Protein AF-A0A1H1YNC2-F1 (afdb_monomer)

Sequence (737 aa):
MSRLSIAVTLLCSLATHSAWAEDTRHVEEPRLPGQVCATLEPLSASAWQSETARLQDALNRCPQGQAVRLAAGAKGAVFPSGPLQIPSGVTLWLDKTVVLTATTDARAYDNGAGTCGRIDNKGTGCRPFIHIVQARGSAIVGQGEIDGQGDKAIQGTDQSWWQLARQAQRENGKQNNPRLIEIDRSRDITLYGLRLHNAANFHVVAYQVDGFTAWGLIIDTAADARNTDGIDPMGSSNVTLAHNFIRTGDDNVAIKAGSQGPSRHLSILDNHFYSGHGMSIGSETNSGVSDVLVRGLTLDGTTSGIRIKSDASRGGIVQDVRYQDICLRNNRQPIDIDTAYAKDVTGNAIPVYRDIVLQHVHGADGILRIQATGASPAIGLTLDDVHFAPTAQWQVSRADLKAGPGGVSPPVPGLNAPAGSPAPSACDQRWTSFPQPADSPGVLKVGATQRYRQVQEAVDAARPGDTIRIDPGVYHEVVHITVPRLRLTGAGSQPDDVVIEADHSAGDSGGTAKSATVFAQADDLQIDHLTIANRFHEHHPEVSDGAQAIALSATGDRQRFIGLHLLGSQDTLYAGGNGHRQYYQDDLITGTVDFIFGDALAYFEHVELRGIQRNSITLTAQSRVSAGQHSGFVFHDCTVSADSSVQTISLGRPWRDLATVSYLGCELDGRVLPQGFTEWNQEHRLPTARYAEVGSRGAGRNPQAREAFMVKLDAATLAQQSDPARFLAGADGWSPR

Structure (mmCIF, N/CA/C/O backbone):
data_AF-A0A1H1YNC2-F1
#
_entry.id   AF-A0A1H1YNC2-F1
#
loop_
_atom_site.group_PDB
_atom_site.id
_atom_site.type_symbol
_atom_site.label_atom_id
_atom_site.label_alt_id
_atom_site.label_comp_id
_atom_site.label_asym_id
_atom_site.label_entity_id
_atom_site.label_seq_id
_atom_site.pdbx_PDB_ins_code
_atom_site.Cartn_x
_atom_site.Cartn_y
_atom_site.Cartn_z
_atom_site.occupancy
_atom_site.B_iso_or_equiv
_atom_site.auth_seq_id
_atom_site.auth_comp_id
_atom_site.auth_asym_id
_atom_site.auth_atom_id
_atom_site.pdbx_PDB_model_num
ATOM 1 N N . MET A 1 1 ? 24.922 -57.595 -66.565 1.00 40.78 1 MET A N 1
ATOM 2 C CA . MET A 1 1 ? 23.868 -56.557 -66.619 1.00 40.78 1 MET A CA 1
ATOM 3 C C . MET A 1 1 ? 23.588 -56.098 -65.195 1.00 40.78 1 MET A C 1
ATOM 5 O O . MET A 1 1 ? 23.606 -56.922 -64.291 1.00 40.78 1 MET A O 1
ATOM 9 N N . SER A 1 2 ? 23.509 -54.782 -65.022 1.00 34.94 2 SER A N 1
ATOM 10 C CA . SER A 1 2 ? 23.733 -54.011 -63.791 1.00 34.94 2 SER A CA 1
ATOM 11 C C . SER A 1 2 ? 22.748 -54.298 -62.645 1.00 34.94 2 SER A C 1
ATOM 13 O O . SER A 1 2 ? 21.547 -54.402 -62.882 1.00 34.94 2 SER A O 1
ATOM 15 N N . ARG A 1 3 ? 23.254 -54.369 -61.403 1.00 36.94 3 ARG A N 1
ATOM 16 C CA . ARG A 1 3 ? 22.465 -54.257 -60.164 1.00 36.94 3 ARG A CA 1
ATOM 17 C C . ARG A 1 3 ? 22.471 -52.786 -59.743 1.00 36.94 3 ARG A C 1
ATOM 19 O O . ARG A 1 3 ? 23.531 -52.250 -59.435 1.00 36.94 3 ARG A O 1
ATOM 26 N N . LEU A 1 4 ? 21.305 -52.145 -59.761 1.00 37.00 4 LEU A N 1
ATOM 27 C CA . LEU A 1 4 ? 21.130 -50.752 -59.359 1.00 37.00 4 LEU A CA 1
ATOM 28 C C . LEU A 1 4 ? 20.787 -50.701 -57.861 1.00 37.00 4 LEU A C 1
ATOM 30 O O . LEU A 1 4 ? 19.696 -51.100 -57.458 1.00 37.00 4 LEU A O 1
ATOM 34 N N . SER A 1 5 ? 21.732 -50.242 -57.043 1.00 33.78 5 SER A N 1
ATOM 35 C CA . SER A 1 5 ? 21.503 -49.893 -55.638 1.00 33.78 5 SER A CA 1
ATOM 36 C C . SER A 1 5 ? 20.913 -48.484 -55.567 1.00 33.78 5 SER A C 1
ATOM 38 O O . SER A 1 5 ? 21.547 -47.529 -56.009 1.00 33.78 5 SER A O 1
ATOM 40 N N . ILE A 1 6 ? 19.708 -48.350 -55.013 1.00 37.91 6 ILE A N 1
ATOM 41 C CA . ILE A 1 6 ? 19.096 -47.056 -54.693 1.00 37.91 6 ILE A CA 1
ATOM 42 C C . ILE A 1 6 ? 19.637 -46.624 -53.328 1.00 37.91 6 ILE A C 1
ATOM 44 O O . ILE A 1 6 ? 19.339 -47.245 -52.309 1.00 37.91 6 ILE A O 1
ATOM 48 N N . ALA A 1 7 ? 20.464 -45.580 -53.318 1.00 33.66 7 ALA A N 1
ATOM 49 C CA . ALA A 1 7 ? 20.890 -44.903 -52.102 1.00 33.66 7 ALA A CA 1
ATOM 50 C C . ALA A 1 7 ? 19.773 -43.953 -51.644 1.00 33.66 7 ALA A C 1
ATOM 52 O O . ALA A 1 7 ? 19.410 -43.022 -52.360 1.00 33.66 7 ALA A O 1
ATOM 53 N N . VAL A 1 8 ? 19.220 -44.202 -50.457 1.00 37.34 8 VAL A N 1
ATOM 54 C CA . VAL A 1 8 ? 18.332 -43.267 -49.760 1.00 37.34 8 VAL A CA 1
ATOM 55 C C . VAL A 1 8 ? 19.217 -42.276 -49.011 1.00 37.34 8 VAL A C 1
ATOM 57 O O . VAL A 1 8 ? 19.848 -42.622 -48.014 1.00 37.34 8 VAL A O 1
ATOM 60 N N . THR A 1 9 ? 19.296 -41.047 -49.513 1.00 37.94 9 THR A N 1
ATOM 61 C CA . THR A 1 9 ? 19.981 -39.941 -48.841 1.00 37.94 9 THR A CA 1
ATOM 62 C C . THR A 1 9 ? 19.089 -39.432 -47.710 1.00 37.94 9 THR A C 1
ATOM 64 O O . THR A 1 9 ? 18.088 -38.761 -47.954 1.00 37.94 9 THR A O 1
ATOM 67 N N . LEU A 1 10 ? 19.431 -39.771 -46.467 1.00 37.16 10 LEU A N 1
ATOM 68 C CA . LEU A 1 10 ? 18.812 -39.196 -45.275 1.00 37.16 10 LEU A CA 1
ATOM 69 C C . LEU A 1 10 ? 19.265 -37.726 -45.167 1.00 37.16 10 LEU A C 1
ATOM 71 O O . LEU A 1 10 ? 20.410 -37.452 -44.807 1.00 37.16 10 LEU A O 1
ATOM 75 N N . LEU A 1 11 ? 18.397 -36.772 -45.517 1.00 38.97 11 LEU A N 1
ATOM 76 C CA . LEU A 1 11 ? 18.604 -35.365 -45.167 1.00 38.97 11 LEU A CA 1
ATOM 77 C C . LEU A 1 11 ? 18.413 -35.228 -43.649 1.00 38.97 11 LEU A C 1
ATOM 79 O O . LEU A 1 11 ? 17.287 -35.149 -43.164 1.00 38.97 11 LEU A O 1
ATOM 83 N N . CYS A 1 12 ? 19.509 -35.197 -42.889 1.00 34.50 12 CYS A N 1
ATOM 84 C CA . CYS A 1 12 ? 19.481 -34.661 -41.532 1.00 34.50 12 CYS A CA 1
ATOM 85 C C . CYS A 1 12 ? 19.218 -33.154 -41.622 1.00 34.50 12 CYS A C 1
ATOM 87 O O . CYS A 1 12 ? 20.129 -32.372 -41.894 1.00 34.50 12 CYS A O 1
ATOM 89 N N . SER A 1 13 ? 17.974 -32.739 -41.388 1.00 38.19 13 SER A N 1
ATOM 90 C CA . SER A 1 13 ? 17.661 -31.363 -41.019 1.00 38.19 13 SER A CA 1
ATOM 91 C C . SER A 1 13 ? 18.317 -31.082 -39.666 1.00 38.19 13 SER A C 1
ATOM 93 O O . SER A 1 13 ? 17.771 -31.414 -38.614 1.00 38.19 13 SER A O 1
ATOM 95 N N . LEU A 1 14 ? 19.519 -30.507 -39.692 1.00 38.22 14 LEU A N 1
ATOM 96 C CA . LEU A 1 14 ? 20.100 -29.827 -38.542 1.00 38.22 14 LEU A CA 1
ATOM 97 C C . LEU A 1 14 ? 19.177 -28.649 -38.216 1.00 38.22 14 LEU A C 1
ATOM 99 O O . LEU A 1 14 ? 19.321 -27.566 -38.776 1.00 38.22 14 LEU A O 1
ATOM 103 N N . ALA A 1 15 ? 18.193 -28.877 -37.347 1.00 38.78 15 ALA A N 1
ATOM 104 C CA . ALA A 1 15 ? 17.527 -27.803 -36.635 1.00 38.78 15 ALA A CA 1
ATOM 105 C C . ALA A 1 15 ? 18.608 -27.134 -35.785 1.00 38.78 15 ALA A C 1
ATOM 107 O O . ALA A 1 15 ? 18.965 -27.622 -34.710 1.00 38.78 15 ALA A O 1
ATOM 108 N N . THR A 1 16 ? 19.192 -26.062 -36.317 1.00 36.84 16 THR A N 1
ATOM 109 C CA . THR A 1 16 ? 20.006 -25.131 -35.551 1.00 36.84 16 THR A CA 1
ATOM 110 C C . THR A 1 16 ? 19.118 -24.641 -34.419 1.00 36.84 16 THR A C 1
ATOM 112 O O . THR A 1 16 ? 18.246 -23.802 -34.632 1.00 36.84 16 THR A O 1
ATOM 115 N N . HIS A 1 17 ? 19.276 -25.233 -33.237 1.00 37.41 17 HIS A N 1
ATOM 116 C CA . HIS A 1 17 ? 18.733 -24.674 -32.016 1.00 37.41 17 HIS A CA 1
ATOM 117 C C . HIS A 1 17 ? 19.461 -23.347 -31.854 1.00 37.41 17 HIS A C 1
ATOM 119 O O . HIS A 1 17 ? 20.619 -23.322 -31.440 1.00 37.41 17 HIS A O 1
ATOM 125 N N . SER A 1 18 ? 18.834 -22.256 -32.290 1.00 45.47 18 SER A N 1
ATOM 126 C CA . SER A 1 18 ? 19.224 -20.923 -31.858 1.00 45.47 18 SER A CA 1
ATOM 127 C C . SER A 1 18 ? 19.295 -21.001 -30.338 1.00 45.47 18 SER A C 1
ATOM 129 O O . SER A 1 18 ? 18.287 -21.319 -29.715 1.00 45.47 18 SER A O 1
ATOM 131 N N . ALA A 1 19 ? 20.488 -20.861 -29.757 1.00 53.94 19 ALA A N 1
ATOM 132 C CA . ALA A 1 19 ? 20.634 -20.814 -28.310 1.00 53.94 19 ALA A CA 1
ATOM 133 C C . ALA A 1 19 ? 19.727 -19.680 -27.817 1.00 53.94 19 ALA A C 1
ATOM 135 O O . ALA A 1 19 ? 19.860 -18.543 -28.271 1.00 53.94 19 ALA A O 1
ATOM 136 N N . TRP A 1 20 ? 18.720 -20.018 -27.018 1.00 65.62 20 TRP A N 1
ATOM 137 C CA . TRP A 1 20 ? 17.730 -19.053 -26.563 1.00 65.62 20 TRP A CA 1
ATOM 138 C C . TRP A 1 20 ? 18.393 -18.158 -25.512 1.00 65.62 20 TRP A C 1
ATOM 140 O O . TRP A 1 20 ? 19.140 -18.637 -24.659 1.00 65.62 20 TRP A O 1
ATOM 150 N N . ALA A 1 21 ? 18.159 -16.851 -25.614 1.00 78.94 21 ALA A N 1
ATOM 151 C CA . ALA A 1 21 ? 18.660 -15.850 -24.683 1.00 78.94 21 ALA A CA 1
ATOM 152 C C . ALA A 1 21 ? 17.885 -15.937 -23.359 1.00 78.94 21 ALA A C 1
ATOM 154 O O . ALA A 1 21 ? 17.038 -15.099 -23.113 1.00 78.94 21 ALA A O 1
ATOM 155 N N . GLU A 1 22 ? 18.089 -16.970 -22.547 1.00 93.25 22 GLU A N 1
ATOM 156 C CA . GLU A 1 22 ? 17.324 -17.205 -21.315 1.00 93.25 22 GLU A CA 1
ATOM 157 C C . GLU A 1 22 ? 18.175 -17.893 -20.233 1.00 93.25 22 GLU A C 1
ATOM 159 O O . GLU A 1 22 ? 19.314 -18.297 -20.484 1.00 93.25 22 GLU A O 1
ATOM 164 N N . ASP A 1 23 ? 17.640 -18.000 -19.014 1.00 97.56 23 ASP A N 1
ATOM 165 C CA . ASP A 1 23 ? 18.192 -18.855 -17.955 1.00 97.56 23 ASP A CA 1
ATOM 166 C C . ASP A 1 23 ? 18.387 -20.284 -18.483 1.00 97.56 23 ASP A C 1
ATOM 168 O O . ASP A 1 23 ? 17.456 -20.903 -18.991 1.00 97.56 23 ASP A O 1
ATOM 172 N N . THR A 1 24 ? 19.603 -20.824 -18.371 1.00 97.12 24 THR A N 1
ATOM 173 C CA . THR A 1 24 ? 19.917 -22.148 -18.939 1.00 97.12 24 THR A CA 1
ATOM 174 C C . THR A 1 24 ? 19.378 -23.308 -18.102 1.00 97.12 24 THR A C 1
ATOM 176 O O . THR A 1 24 ? 19.461 -24.470 -18.513 1.00 97.12 24 THR A O 1
ATOM 179 N N . ARG A 1 25 ? 18.849 -23.019 -16.910 1.00 97.06 25 ARG A N 1
ATOM 180 C CA . ARG A 1 25 ? 18.242 -24.008 -16.020 1.00 97.06 25 ARG A CA 1
ATOM 181 C C . ARG A 1 25 ? 16.796 -24.273 -16.431 1.00 97.06 25 ARG A C 1
ATOM 183 O O . ARG A 1 25 ? 16.062 -23.368 -16.807 1.00 97.06 25 ARG A O 1
ATOM 190 N N . HIS A 1 26 ? 16.344 -25.507 -16.229 1.00 95.19 26 HIS A N 1
ATOM 191 C CA . HIS A 1 26 ? 14.912 -25.808 -16.218 1.00 95.19 26 HIS A CA 1
ATOM 192 C C . HIS A 1 26 ? 14.327 -25.383 -14.866 1.00 95.19 26 HIS A C 1
ATOM 194 O O . HIS A 1 26 ? 14.526 -26.074 -13.864 1.00 95.19 26 HIS A O 1
ATOM 200 N N . VAL A 1 27 ? 13.680 -24.217 -14.821 1.00 97.12 27 VAL A N 1
ATOM 201 C CA . VAL A 1 27 ? 13.106 -23.646 -13.593 1.00 97.12 27 VAL A CA 1
ATOM 202 C C . VAL A 1 27 ? 11.591 -23.824 -13.595 1.00 97.12 27 VAL A C 1
ATOM 204 O O . VAL A 1 27 ? 10.900 -23.359 -14.495 1.00 97.12 27 VAL A O 1
ATOM 207 N N . GLU A 1 28 ? 11.079 -24.474 -12.554 1.00 96.12 28 GLU A N 1
ATOM 208 C CA . GLU A 1 28 ? 9.647 -24.616 -12.281 1.00 96.12 28 GLU A CA 1
ATOM 209 C C . GLU A 1 28 ? 9.261 -23.807 -11.040 1.00 96.12 28 GLU A C 1
ATOM 211 O O . GLU A 1 28 ? 10.129 -23.361 -10.282 1.00 96.12 28 GLU A O 1
ATOM 216 N N . GLU A 1 29 ? 7.954 -23.655 -10.816 1.00 97.75 29 GLU A N 1
ATOM 217 C CA . GLU A 1 29 ? 7.430 -23.018 -9.611 1.00 97.75 29 GLU A CA 1
ATOM 218 C C . GLU A 1 29 ? 8.014 -23.680 -8.347 1.00 97.75 29 GLU A C 1
ATOM 220 O O . GLU A 1 29 ? 7.868 -24.898 -8.160 1.00 97.75 29 GLU A O 1
ATOM 225 N N . PRO A 1 30 ? 8.689 -22.911 -7.468 1.00 97.50 30 PRO A N 1
ATOM 226 C CA . PRO A 1 30 ? 9.247 -23.455 -6.243 1.00 97.50 30 PRO A CA 1
ATOM 227 C C . PRO A 1 30 ? 8.177 -24.055 -5.327 1.00 97.50 30 PRO A C 1
ATOM 229 O O . PRO A 1 30 ? 7.013 -23.660 -5.317 1.00 97.50 30 PRO A O 1
ATOM 232 N N . ARG A 1 31 ? 8.586 -25.008 -4.489 1.00 94.25 31 ARG A N 1
ATOM 233 C CA . ARG A 1 31 ? 7.714 -25.627 -3.483 1.00 94.25 31 ARG A CA 1
ATOM 234 C C . ARG A 1 31 ? 8.181 -25.263 -2.087 1.00 94.25 31 ARG A C 1
ATOM 236 O O . ARG A 1 31 ? 9.377 -25.109 -1.845 1.00 94.25 31 ARG A O 1
ATOM 243 N N . LEU A 1 32 ? 7.232 -25.175 -1.157 1.00 94.50 32 LEU A N 1
ATOM 244 C CA . LEU A 1 32 ? 7.569 -25.017 0.253 1.00 94.50 32 LEU A CA 1
ATOM 245 C C . LEU A 1 32 ? 8.338 -26.259 0.760 1.00 94.50 32 LEU A C 1
ATOM 247 O O . LEU A 1 32 ? 8.028 -27.379 0.339 1.00 94.50 32 LEU A O 1
ATOM 251 N N . PRO A 1 33 ? 9.328 -26.088 1.655 1.00 93.12 33 PRO A N 1
ATOM 252 C CA . PRO A 1 33 ? 10.111 -27.186 2.211 1.00 93.12 33 PRO A CA 1
ATOM 253 C C . PRO A 1 33 ? 9.242 -28.227 2.921 1.00 93.12 33 PRO A C 1
ATOM 255 O O . PRO A 1 33 ? 8.377 -27.889 3.725 1.00 93.12 33 PRO A O 1
ATOM 258 N N . GLY A 1 34 ? 9.519 -29.510 2.676 1.00 90.62 34 GLY A N 1
ATOM 259 C CA . GLY A 1 34 ? 8.819 -30.615 3.342 1.00 90.62 34 GLY A CA 1
ATOM 260 C C . GLY A 1 34 ? 9.312 -30.917 4.762 1.00 90.62 34 GLY A C 1
ATOM 261 O O . GLY A 1 34 ? 8.635 -31.629 5.499 1.00 90.62 34 GLY A O 1
ATOM 262 N N . GLN A 1 35 ? 10.484 -30.406 5.156 1.00 97.12 35 GLN A N 1
ATOM 263 C CA . GLN A 1 35 ? 11.064 -30.615 6.484 1.00 97.12 35 GLN A CA 1
ATOM 264 C C . GLN A 1 35 ? 11.314 -29.287 7.196 1.00 97.12 35 GLN A C 1
ATOM 266 O O . GLN A 1 35 ? 11.951 -28.384 6.653 1.00 97.12 35 GLN A O 1
ATOM 271 N N . VAL A 1 36 ? 10.845 -29.201 8.441 1.00 98.38 36 VAL A N 1
ATOM 272 C CA . VAL A 1 36 ? 10.994 -28.036 9.318 1.00 98.38 36 VAL A CA 1
ATOM 273 C C . VAL A 1 36 ? 11.825 -28.451 10.529 1.00 98.38 36 VAL A C 1
ATOM 275 O O . VAL A 1 36 ? 11.426 -29.344 11.272 1.00 98.38 36 VAL A O 1
ATOM 278 N N . CYS A 1 37 ? 12.975 -27.809 10.723 1.00 98.50 37 CYS A N 1
ATOM 279 C CA . CYS A 1 37 ? 13.885 -28.069 11.841 1.00 98.50 37 CYS A CA 1
ATOM 280 C C . CYS A 1 37 ? 13.440 -27.350 13.126 1.00 98.50 37 CYS A C 1
ATOM 282 O O . CYS A 1 37 ? 13.705 -27.823 14.230 1.00 98.50 37 CYS A O 1
ATOM 284 N N . ALA A 1 38 ? 12.757 -26.209 12.988 1.00 98.44 38 ALA A N 1
ATOM 285 C CA . ALA A 1 38 ? 12.222 -25.419 14.090 1.00 98.44 38 ALA A CA 1
ATOM 286 C C . ALA A 1 38 ? 10.990 -24.627 13.634 1.00 98.44 38 ALA A C 1
ATOM 288 O O . ALA A 1 38 ? 10.994 -24.062 12.543 1.00 98.44 38 ALA A O 1
ATOM 289 N N . THR A 1 39 ? 9.954 -24.558 14.475 1.00 98.19 39 THR A N 1
ATOM 290 C CA . THR A 1 39 ? 8.840 -23.607 14.322 1.00 98.19 39 THR A CA 1
ATOM 291 C C . THR A 1 39 ? 8.890 -22.617 15.476 1.00 98.19 39 THR A C 1
ATOM 293 O O . THR A 1 39 ? 8.941 -23.031 16.634 1.00 98.19 39 THR A O 1
ATOM 296 N N . LEU A 1 40 ? 8.913 -21.324 15.168 1.00 97.25 40 LEU A N 1
ATOM 297 C CA . LEU A 1 40 ? 9.072 -20.253 16.143 1.00 97.25 40 LEU A CA 1
ATOM 298 C C . LEU A 1 40 ? 7.857 -19.324 16.107 1.00 97.25 40 LEU A C 1
ATOM 300 O O . LEU A 1 40 ? 7.471 -18.858 15.042 1.00 97.25 40 LEU A O 1
ATOM 304 N N . GLU A 1 41 ? 7.313 -19.024 17.285 1.00 94.81 41 GLU A N 1
ATOM 305 C CA . GLU A 1 41 ? 6.358 -17.933 17.535 1.00 94.81 41 GLU A CA 1
ATOM 306 C C . GLU A 1 41 ? 7.102 -16.704 18.084 1.00 94.81 41 GLU A C 1
ATOM 308 O O . GLU A 1 41 ? 8.169 -16.892 18.687 1.00 94.81 41 GLU A O 1
ATOM 313 N N . PRO A 1 42 ? 6.597 -15.467 17.914 1.00 90.62 42 PRO A N 1
ATOM 314 C CA . PRO A 1 42 ? 7.319 -14.272 18.346 1.00 90.62 42 PRO A CA 1
ATOM 315 C C . PRO A 1 42 ? 7.373 -14.152 19.874 1.00 90.62 42 PRO A C 1
ATOM 317 O O . PRO A 1 42 ? 6.461 -14.574 20.597 1.00 90.62 42 PRO A O 1
ATOM 320 N N . LEU A 1 43 ? 8.442 -13.550 20.396 1.00 88.88 43 LEU A N 1
ATOM 321 C CA . LEU A 1 43 ? 8.532 -13.222 21.816 1.00 88.88 43 LEU A CA 1
ATOM 322 C C . LEU A 1 43 ? 7.591 -12.046 22.156 1.00 88.88 43 LEU A C 1
ATOM 324 O O . LEU A 1 43 ? 7.574 -11.016 21.490 1.00 88.88 43 LEU A O 1
ATOM 328 N N . SER A 1 44 ? 6.815 -12.163 23.240 1.00 63.75 44 SER A N 1
ATOM 329 C CA . SER A 1 44 ? 5.947 -11.077 23.720 1.00 63.75 44 SER A CA 1
ATOM 330 C C . SER A 1 44 ? 6.809 -9.986 24.347 1.00 63.75 44 SER A C 1
ATOM 332 O O . SER A 1 44 ? 7.393 -10.222 25.406 1.00 63.75 44 SER A O 1
ATOM 334 N N . ALA A 1 45 ? 6.847 -8.806 23.729 1.00 60.00 45 ALA A N 1
ATOM 335 C CA . ALA A 1 45 ? 7.474 -7.600 24.275 1.00 60.00 45 ALA A CA 1
ATOM 336 C C . ALA A 1 45 ? 9.006 -7.661 24.484 1.00 60.00 45 ALA A C 1
ATOM 338 O O . ALA A 1 45 ? 9.533 -6.984 25.367 1.00 60.00 45 ALA A O 1
ATOM 339 N N . SER A 1 46 ? 9.749 -8.436 23.685 1.00 59.56 46 SER A N 1
ATOM 340 C CA . SER A 1 46 ? 11.219 -8.421 23.748 1.00 59.56 46 SER A CA 1
ATOM 341 C C . SER A 1 46 ? 11.837 -7.384 22.813 1.00 59.56 46 SER A C 1
ATOM 343 O O . SER A 1 46 ? 11.379 -7.201 21.686 1.00 59.56 46 SER A O 1
ATOM 345 N N . ALA A 1 47 ? 12.940 -6.774 23.245 1.00 82.44 47 ALA A N 1
ATOM 346 C CA . ALA A 1 47 ? 13.767 -5.946 22.378 1.00 82.44 47 ALA A CA 1
ATOM 347 C C . ALA A 1 47 ? 14.309 -6.776 21.197 1.00 82.44 47 ALA A C 1
ATOM 349 O O . ALA A 1 47 ? 14.669 -7.947 21.370 1.00 82.44 47 ALA A O 1
ATOM 350 N N . TRP A 1 48 ? 14.381 -6.163 20.011 1.00 92.69 48 TRP A N 1
ATOM 351 C CA . TRP A 1 48 ? 14.761 -6.817 18.753 1.00 92.69 48 TRP A CA 1
ATOM 352 C C . TRP A 1 48 ? 16.061 -7.628 18.858 1.00 92.69 48 TRP A C 1
ATOM 354 O O . TRP A 1 48 ? 16.203 -8.639 18.182 1.00 92.69 48 TRP A O 1
ATOM 364 N N . GLN A 1 49 ? 16.996 -7.258 19.741 1.00 95.81 49 GLN A N 1
ATOM 365 C CA . GLN A 1 49 ? 18.260 -7.968 19.961 1.00 95.81 49 GLN A CA 1
ATOM 366 C C . GLN A 1 49 ? 18.053 -9.428 20.393 1.00 95.81 49 GLN A C 1
ATOM 368 O O . GLN A 1 49 ? 18.745 -10.320 19.904 1.00 95.81 49 GLN A O 1
ATOM 373 N N . SER A 1 50 ? 17.113 -9.676 21.312 1.00 94.75 50 SER A N 1
ATOM 374 C CA . SER A 1 50 ? 16.866 -11.027 21.840 1.00 94.75 50 SER A CA 1
ATOM 375 C C . SER A 1 50 ? 16.188 -11.911 20.799 1.00 94.75 50 SER A C 1
ATOM 377 O O . SER A 1 50 ? 16.556 -13.073 20.638 1.00 94.75 50 SER A O 1
ATOM 379 N N . GLU A 1 51 ? 15.238 -11.339 20.059 1.00 95.88 51 GLU A N 1
ATOM 380 C CA . GLU A 1 51 ? 14.582 -12.011 18.940 1.00 95.88 51 GLU A CA 1
ATOM 381 C C . GLU A 1 51 ? 15.606 -12.341 17.842 1.00 95.88 51 GLU A C 1
ATOM 383 O O . GLU A 1 51 ? 15.708 -13.495 17.440 1.00 95.88 51 GLU A O 1
ATOM 388 N N . THR A 1 52 ? 16.468 -11.387 17.466 1.00 97.94 52 THR A N 1
ATOM 389 C CA . THR A 1 52 ? 17.559 -11.593 16.489 1.00 97.94 52 THR A CA 1
ATOM 390 C C . THR A 1 52 ? 18.448 -12.770 16.880 1.00 97.94 52 THR A C 1
ATOM 392 O O . THR A 1 52 ? 18.685 -13.668 16.075 1.00 97.94 52 THR A O 1
ATOM 395 N N . ALA A 1 53 ? 18.929 -12.795 18.129 1.00 97.81 53 ALA A N 1
ATOM 396 C CA . ALA A 1 53 ? 19.807 -13.857 18.612 1.00 97.81 53 ALA A CA 1
ATOM 397 C C . ALA A 1 53 ? 19.121 -15.231 18.559 1.00 97.81 53 ALA A C 1
ATOM 399 O O . ALA A 1 53 ? 19.742 -16.217 18.163 1.00 97.81 53 ALA A O 1
ATOM 400 N N . ARG A 1 54 ? 17.833 -15.291 18.911 1.00 97.06 54 ARG A N 1
ATOM 401 C CA . ARG A 1 54 ? 17.032 -16.519 18.881 1.00 97.06 54 ARG A CA 1
ATOM 402 C C . ARG A 1 54 ? 16.790 -17.018 17.456 1.00 97.06 54 ARG A C 1
ATOM 404 O O . ARG A 1 54 ? 16.968 -18.206 17.194 1.00 97.06 54 ARG A O 1
ATOM 411 N N . LEU A 1 55 ? 16.402 -16.123 16.548 1.00 98.50 55 LEU A N 1
ATOM 412 C CA . LEU A 1 55 ? 16.201 -16.438 15.133 1.00 98.50 55 LEU A CA 1
ATOM 413 C C . LEU A 1 55 ? 17.506 -16.936 14.499 1.00 98.50 55 LEU A C 1
ATOM 415 O O . LEU A 1 55 ? 17.515 -17.976 13.840 1.00 98.50 55 LEU A O 1
ATOM 419 N N . GLN A 1 56 ? 18.621 -16.247 14.756 1.00 98.81 56 GLN A N 1
ATOM 420 C CA . GLN A 1 56 ? 19.926 -16.632 14.224 1.00 98.81 56 GLN A CA 1
ATOM 421 C C . GLN A 1 56 ? 20.412 -17.977 14.781 1.00 98.81 56 GLN A C 1
ATOM 423 O O . GLN A 1 56 ? 20.965 -18.782 14.034 1.00 98.81 56 GLN A O 1
ATOM 428 N N . ASP A 1 57 ? 20.200 -18.252 16.071 1.00 98.75 57 ASP A N 1
ATOM 429 C CA . ASP A 1 57 ? 20.557 -19.540 16.676 1.00 98.75 57 ASP A CA 1
ATOM 430 C C . ASP A 1 57 ? 19.767 -20.702 16.053 1.00 98.75 57 ASP A C 1
ATOM 432 O O . ASP A 1 57 ? 20.351 -21.735 15.720 1.00 98.75 57 ASP A O 1
ATOM 436 N N . ALA A 1 58 ? 18.467 -20.513 15.808 1.00 98.81 58 ALA A N 1
ATOM 437 C CA . ALA A 1 58 ? 17.646 -21.504 15.118 1.00 98.81 58 ALA A CA 1
ATOM 438 C C . ALA A 1 58 ? 18.124 -21.750 13.678 1.00 98.81 58 ALA A C 1
ATOM 440 O O . ALA A 1 58 ? 18.249 -22.904 13.271 1.00 98.81 58 ALA A O 1
ATOM 441 N N . LEU A 1 59 ? 18.449 -20.687 12.931 1.00 98.88 59 LEU A N 1
ATOM 442 C CA . LEU A 1 59 ? 19.006 -20.794 11.577 1.00 98.88 59 LEU A CA 1
ATOM 443 C C . LEU A 1 59 ? 20.337 -21.555 11.575 1.00 98.88 59 LEU A C 1
ATOM 445 O O . LEU A 1 59 ? 20.512 -22.476 10.783 1.00 98.88 59 LEU A O 1
ATOM 449 N N . ASN A 1 60 ? 21.247 -21.225 12.494 1.00 98.75 60 ASN A N 1
ATOM 450 C CA . ASN A 1 60 ? 22.570 -21.848 12.588 1.00 98.75 60 ASN A CA 1
ATOM 451 C C . ASN A 1 60 ? 22.517 -23.340 12.945 1.00 98.75 60 ASN A C 1
ATOM 453 O O . ASN A 1 60 ? 23.393 -24.100 12.536 1.00 98.75 60 ASN A O 1
ATOM 457 N N . ARG A 1 61 ? 21.518 -23.760 13.731 1.00 98.38 61 ARG A N 1
ATOM 458 C CA . ARG A 1 61 ? 21.330 -25.164 14.136 1.00 98.38 61 ARG A CA 1
ATOM 459 C C . ARG A 1 61 ? 20.490 -25.970 13.149 1.00 98.38 61 ARG A C 1
ATOM 461 O O . ARG A 1 61 ? 20.418 -27.190 13.287 1.00 98.38 61 ARG A O 1
ATOM 468 N N . CYS A 1 62 ? 19.847 -25.312 12.188 1.00 98.62 62 CYS A N 1
ATOM 469 C CA . CYS A 1 62 ? 18.995 -25.975 11.218 1.00 98.62 62 CYS A CA 1
ATOM 470 C C . CYS A 1 62 ? 19.834 -26.833 10.254 1.00 98.62 62 CYS A C 1
ATOM 472 O O . CYS A 1 62 ? 20.764 -26.313 9.631 1.00 98.62 62 CYS A O 1
ATOM 474 N N . PRO A 1 63 ? 19.535 -28.135 10.098 1.00 98.44 63 PRO A N 1
ATOM 475 C CA . PRO A 1 63 ? 20.220 -28.972 9.121 1.00 98.44 63 PRO A CA 1
ATOM 476 C C . PRO A 1 63 ? 19.994 -28.490 7.682 1.00 98.44 63 PRO A C 1
ATOM 478 O O . PRO A 1 63 ? 18.934 -27.964 7.342 1.00 98.44 63 PRO A O 1
ATOM 481 N N . GLN A 1 64 ? 20.975 -28.741 6.812 1.00 98.12 64 GLN A N 1
ATOM 482 C CA . GLN A 1 64 ? 20.838 -28.485 5.377 1.00 98.12 64 GLN A CA 1
ATOM 483 C C . GLN A 1 64 ? 19.637 -29.249 4.796 1.00 98.12 64 GLN A C 1
ATOM 485 O O . GLN A 1 64 ? 19.407 -30.411 5.128 1.00 98.12 64 GLN A O 1
ATOM 490 N N . GLY A 1 65 ? 18.883 -28.595 3.915 1.00 97.06 65 GLY A N 1
ATOM 491 C CA . GLY A 1 65 ? 17.649 -29.100 3.316 1.00 97.06 65 GLY A CA 1
ATOM 492 C C . GLY A 1 65 ? 16.390 -28.888 4.165 1.00 97.06 65 GLY A C 1
ATOM 493 O O . GLY A 1 65 ? 15.313 -29.297 3.734 1.00 97.06 65 GLY A O 1
ATOM 494 N N . GLN A 1 66 ? 16.497 -28.270 5.348 1.00 98.56 66 GLN A N 1
ATOM 495 C CA . GLN A 1 66 ? 15.363 -28.017 6.244 1.00 98.56 66 GLN A CA 1
ATOM 496 C C . GLN A 1 66 ? 15.069 -26.519 6.415 1.00 98.56 66 GLN A C 1
ATOM 498 O O . GLN A 1 66 ? 15.868 -25.652 6.049 1.00 98.56 66 GLN A O 1
ATOM 503 N N . ALA A 1 67 ? 13.892 -26.225 6.973 1.00 98.75 67 ALA A N 1
ATOM 504 C CA . ALA A 1 67 ? 13.410 -24.870 7.208 1.00 98.75 67 ALA A CA 1
ATOM 505 C C . ALA A 1 67 ? 13.294 -24.500 8.690 1.00 98.75 67 ALA A C 1
ATOM 507 O O . ALA A 1 67 ? 12.771 -25.274 9.494 1.00 98.75 67 ALA A O 1
ATOM 508 N N . VAL A 1 68 ? 13.670 -23.266 9.020 1.00 98.88 68 VAL A N 1
ATOM 509 C CA . VAL A 1 68 ? 13.154 -22.563 10.200 1.00 98.88 68 VAL A CA 1
ATOM 510 C C . VAL A 1 68 ? 11.858 -21.873 9.785 1.00 98.88 68 VAL A C 1
ATOM 512 O O . VAL A 1 68 ? 11.879 -20.990 8.929 1.00 98.88 68 VAL A O 1
ATOM 515 N N . ARG A 1 69 ? 10.733 -22.281 10.371 1.00 98.69 69 ARG A N 1
ATOM 516 C CA . ARG A 1 69 ? 9.404 -21.721 10.104 1.00 98.69 69 ARG A CA 1
ATOM 517 C C . ARG A 1 69 ? 9.027 -20.701 11.174 1.00 98.69 69 ARG A C 1
ATOM 519 O O . ARG A 1 69 ? 9.054 -21.013 12.362 1.00 98.69 69 ARG A O 1
ATOM 526 N N . LEU A 1 70 ? 8.646 -19.502 10.762 1.00 98.38 70 LEU A N 1
ATOM 527 C CA . LEU A 1 70 ? 8.060 -18.476 11.613 1.00 98.38 70 LEU A CA 1
ATOM 528 C C . LEU A 1 70 ? 6.541 -18.554 11.480 1.00 98.38 70 LEU A C 1
ATOM 530 O O . LEU A 1 70 ? 6.015 -18.493 10.367 1.00 98.38 70 LEU A O 1
ATOM 534 N N . ALA A 1 71 ? 5.856 -18.695 12.611 1.00 94.88 71 ALA A N 1
ATOM 535 C CA . ALA A 1 71 ? 4.407 -18.818 12.695 1.00 94.88 71 ALA A CA 1
ATOM 536 C C . ALA A 1 71 ? 3.831 -17.773 13.659 1.00 94.88 71 ALA A C 1
ATOM 538 O O . ALA A 1 71 ? 4.504 -17.319 14.588 1.00 94.88 71 ALA A O 1
ATOM 539 N N . ALA A 1 72 ? 2.571 -17.395 13.444 1.00 87.56 72 ALA A N 1
ATOM 540 C CA . ALA A 1 72 ? 1.837 -16.612 14.429 1.00 87.56 72 ALA A CA 1
ATOM 541 C C .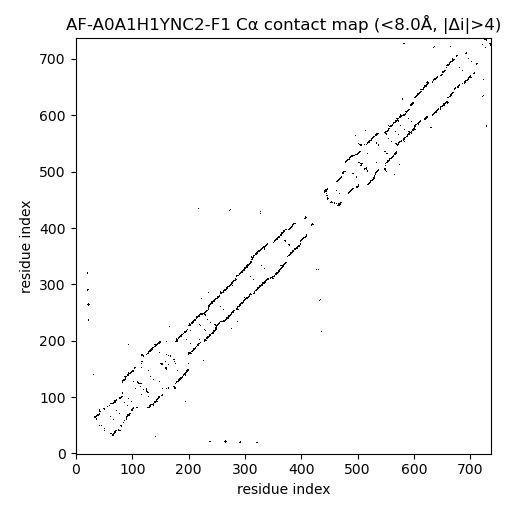 ALA A 1 72 ? 1.593 -17.450 15.689 1.00 87.56 72 ALA A C 1
ATOM 543 O O . ALA A 1 72 ? 1.364 -18.656 15.609 1.00 87.56 72 ALA A O 1
ATOM 544 N N . GLY A 1 73 ? 1.621 -16.793 16.843 1.00 82.25 73 GLY A N 1
ATOM 545 C CA . GLY A 1 73 ? 1.398 -17.416 18.140 1.00 82.25 73 GLY A CA 1
ATOM 546 C C . GLY A 1 73 ? 0.428 -16.624 19.001 1.00 82.25 73 GLY A C 1
ATOM 547 O O . GLY A 1 73 ? -0.063 -15.563 18.612 1.00 82.25 73 GLY A O 1
ATOM 548 N N . ALA A 1 74 ? 0.221 -17.078 20.238 1.00 76.44 74 ALA A N 1
ATOM 549 C CA . ALA A 1 74 ? -0.625 -16.377 21.217 1.00 76.44 74 ALA A CA 1
ATOM 550 C C . ALA A 1 74 ? -0.158 -14.934 21.512 1.00 76.44 74 ALA A C 1
ATOM 552 O O . ALA A 1 74 ? -0.898 -14.127 22.066 1.00 76.44 74 ALA A O 1
ATOM 553 N N . LYS A 1 75 ? 1.092 -14.621 21.159 1.00 74.12 75 LYS A N 1
ATOM 554 C CA . LYS A 1 75 ? 1.777 -13.351 21.418 1.00 74.12 75 LYS A CA 1
ATOM 555 C C . LYS A 1 75 ? 1.787 -12.409 20.209 1.00 74.12 75 LYS A C 1
ATOM 557 O O . LYS A 1 75 ? 2.416 -11.357 20.274 1.00 74.12 75 LYS A O 1
ATOM 562 N N . GLY A 1 76 ? 1.101 -12.779 19.128 1.00 82.88 76 GLY A N 1
ATOM 563 C CA . GLY A 1 76 ? 1.035 -12.027 17.877 1.00 82.88 76 GLY A CA 1
ATOM 564 C C . GLY A 1 76 ? 1.779 -12.721 16.737 1.00 82.88 76 GLY A C 1
ATOM 565 O O . GLY A 1 76 ? 2.086 -13.911 16.803 1.00 82.88 76 GLY A O 1
ATOM 566 N N . ALA A 1 77 ? 2.062 -11.962 15.680 1.00 87.50 77 ALA A N 1
ATOM 567 C CA . ALA A 1 77 ? 2.665 -12.475 14.448 1.00 87.50 77 ALA A CA 1
ATOM 568 C C . ALA A 1 77 ? 3.863 -11.643 13.948 1.00 87.50 77 ALA A C 1
ATOM 570 O O . ALA A 1 77 ? 4.349 -11.869 12.845 1.00 87.50 77 ALA A O 1
ATOM 571 N N . VAL A 1 78 ? 4.342 -10.686 14.750 1.00 91.00 78 VAL A N 1
ATOM 572 C CA . VAL A 1 78 ? 5.418 -9.758 14.370 1.00 91.00 78 VAL A CA 1
ATOM 573 C C . VAL A 1 78 ? 6.727 -10.144 15.056 1.00 91.00 78 VAL A C 1
ATOM 575 O O . VAL A 1 78 ? 6.774 -10.257 16.280 1.00 91.00 78 VAL A O 1
ATOM 578 N N . PHE A 1 79 ? 7.792 -10.304 14.273 1.00 95.75 79 PHE A N 1
ATOM 579 C CA . PHE A 1 79 ? 9.143 -10.647 14.716 1.00 95.75 79 PHE A CA 1
ATOM 580 C C . PHE A 1 79 ? 10.080 -9.456 14.463 1.00 95.75 79 PHE A C 1
ATOM 582 O O . PHE A 1 79 ? 10.594 -9.316 13.354 1.00 95.75 79 PHE A O 1
ATOM 589 N N . PRO A 1 80 ? 10.320 -8.568 15.443 1.00 95.00 80 PRO A N 1
ATOM 590 C CA . PRO A 1 80 ? 11.283 -7.483 15.278 1.00 95.00 80 PRO A CA 1
ATOM 591 C C . PRO A 1 80 ? 12.718 -8.022 15.363 1.00 95.00 80 PRO A C 1
ATOM 593 O O . PRO A 1 80 ? 13.075 -8.664 16.347 1.00 95.00 80 PRO A O 1
ATOM 596 N N . SER A 1 81 ? 13.571 -7.736 14.381 1.00 97.88 81 SER A N 1
ATOM 597 C CA . SER A 1 81 ? 14.940 -8.268 14.321 1.00 97.88 81 SER A CA 1
ATOM 598 C C . SER A 1 81 ? 15.942 -7.244 13.780 1.00 97.88 81 SER A C 1
ATOM 600 O O . SER A 1 81 ? 15.598 -6.354 13.011 1.00 97.88 81 SER A O 1
ATOM 602 N N . GLY A 1 82 ? 17.205 -7.374 14.174 1.00 97.88 82 GLY A N 1
ATOM 603 C CA . GLY A 1 82 ? 18.360 -6.847 13.446 1.00 97.88 82 GLY A CA 1
ATOM 604 C C . GLY A 1 82 ? 18.829 -7.830 12.367 1.00 97.88 82 GLY A C 1
ATOM 605 O O . GLY A 1 82 ? 18.107 -8.784 12.068 1.00 97.88 82 GLY A O 1
ATOM 606 N N . PRO A 1 83 ? 20.028 -7.626 11.788 1.00 98.62 83 PRO A N 1
ATOM 607 C CA . PRO A 1 83 ? 20.528 -8.450 10.691 1.00 98.62 83 PRO A CA 1
ATOM 608 C C . PRO A 1 83 ? 20.523 -9.957 10.969 1.00 98.62 83 PRO A C 1
ATOM 610 O O . PRO A 1 83 ? 20.983 -10.396 12.025 1.00 98.62 83 PRO A O 1
ATOM 613 N N . LEU A 1 84 ? 20.071 -10.734 9.985 1.00 98.88 84 LEU A N 1
ATOM 614 C CA . LEU A 1 84 ? 20.077 -12.195 9.973 1.00 98.88 84 LEU A CA 1
ATOM 615 C C . LEU A 1 84 ? 20.927 -12.714 8.811 1.00 98.88 84 LEU A C 1
ATOM 617 O O . LEU A 1 84 ? 20.876 -12.193 7.699 1.00 98.88 84 LEU A O 1
ATOM 621 N N . GLN A 1 85 ? 21.674 -13.784 9.051 1.00 98.81 85 GLN A N 1
ATOM 622 C CA . GLN A 1 85 ? 22.406 -14.520 8.027 1.00 98.81 85 GLN A CA 1
ATOM 623 C C . GLN A 1 85 ? 21.738 -15.876 7.799 1.00 98.81 85 GLN A C 1
ATOM 625 O O . GLN A 1 85 ? 21.588 -16.651 8.746 1.00 98.81 85 GLN A O 1
ATOM 630 N N . ILE A 1 86 ? 21.378 -16.192 6.552 1.00 98.88 86 ILE A N 1
ATOM 631 C CA . ILE A 1 86 ? 20.822 -17.506 6.196 1.00 98.88 86 ILE A CA 1
ATOM 632 C C . ILE A 1 86 ? 21.977 -18.453 5.833 1.00 98.88 86 ILE A C 1
ATOM 634 O O . ILE A 1 86 ? 22.701 -18.184 4.868 1.00 98.88 86 ILE A O 1
ATOM 638 N N . PRO A 1 87 ? 22.186 -19.560 6.572 1.00 98.81 87 PRO A N 1
ATOM 639 C CA . PRO A 1 87 ? 23.257 -20.503 6.266 1.00 98.81 87 PRO A CA 1
ATOM 640 C C . PRO A 1 87 ? 23.039 -21.253 4.948 1.00 98.81 87 PRO A C 1
ATOM 642 O O . PRO A 1 87 ? 21.917 -21.395 4.458 1.00 98.81 87 PRO A O 1
ATOM 645 N N . SER A 1 88 ? 24.130 -21.790 4.398 1.00 98.75 88 SER A N 1
ATOM 646 C CA . SER A 1 88 ? 24.103 -22.651 3.209 1.00 98.75 88 SER A CA 1
ATOM 647 C C . SER A 1 88 ? 23.182 -23.856 3.410 1.00 98.75 88 SER A C 1
ATOM 649 O O . SER A 1 88 ? 23.339 -24.593 4.384 1.00 98.75 88 SER A O 1
ATOM 651 N N . GLY A 1 89 ? 22.238 -24.052 2.490 1.00 98.62 89 GLY A N 1
ATOM 652 C CA . GLY A 1 89 ? 21.277 -25.154 2.492 1.00 98.62 89 GLY A CA 1
ATOM 653 C C . GLY A 1 89 ? 20.100 -24.987 3.455 1.00 98.62 89 GLY A C 1
ATOM 654 O O . GLY A 1 89 ? 19.283 -25.896 3.547 1.00 98.62 89 GLY A O 1
ATOM 655 N N . VAL A 1 90 ? 19.998 -23.876 4.187 1.00 98.88 90 VAL A N 1
ATOM 656 C CA . VAL A 1 90 ? 18.906 -23.626 5.142 1.00 98.88 90 VAL A CA 1
ATOM 657 C C . VAL A 1 90 ? 17.843 -22.734 4.507 1.00 98.88 90 VAL A C 1
ATOM 659 O O . VAL A 1 90 ? 18.157 -21.812 3.751 1.00 98.88 90 VAL A O 1
ATOM 662 N N . THR A 1 91 ? 16.575 -23.003 4.826 1.00 98.88 91 THR A N 1
ATOM 663 C CA . THR A 1 91 ? 15.444 -22.165 4.412 1.00 98.88 91 THR A CA 1
ATOM 664 C C . THR A 1 91 ? 14.865 -21.379 5.587 1.00 98.88 91 THR A C 1
ATOM 666 O O . THR A 1 91 ? 14.621 -21.939 6.654 1.00 98.88 91 THR A O 1
ATOM 669 N N . LEU A 1 92 ? 14.587 -20.093 5.384 1.00 98.88 92 LEU A N 1
ATOM 670 C CA . LEU A 1 92 ? 13.727 -19.306 6.266 1.00 98.88 92 LEU A CA 1
ATOM 671 C C . LEU A 1 92 ? 12.304 -19.288 5.687 1.00 98.88 92 LEU A C 1
ATOM 673 O O . LEU A 1 92 ? 12.109 -18.869 4.551 1.00 98.88 92 LEU A O 1
ATOM 677 N N . TRP A 1 93 ? 11.312 -19.751 6.445 1.00 98.75 93 TRP A N 1
ATOM 678 C CA . TRP A 1 93 ? 9.916 -19.834 6.003 1.00 98.75 93 TRP A CA 1
ATOM 679 C C . TRP A 1 93 ? 9.018 -18.929 6.855 1.00 98.75 93 TRP A C 1
ATOM 681 O O . TRP A 1 93 ? 8.948 -19.115 8.064 1.00 98.75 93 TRP A O 1
ATOM 691 N N . LEU A 1 94 ? 8.318 -17.967 6.244 1.00 98.44 94 LEU A N 1
ATOM 692 C CA . LEU A 1 94 ? 7.340 -17.094 6.907 1.00 98.44 94 LEU A CA 1
ATOM 693 C C . LEU A 1 94 ? 5.895 -17.498 6.563 1.00 98.44 94 LEU A C 1
ATOM 695 O O . LEU A 1 94 ? 5.488 -17.472 5.397 1.00 98.44 94 LEU A O 1
ATOM 699 N N . ASP A 1 95 ? 5.094 -17.830 7.575 1.00 93.88 95 ASP A N 1
ATOM 700 C CA . ASP A 1 95 ? 3.655 -18.056 7.401 1.00 93.88 95 ASP A CA 1
ATOM 701 C C . ASP A 1 95 ? 2.912 -16.790 6.949 1.00 93.88 95 ASP A C 1
ATOM 703 O O . ASP A 1 95 ? 3.348 -15.673 7.203 1.00 93.88 95 ASP A O 1
ATOM 707 N N . LYS A 1 96 ? 1.744 -16.966 6.317 1.00 86.38 96 LYS A N 1
ATOM 708 C CA . LYS A 1 96 ? 0.952 -15.896 5.681 1.00 86.38 96 LYS A CA 1
ATOM 709 C C . LYS A 1 96 ? 0.705 -14.655 6.547 1.00 86.38 96 LYS A C 1
ATOM 711 O O . LYS A 1 96 ? 0.684 -13.546 6.035 1.00 86.38 96 LYS A O 1
ATOM 716 N N . THR A 1 97 ? 0.476 -14.842 7.842 1.00 84.81 97 THR A N 1
ATOM 717 C CA . THR A 1 97 ? 0.146 -13.752 8.773 1.00 84.81 97 THR A CA 1
ATOM 718 C C . THR A 1 97 ? 1.375 -13.170 9.470 1.00 84.81 97 THR A C 1
ATOM 720 O O . THR A 1 97 ? 1.235 -12.275 10.298 1.00 84.81 97 THR A O 1
ATOM 723 N N . VAL A 1 98 ? 2.565 -13.725 9.222 1.00 93.44 98 VAL A N 1
ATOM 724 C CA . VAL A 1 98 ? 3.797 -13.344 9.912 1.00 93.44 98 VAL A CA 1
ATOM 725 C C . VAL A 1 98 ? 4.439 -12.141 9.244 1.00 93.44 98 VAL A C 1
ATOM 727 O O . VAL A 1 98 ? 4.567 -12.106 8.023 1.00 93.44 98 VAL A O 1
ATOM 730 N N . VAL A 1 99 ? 4.906 -11.201 10.065 1.00 94.25 99 VAL A N 1
ATOM 731 C CA . VAL A 1 99 ? 5.724 -10.063 9.636 1.00 94.25 99 VAL A CA 1
ATOM 732 C C . VAL A 1 99 ? 7.087 -10.144 10.321 1.00 94.25 99 VAL A C 1
ATOM 734 O O . VAL A 1 99 ? 7.173 -10.114 11.548 1.00 94.25 99 VAL A O 1
ATOM 737 N N . LEU A 1 100 ? 8.161 -10.247 9.542 1.00 97.94 100 LEU A N 1
ATOM 738 C CA . LEU A 1 100 ? 9.540 -10.101 10.010 1.00 97.94 100 LEU A CA 1
ATOM 739 C C . LEU A 1 100 ? 9.974 -8.651 9.786 1.00 97.94 100 LEU A C 1
ATOM 741 O O . LEU A 1 100 ? 10.166 -8.222 8.650 1.00 97.94 100 LEU A O 1
ATOM 745 N N . THR A 1 101 ? 10.124 -7.897 10.869 1.00 96.81 101 THR A N 1
ATOM 746 C CA . THR A 1 101 ? 10.318 -6.445 10.817 1.00 96.81 101 THR A CA 1
ATOM 747 C C . THR A 1 101 ? 11.760 -6.073 11.154 1.00 96.81 101 THR A C 1
ATOM 749 O O . THR A 1 101 ? 12.270 -6.424 12.220 1.00 96.81 101 THR A O 1
ATOM 752 N N . ALA A 1 102 ? 12.412 -5.320 10.273 1.00 98.31 102 ALA A N 1
ATOM 753 C CA . ALA A 1 102 ? 13.766 -4.810 10.455 1.00 98.31 102 ALA A CA 1
ATOM 754 C C . ALA A 1 102 ? 13.799 -3.704 11.522 1.00 98.31 102 ALA A C 1
ATOM 756 O O . ALA A 1 102 ? 13.034 -2.748 11.449 1.00 98.31 102 ALA A O 1
ATOM 757 N N . THR A 1 103 ? 14.687 -3.783 12.514 1.00 97.75 103 THR A N 1
ATOM 758 C CA . THR A 1 103 ? 14.894 -2.694 13.488 1.00 97.75 103 THR A CA 1
ATOM 759 C C . THR A 1 103 ? 15.327 -1.404 12.789 1.00 97.75 103 THR A C 1
ATOM 761 O O . THR A 1 103 ? 16.038 -1.456 11.787 1.00 97.75 103 THR A O 1
ATOM 764 N N . THR A 1 104 ? 14.963 -0.241 13.332 1.00 97.56 104 THR A N 1
ATOM 765 C CA . THR A 1 104 ? 15.412 1.064 12.818 1.00 97.56 104 THR A CA 1
ATOM 766 C C . THR A 1 104 ? 16.710 1.556 13.473 1.00 97.56 104 THR A C 1
ATOM 768 O O . THR A 1 104 ? 17.167 2.660 13.175 1.00 97.56 104 THR A O 1
ATOM 771 N N . ASP A 1 105 ? 17.340 0.763 14.352 1.00 97.94 105 ASP A N 1
ATOM 772 C CA . ASP A 1 105 ? 18.644 1.093 14.945 1.00 97.94 105 ASP A CA 1
ATOM 773 C C . ASP A 1 105 ? 19.775 0.921 13.924 1.00 97.94 105 ASP A C 1
ATOM 775 O O . ASP A 1 105 ? 20.229 -0.193 13.657 1.00 97.94 105 ASP A O 1
ATOM 779 N N . ALA A 1 106 ? 20.283 2.033 13.388 1.00 98.06 106 ALA A N 1
ATOM 780 C CA . ALA A 1 106 ? 21.377 2.023 12.417 1.00 98.06 106 ALA A CA 1
ATOM 781 C C . ALA A 1 106 ? 22.639 1.299 12.916 1.00 98.06 106 ALA A C 1
ATOM 783 O O . ALA A 1 106 ? 23.356 0.685 12.124 1.00 98.06 106 ALA A O 1
ATOM 784 N N . ARG A 1 107 ? 22.893 1.293 14.232 1.00 97.31 107 ARG A N 1
ATOM 785 C CA . ARG A 1 107 ? 24.057 0.604 14.816 1.00 97.31 107 ARG A CA 1
ATOM 786 C C . ARG A 1 107 ? 23.970 -0.910 14.652 1.00 97.31 107 ARG A C 1
ATOM 788 O O . ARG A 1 107 ? 25.006 -1.565 14.626 1.00 97.31 107 ARG A O 1
ATOM 795 N N . ALA A 1 108 ? 22.764 -1.467 14.523 1.00 97.81 108 ALA A N 1
ATOM 796 C CA . ALA A 1 108 ? 22.574 -2.893 14.276 1.00 97.81 108 ALA A CA 1
ATOM 797 C C . ALA A 1 108 ? 23.164 -3.314 12.922 1.00 97.81 108 ALA A C 1
ATOM 799 O O . ALA A 1 108 ? 23.706 -4.412 12.799 1.00 97.81 108 ALA A O 1
ATOM 800 N N . TYR A 1 109 ? 23.107 -2.430 11.925 1.00 98.44 109 TYR A N 1
ATOM 801 C CA . TYR A 1 109 ? 23.549 -2.697 10.558 1.00 98.44 109 TYR A CA 1
ATOM 802 C C . TYR A 1 109 ? 24.970 -2.214 10.281 1.00 98.44 109 TYR A C 1
ATOM 804 O O . TYR A 1 109 ? 25.520 -2.574 9.251 1.00 98.44 109 TYR A O 1
ATOM 812 N N . ASP A 1 110 ? 25.596 -1.436 11.163 1.00 97.75 110 ASP A N 1
ATOM 813 C CA . ASP A 1 110 ? 26.928 -0.890 10.897 1.00 97.75 110 ASP A CA 1
ATOM 814 C C . ASP A 1 110 ? 27.960 -1.990 10.585 1.00 97.75 110 ASP A C 1
ATOM 816 O O . ASP A 1 110 ? 27.958 -3.072 11.184 1.00 97.75 110 ASP A O 1
ATOM 820 N N . ASN A 1 111 ? 28.816 -1.732 9.598 1.00 95.06 111 ASN A N 1
ATOM 821 C CA . ASN A 1 111 ? 29.842 -2.671 9.140 1.00 95.06 111 ASN A CA 1
ATOM 822 C C . ASN A 1 111 ? 31.194 -2.517 9.871 1.00 95.06 111 ASN A C 1
ATOM 824 O O . ASN A 1 111 ? 32.171 -3.161 9.489 1.00 95.06 111 ASN A O 1
ATOM 828 N N . GLY A 1 112 ? 31.259 -1.668 10.900 1.00 94.12 112 GLY A N 1
ATOM 829 C CA . GLY A 1 112 ? 32.461 -1.334 11.664 1.00 94.12 112 GLY A CA 1
ATOM 830 C C . GLY A 1 112 ? 33.035 0.052 11.352 1.00 94.12 112 GLY A C 1
ATOM 831 O O . GLY A 1 112 ? 33.935 0.498 12.061 1.00 94.12 112 GLY A O 1
ATOM 832 N N . ALA A 1 113 ? 32.533 0.744 10.323 1.00 92.44 113 ALA A N 1
ATOM 833 C CA . ALA A 1 113 ? 32.975 2.090 9.953 1.00 92.44 113 ALA A CA 1
ATOM 834 C C . ALA A 1 113 ? 32.277 3.216 10.741 1.00 92.44 113 ALA A C 1
ATOM 836 O O . ALA A 1 113 ? 32.737 4.358 10.699 1.00 92.44 113 ALA A O 1
ATOM 837 N N . GLY A 1 114 ? 31.178 2.930 11.444 1.00 95.00 114 GLY A N 1
ATOM 838 C CA . GLY A 1 114 ? 30.384 3.932 12.162 1.00 95.00 114 GLY A CA 1
ATOM 839 C C . GLY A 1 114 ? 29.590 4.878 11.249 1.00 95.00 114 GLY A C 1
ATOM 840 O O . GLY A 1 114 ? 29.213 5.970 11.687 1.00 95.00 114 GLY A O 1
ATOM 841 N N . THR A 1 115 ? 29.369 4.502 9.985 1.00 96.56 115 THR A N 1
ATOM 842 C CA . THR A 1 115 ? 28.724 5.344 8.965 1.00 96.56 115 THR A CA 1
ATOM 843 C C . THR A 1 115 ? 27.298 4.927 8.615 1.00 96.56 115 THR A C 1
ATOM 845 O O . THR A 1 115 ? 26.628 5.670 7.896 1.00 96.56 115 THR A O 1
ATOM 848 N N . CYS A 1 116 ? 26.784 3.802 9.124 1.00 98.12 116 CYS A N 1
ATOM 849 C CA . CYS A 1 116 ? 25.398 3.420 8.847 1.00 98.12 116 CYS A CA 1
ATOM 850 C C . CYS A 1 116 ? 24.399 4.451 9.409 1.00 98.12 116 CYS A C 1
ATOM 852 O O . CYS A 1 116 ? 24.587 4.982 10.506 1.00 98.12 116 CYS A O 1
ATOM 854 N N . GLY A 1 117 ? 23.350 4.770 8.642 1.00 97.44 117 GLY A N 1
ATOM 855 C CA . GLY A 1 117 ? 22.397 5.839 8.971 1.00 97.44 117 GLY A CA 1
ATOM 856 C C . GLY A 1 117 ? 22.941 7.256 8.772 1.00 97.44 117 GLY A C 1
ATOM 857 O O . GLY A 1 117 ? 22.386 8.204 9.322 1.00 97.44 117 GLY A O 1
ATOM 858 N N . ARG A 1 118 ? 24.031 7.424 8.009 1.00 96.62 118 ARG A N 1
ATOM 859 C CA . ARG A 1 118 ? 24.650 8.727 7.712 1.00 96.62 118 ARG A CA 1
ATOM 860 C C . ARG A 1 118 ? 24.882 8.923 6.216 1.00 96.62 118 ARG A C 1
ATOM 862 O O . ARG A 1 118 ? 24.786 7.982 5.428 1.00 96.62 118 ARG A O 1
ATOM 869 N N . ILE A 1 119 ? 25.219 10.151 5.837 1.00 97.38 119 ILE A N 1
ATOM 870 C CA . ILE A 1 119 ? 25.636 10.511 4.479 1.00 97.38 119 ILE A CA 1
ATOM 871 C C . ILE A 1 119 ? 27.163 10.552 4.434 1.00 97.38 119 ILE A C 1
ATOM 873 O O . ILE A 1 119 ? 27.793 11.186 5.280 1.00 97.38 119 ILE A O 1
ATOM 877 N N . ASP A 1 120 ? 27.757 9.880 3.452 1.00 94.94 120 ASP A N 1
ATOM 878 C CA . ASP A 1 120 ? 29.185 9.964 3.142 1.00 94.94 120 ASP A CA 1
ATOM 879 C C . ASP A 1 120 ? 29.420 9.945 1.619 1.00 94.94 120 ASP A C 1
ATOM 881 O O . ASP A 1 120 ? 28.519 10.241 0.834 1.00 94.94 120 ASP A O 1
ATOM 885 N N . ASN A 1 121 ? 30.644 9.653 1.175 1.00 93.88 121 ASN A N 1
ATOM 886 C CA . ASN A 1 121 ? 30.998 9.587 -0.244 1.00 93.88 121 ASN A CA 1
ATOM 887 C C . ASN A 1 121 ? 30.932 8.171 -0.851 1.00 93.88 121 ASN A C 1
ATOM 889 O O . ASN A 1 121 ? 31.223 8.025 -2.039 1.00 93.88 121 ASN A O 1
ATOM 893 N N . LYS A 1 122 ? 30.580 7.135 -0.075 1.00 91.62 122 LYS A N 1
ATOM 894 C CA . LYS A 1 122 ? 30.610 5.725 -0.509 1.00 91.62 122 LYS A CA 1
ATOM 895 C C . LYS A 1 122 ? 29.231 5.075 -0.536 1.00 91.62 122 LYS A C 1
ATOM 897 O O . LYS A 1 122 ? 28.914 4.417 -1.521 1.00 91.62 122 LYS A O 1
ATOM 902 N N . GLY A 1 123 ? 28.424 5.249 0.512 1.00 92.25 123 GLY A N 1
ATOM 903 C CA . GLY A 1 123 ? 27.106 4.615 0.641 1.00 92.25 123 GLY A CA 1
ATOM 904 C C . GLY A 1 123 ? 27.140 3.113 0.948 1.00 92.25 123 GLY A C 1
ATOM 905 O O . GLY A 1 123 ? 26.183 2.410 0.639 1.00 92.25 123 GLY A O 1
ATOM 906 N N . THR A 1 124 ? 28.238 2.593 1.508 1.00 93.56 124 THR A N 1
ATOM 907 C CA . THR A 1 124 ? 28.443 1.151 1.774 1.00 93.56 124 THR A CA 1
ATOM 908 C C . THR A 1 124 ? 28.579 0.819 3.265 1.00 93.56 124 THR A C 1
ATOM 910 O O . THR A 1 124 ? 29.171 -0.196 3.620 1.00 93.56 1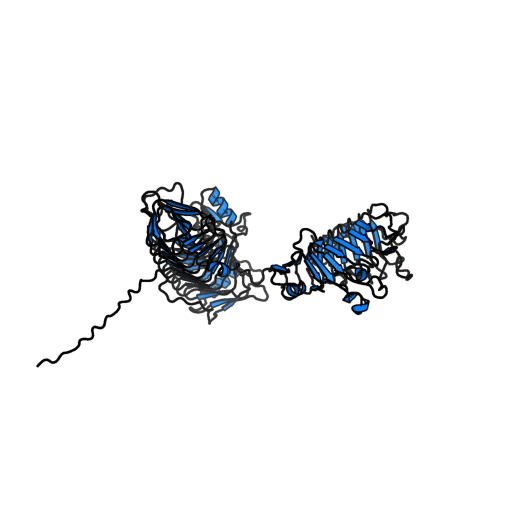24 THR A O 1
ATOM 913 N N . GLY A 1 125 ? 28.120 1.703 4.151 1.00 96.25 125 GLY A N 1
ATOM 914 C CA . GLY A 1 125 ? 28.307 1.647 5.606 1.00 96.25 125 GLY A CA 1
ATOM 915 C C . GLY A 1 125 ? 27.407 0.660 6.350 1.00 96.25 125 GLY A C 1
ATOM 916 O O . GLY A 1 125 ? 27.686 0.333 7.502 1.00 96.25 125 GLY A O 1
ATOM 917 N N . CYS A 1 126 ? 26.345 0.170 5.709 1.00 98.25 126 CYS A N 1
ATOM 918 C CA . CYS A 1 126 ? 25.387 -0.753 6.314 1.00 98.25 126 CYS A CA 1
ATOM 919 C C . CYS A 1 126 ? 25.511 -2.163 5.729 1.00 98.25 126 CYS A C 1
ATOM 921 O O . CYS A 1 126 ? 25.649 -2.341 4.521 1.00 98.25 126 CYS A O 1
ATOM 923 N N . ARG A 1 127 ? 25.383 -3.158 6.601 1.00 98.38 127 ARG A N 1
ATOM 924 C CA . ARG A 1 127 ? 25.055 -4.548 6.285 1.00 98.38 127 ARG A CA 1
ATOM 925 C C . ARG A 1 127 ? 23.566 -4.654 5.912 1.00 98.38 127 ARG A C 1
ATOM 927 O O . ARG A 1 127 ? 22.774 -3.831 6.380 1.00 98.38 127 ARG A O 1
ATOM 934 N N . PRO A 1 128 ? 23.168 -5.642 5.096 1.00 98.69 128 PRO A N 1
ATOM 935 C CA . PRO A 1 128 ? 21.761 -5.896 4.780 1.00 98.69 128 PRO A CA 1
ATOM 936 C C . PRO A 1 128 ? 20.984 -6.404 6.007 1.00 98.69 128 PRO A C 1
ATOM 938 O O . PRO A 1 128 ? 21.581 -6.871 6.983 1.00 98.69 128 PRO A O 1
ATOM 941 N N . PHE A 1 129 ? 19.651 -6.354 5.951 1.00 98.88 129 PHE A N 1
ATOM 942 C CA . PHE A 1 129 ? 18.799 -6.976 6.967 1.00 98.88 129 PHE A CA 1
ATOM 943 C C . PHE A 1 129 ? 18.839 -8.504 6.888 1.00 98.88 129 PHE A C 1
ATOM 945 O O . PHE A 1 129 ? 19.001 -9.156 7.915 1.00 98.88 129 PHE A O 1
ATOM 952 N N . ILE A 1 130 ? 18.768 -9.085 5.691 1.00 98.94 130 ILE A N 1
ATOM 953 C CA . ILE A 1 130 ? 18.971 -10.522 5.488 1.00 98.94 130 ILE A CA 1
ATOM 954 C C . ILE A 1 130 ? 20.128 -10.738 4.517 1.00 98.94 130 ILE A C 1
ATOM 956 O O . ILE A 1 130 ? 20.107 -10.235 3.394 1.00 98.94 130 ILE A O 1
ATOM 960 N N . HIS A 1 131 ? 21.136 -11.500 4.945 1.00 98.81 131 HIS A N 1
ATOM 961 C CA . HIS A 1 131 ? 22.329 -11.801 4.153 1.00 98.81 131 HIS A CA 1
ATOM 962 C C . HIS A 1 131 ? 22.428 -13.290 3.833 1.00 98.81 131 HIS A C 1
ATOM 964 O O . HIS A 1 131 ? 22.385 -14.139 4.726 1.00 98.81 131 HIS A O 1
ATOM 970 N N . ILE A 1 132 ? 22.617 -13.614 2.559 1.00 98.88 132 ILE A N 1
ATOM 971 C CA . ILE A 1 132 ? 22.961 -14.957 2.089 1.00 98.88 132 ILE A CA 1
ATOM 972 C C . ILE A 1 132 ? 24.325 -14.856 1.419 1.00 98.88 132 ILE A C 1
ATOM 974 O O . ILE A 1 132 ? 24.445 -14.278 0.348 1.00 98.88 132 ILE A O 1
ATOM 978 N N . VAL A 1 133 ? 25.372 -15.394 2.037 1.00 98.62 133 VAL A N 1
ATOM 979 C CA . VAL A 1 133 ? 26.746 -15.202 1.554 1.00 98.62 133 VAL A CA 1
ATOM 980 C C . VAL A 1 133 ? 27.457 -16.531 1.373 1.00 98.62 133 VAL A C 1
ATOM 982 O O . VAL A 1 133 ? 27.498 -17.350 2.289 1.00 98.62 133 VAL A O 1
ATOM 985 N N . GLN A 1 134 ? 28.032 -16.737 0.184 1.00 98.62 134 GLN A N 1
ATOM 986 C CA . GLN A 1 134 ? 28.760 -17.960 -0.183 1.00 98.62 134 GLN A CA 1
ATOM 987 C C . GLN A 1 134 ? 27.962 -19.243 0.101 1.00 98.62 134 GLN A C 1
ATOM 989 O O . GLN A 1 134 ? 28.517 -20.267 0.505 1.00 98.62 134 GLN A O 1
ATOM 994 N N . ALA A 1 135 ? 26.647 -19.171 -0.091 1.00 98.62 135 ALA A N 1
ATOM 995 C CA . ALA A 1 135 ? 25.708 -20.226 0.244 1.00 98.62 135 ALA A CA 1
ATOM 996 C C . ALA A 1 135 ? 25.316 -21.020 -1.006 1.00 98.62 135 ALA A C 1
ATOM 998 O O . ALA A 1 135 ? 25.397 -20.522 -2.132 1.00 98.62 135 ALA A O 1
ATOM 999 N N . ARG A 1 136 ? 24.873 -22.262 -0.812 1.00 98.75 136 ARG A N 1
ATOM 1000 C CA . ARG A 1 136 ? 24.280 -23.080 -1.867 1.00 98.75 136 ARG A CA 1
ATOM 1001 C C . ARG A 1 136 ? 22.954 -23.664 -1.405 1.00 98.75 136 ARG A C 1
ATOM 1003 O O . ARG A 1 136 ? 22.913 -24.282 -0.347 1.00 98.75 136 ARG A O 1
ATOM 1010 N N . GLY A 1 137 ? 21.902 -23.532 -2.211 1.00 98.38 137 GLY A N 1
ATOM 1011 C CA . GLY A 1 137 ? 20.617 -24.178 -1.924 1.00 98.38 137 GLY A CA 1
ATOM 1012 C C . GLY A 1 137 ? 19.856 -23.568 -0.745 1.00 98.38 137 GLY A C 1
ATOM 1013 O O . GLY A 1 137 ? 19.052 -24.258 -0.126 1.00 98.38 137 GLY A O 1
ATOM 1014 N N . SER A 1 138 ? 20.148 -22.317 -0.380 1.00 98.81 138 SER A N 1
ATOM 1015 C CA . SER A 1 138 ? 19.409 -21.593 0.661 1.00 98.81 138 SER A CA 1
ATOM 1016 C C . SER A 1 138 ? 18.173 -20.919 0.071 1.00 98.81 138 SER A C 1
ATOM 1018 O O . SER A 1 138 ? 18.153 -20.557 -1.108 1.00 98.81 138 SER A O 1
ATOM 1020 N N . ALA A 1 139 ? 17.149 -20.706 0.895 1.00 98.88 139 ALA A N 1
ATOM 1021 C CA . ALA A 1 139 ? 15.924 -20.062 0.438 1.00 98.88 139 ALA A CA 1
ATOM 1022 C C . ALA A 1 139 ? 15.265 -19.182 1.503 1.00 98.88 139 ALA A C 1
ATOM 1024 O O . ALA A 1 139 ? 15.471 -19.364 2.705 1.00 98.88 139 ALA A O 1
ATOM 1025 N N . ILE A 1 140 ? 14.430 -18.250 1.049 1.00 98.88 140 ILE A N 1
ATOM 1026 C CA . ILE A 1 140 ? 13.461 -17.542 1.889 1.00 98.88 140 ILE A CA 1
ATOM 1027 C C . ILE A 1 140 ? 12.100 -17.696 1.219 1.00 98.88 140 ILE A C 1
ATOM 1029 O O . ILE A 1 140 ? 11.935 -17.344 0.051 1.00 98.88 140 ILE A O 1
ATOM 1033 N N . VAL A 1 141 ? 11.134 -18.272 1.921 1.00 98.81 141 VAL A N 1
ATOM 1034 C CA . VAL A 1 141 ? 9.876 -18.723 1.313 1.00 98.81 141 VAL A CA 1
ATOM 1035 C C . VAL A 1 141 ? 8.678 -18.437 2.205 1.00 98.81 141 VAL A C 1
ATOM 1037 O O . VAL A 1 141 ? 8.820 -18.210 3.406 1.00 98.81 141 VAL A O 1
ATOM 1040 N N . GLY A 1 142 ? 7.481 -18.526 1.640 1.00 95.94 142 GLY A N 1
ATOM 1041 C CA . GLY A 1 142 ? 6.235 -18.502 2.394 1.00 95.94 142 GLY A CA 1
ATOM 1042 C C . GLY A 1 142 ? 5.248 -17.507 1.819 1.00 95.94 142 GLY A C 1
ATOM 1043 O O . GLY A 1 142 ? 5.286 -17.230 0.631 1.00 95.94 142 GLY A O 1
ATOM 1044 N N . GLN A 1 143 ? 4.345 -17.014 2.660 1.00 92.69 143 GLN A N 1
ATOM 1045 C CA . GLN A 1 143 ? 3.352 -15.995 2.288 1.00 92.69 143 GLN A CA 1
ATOM 1046 C C . GLN A 1 143 ? 3.354 -14.804 3.253 1.00 92.69 143 GLN A C 1
ATOM 1048 O O . GLN A 1 143 ? 2.476 -13.948 3.166 1.00 92.69 143 GLN A O 1
ATOM 1053 N N . GLY A 1 144 ? 4.285 -14.790 4.211 1.00 94.31 144 GLY A N 1
ATOM 1054 C CA . GLY A 1 144 ? 4.445 -13.688 5.149 1.00 94.31 144 GLY A CA 1
ATOM 1055 C C . GLY A 1 144 ? 5.174 -12.492 4.546 1.00 94.31 144 GLY A C 1
ATOM 1056 O O . GLY A 1 144 ? 5.605 -12.498 3.387 1.00 94.31 144 GLY A O 1
ATOM 1057 N N . GLU A 1 145 ? 5.319 -11.464 5.370 1.00 96.56 145 GLU A N 1
ATOM 1058 C CA . GLU A 1 145 ? 5.901 -10.179 5.009 1.00 96.56 145 GLU A CA 1
ATOM 1059 C C . GLU A 1 145 ? 7.280 -9.979 5.644 1.00 96.56 145 GLU A C 1
ATOM 1061 O O . GLU A 1 145 ? 7.517 -10.347 6.795 1.00 96.56 145 GLU A O 1
ATOM 1066 N N . ILE A 1 146 ? 8.187 -9.357 4.894 1.00 98.75 146 ILE A N 1
ATOM 1067 C CA . ILE A 1 146 ? 9.444 -8.808 5.398 1.00 98.75 146 ILE A CA 1
ATOM 1068 C C . ILE A 1 146 ? 9.359 -7.290 5.248 1.00 98.75 146 ILE A C 1
ATOM 1070 O O . ILE A 1 146 ? 9.355 -6.782 4.125 1.00 98.75 146 ILE A O 1
ATOM 1074 N N . ASP A 1 147 ? 9.286 -6.584 6.374 1.00 98.19 147 ASP A N 1
ATOM 1075 C CA . ASP A 1 147 ? 9.145 -5.127 6.431 1.00 98.19 147 ASP A CA 1
ATOM 1076 C C . ASP A 1 147 ? 10.482 -4.476 6.807 1.00 98.19 147 ASP A C 1
ATOM 1078 O O . ASP A 1 147 ? 11.019 -4.698 7.896 1.00 98.19 147 ASP A O 1
ATOM 1082 N N . GLY A 1 148 ? 11.031 -3.672 5.896 1.00 98.44 148 GLY A N 1
ATOM 1083 C CA . GLY A 1 148 ? 12.284 -2.944 6.081 1.00 98.44 148 GLY A CA 1
ATOM 1084 C C . GLY A 1 148 ? 12.169 -1.663 6.909 1.00 98.44 148 GLY A C 1
ATOM 1085 O O . GLY A 1 148 ? 13.204 -1.092 7.258 1.00 98.44 148 GLY A O 1
ATOM 1086 N N . GLN A 1 149 ? 10.951 -1.199 7.208 1.00 97.94 149 GLN A N 1
ATOM 1087 C CA . GLN A 1 149 ? 10.667 0.048 7.928 1.00 97.94 149 GLN A CA 1
ATOM 1088 C C . GLN A 1 149 ? 11.387 1.287 7.360 1.00 97.94 149 GLN A C 1
ATOM 1090 O O . GLN A 1 149 ? 11.790 2.187 8.101 1.00 97.94 149 GLN A O 1
ATOM 1095 N N . GLY A 1 150 ? 11.568 1.358 6.039 1.00 98.00 150 GLY A N 1
ATOM 1096 C CA . GLY A 1 150 ? 12.222 2.472 5.344 1.00 98.00 150 GLY A CA 1
ATOM 1097 C C . GLY A 1 150 ? 11.513 3.823 5.518 1.00 98.00 150 GLY A C 1
ATOM 1098 O O . GLY A 1 150 ? 12.155 4.879 5.479 1.00 98.00 150 GLY A O 1
ATOM 1099 N N . ASP A 1 151 ? 10.202 3.785 5.762 1.00 96.06 151 ASP A N 1
ATOM 1100 C CA . ASP A 1 151 ? 9.343 4.935 6.051 1.00 96.06 151 ASP A CA 1
ATOM 1101 C C . ASP A 1 151 ? 9.498 5.454 7.487 1.00 96.06 151 ASP A C 1
ATOM 1103 O O . ASP A 1 151 ? 9.180 6.614 7.762 1.00 96.06 151 ASP A O 1
ATOM 1107 N N . LYS A 1 152 ? 9.996 4.623 8.408 1.00 96.12 152 LYS A N 1
ATOM 1108 C CA . LYS A 1 152 ? 10.128 4.964 9.826 1.00 96.12 152 LYS A CA 1
ATOM 1109 C C . LYS A 1 152 ? 11.402 5.740 10.112 1.00 96.12 152 LYS A C 1
ATOM 1111 O O . LYS A 1 152 ? 12.422 5.579 9.444 1.00 96.12 152 LYS A O 1
ATOM 1116 N N . ALA A 1 153 ? 11.334 6.564 11.157 1.00 96.69 153 ALA A N 1
ATOM 1117 C CA . ALA A 1 153 ? 12.485 7.284 11.674 1.00 96.69 153 ALA A CA 1
ATOM 1118 C C . ALA A 1 153 ? 13.598 6.313 12.100 1.00 96.69 153 ALA A C 1
ATOM 1120 O O . ALA A 1 153 ? 13.352 5.322 12.799 1.00 96.69 153 ALA A O 1
ATOM 1121 N N . ILE A 1 154 ? 14.830 6.623 11.698 1.00 98.19 154 ILE A N 1
ATOM 1122 C CA . ILE A 1 154 ? 16.031 5.944 12.177 1.00 98.19 154 ILE A CA 1
ATOM 1123 C C . ILE A 1 154 ? 16.109 6.192 13.681 1.00 98.19 154 ILE A C 1
ATOM 1125 O O . ILE A 1 154 ? 16.010 7.340 14.126 1.00 98.19 154 ILE A O 1
ATOM 1129 N N . GLN A 1 155 ? 16.278 5.132 14.472 1.00 95.94 155 GLN A N 1
ATOM 1130 C CA . GLN A 1 155 ? 16.235 5.227 15.928 1.00 95.94 155 GLN A CA 1
ATOM 1131 C C . GLN A 1 155 ? 17.233 6.277 16.442 1.00 95.94 155 GLN A C 1
ATOM 1133 O O . GLN A 1 155 ? 18.428 6.215 16.156 1.00 95.94 155 GLN A O 1
ATOM 1138 N N . GLY A 1 156 ? 16.738 7.217 17.252 1.00 94.12 156 GLY A N 1
ATOM 1139 C CA . GLY A 1 156 ? 17.539 8.321 17.789 1.00 94.12 156 GLY A CA 1
ATOM 1140 C C . GLY A 1 156 ? 17.646 9.538 16.865 1.00 94.12 156 GLY A C 1
ATOM 1141 O O . GLY A 1 156 ? 18.444 10.429 17.145 1.00 94.12 156 GLY A O 1
ATOM 1142 N N . THR A 1 157 ? 16.858 9.589 15.789 1.00 94.75 157 THR A N 1
ATOM 1143 C CA . THR A 1 157 ? 16.742 10.738 14.882 1.00 94.75 157 THR A CA 1
ATOM 1144 C C . THR A 1 157 ? 15.271 11.012 14.556 1.00 94.75 157 THR A C 1
ATOM 1146 O O . THR A 1 157 ? 14.437 10.122 14.705 1.00 94.75 157 THR A O 1
ATOM 1149 N N . ASP A 1 158 ? 14.964 12.205 14.044 1.00 92.88 158 ASP A N 1
ATOM 1150 C CA . ASP A 1 158 ? 13.627 12.545 13.523 1.00 92.88 158 ASP A CA 1
ATOM 1151 C C . ASP A 1 158 ? 13.464 12.193 12.031 1.00 92.88 158 ASP A C 1
ATOM 1153 O O . ASP A 1 158 ? 12.446 12.506 11.415 1.00 92.88 158 ASP A O 1
ATOM 1157 N N . GLN A 1 159 ? 14.484 11.573 11.428 1.00 95.06 159 GLN A N 1
ATOM 1158 C CA . GLN A 1 159 ? 14.583 11.365 9.990 1.00 95.06 159 GLN A CA 1
ATOM 1159 C C . GLN A 1 159 ? 14.412 9.890 9.622 1.00 95.06 159 GLN A C 1
ATOM 1161 O O . GLN A 1 159 ? 15.063 9.025 10.203 1.00 95.06 159 GLN A O 1
ATOM 1166 N N . SER A 1 160 ? 13.582 9.586 8.623 1.00 97.94 160 SER A N 1
ATOM 1167 C CA . SER A 1 160 ? 13.476 8.233 8.067 1.00 97.94 160 SER A CA 1
ATOM 1168 C C . SER A 1 160 ? 14.629 7.871 7.134 1.00 97.94 160 SER A C 1
ATOM 1170 O O . SER A 1 160 ? 15.345 8.737 6.617 1.00 97.94 160 SER A O 1
ATOM 1172 N N . TRP A 1 161 ? 14.785 6.577 6.852 1.00 98.38 161 TRP A N 1
ATOM 1173 C CA . TRP A 1 161 ? 15.764 6.097 5.871 1.00 98.38 161 TRP A CA 1
ATOM 1174 C C . TRP A 1 161 ? 15.562 6.747 4.496 1.00 98.38 161 TRP A C 1
ATOM 1176 O O . TRP A 1 161 ? 16.525 7.164 3.846 1.00 98.38 161 TRP A O 1
ATOM 1186 N N . TRP A 1 162 ? 14.314 6.908 4.057 1.00 98.00 162 TRP A N 1
ATOM 1187 C CA . TRP A 1 162 ? 14.009 7.560 2.779 1.00 98.00 162 TRP A CA 1
ATOM 1188 C C . TRP A 1 162 ? 14.283 9.063 2.790 1.00 98.00 162 TRP A C 1
ATOM 1190 O O . TRP A 1 162 ? 14.730 9.623 1.784 1.00 98.00 162 TRP A O 1
ATOM 1200 N N . GLN A 1 163 ? 14.063 9.733 3.921 1.00 97.56 163 GLN A N 1
ATOM 1201 C CA . GLN A 1 163 ? 14.444 11.135 4.068 1.00 97.56 163 GLN A CA 1
ATOM 1202 C C . GLN A 1 163 ? 15.973 11.304 4.017 1.00 97.56 163 GLN A C 1
ATOM 1204 O O . GLN A 1 163 ? 16.436 12.265 3.399 1.00 97.56 163 GLN A O 1
ATOM 1209 N N . LEU A 1 164 ? 16.753 10.342 4.537 1.00 97.88 164 LEU A N 1
ATOM 1210 C CA . LEU A 1 164 ? 18.219 10.301 4.388 1.00 97.88 164 LEU A CA 1
ATOM 1211 C C . LEU A 1 164 ? 18.659 10.158 2.935 1.00 97.88 164 LEU A C 1
ATOM 1213 O O . LEU A 1 164 ? 19.534 10.902 2.495 1.00 97.88 164 LEU A O 1
ATOM 1217 N N . ALA A 1 165 ? 18.005 9.294 2.159 1.00 97.31 165 ALA A N 1
ATOM 1218 C CA . ALA A 1 165 ? 18.264 9.184 0.723 1.00 97.31 165 ALA A CA 1
ATOM 1219 C C . ALA A 1 165 ? 17.990 10.508 -0.019 1.00 97.31 165 ALA A C 1
ATOM 1221 O O . ALA A 1 165 ? 18.797 10.957 -0.835 1.00 97.31 165 ALA A O 1
ATOM 1222 N N . ARG A 1 166 ? 16.881 11.188 0.302 1.00 96.00 166 ARG A N 1
ATOM 1223 C CA . ARG A 1 166 ? 16.554 12.500 -0.288 1.00 96.00 166 ARG A CA 1
ATOM 1224 C C . ARG A 1 166 ? 17.538 13.593 0.119 1.00 96.00 166 ARG A C 1
ATOM 1226 O O . ARG A 1 166 ? 17.852 14.459 -0.693 1.00 96.00 166 ARG A O 1
ATOM 1233 N N . GLN A 1 167 ? 17.996 13.586 1.366 1.00 96.50 167 GLN A N 1
ATOM 1234 C CA . GLN A 1 167 ? 19.009 14.524 1.837 1.00 96.50 167 GLN A CA 1
ATOM 1235 C C . GLN A 1 167 ? 20.341 14.296 1.114 1.00 96.50 167 GLN A C 1
ATOM 1237 O O . GLN A 1 167 ? 20.883 15.250 0.561 1.00 96.50 167 GLN A O 1
ATOM 1242 N N . ALA A 1 168 ? 20.801 13.045 1.017 1.00 96.69 168 ALA A N 1
ATOM 1243 C CA . ALA A 1 168 ? 22.027 12.686 0.305 1.00 96.69 168 ALA A CA 1
ATOM 1244 C C . ALA A 1 168 ? 22.016 13.185 -1.144 1.00 96.69 168 ALA A C 1
ATOM 1246 O O . ALA A 1 168 ? 22.996 13.768 -1.601 1.00 96.69 168 ALA A O 1
ATOM 1247 N N . GLN A 1 169 ? 20.885 13.042 -1.843 1.00 93.12 169 GLN A N 1
ATOM 1248 C CA . GLN A 1 169 ? 20.727 13.570 -3.198 1.00 93.12 169 GLN A CA 1
ATOM 1249 C C . GLN A 1 169 ? 20.933 15.091 -3.264 1.00 93.12 169 GLN A C 1
ATOM 1251 O O . GLN A 1 169 ? 21.624 15.571 -4.161 1.00 93.12 169 GLN A O 1
ATOM 1256 N N . ARG A 1 170 ? 20.347 15.857 -2.333 1.00 94.31 170 ARG A N 1
ATOM 1257 C CA . ARG A 1 170 ? 20.492 17.325 -2.295 1.00 94.31 170 ARG A CA 1
ATOM 1258 C C . ARG A 1 170 ? 21.916 17.763 -1.969 1.00 94.31 170 ARG A C 1
ATOM 1260 O O . ARG A 1 170 ? 22.366 18.786 -2.469 1.00 94.31 170 ARG A O 1
ATOM 1267 N N . GLU A 1 171 ? 22.605 16.990 -1.141 1.00 95.19 171 GLU A N 1
ATOM 1268 C CA . GLU A 1 171 ? 23.970 17.266 -0.686 1.00 95.19 171 GLU A CA 1
ATOM 1269 C C . GLU A 1 171 ? 25.045 16.692 -1.622 1.00 95.19 171 GLU A C 1
ATOM 1271 O O . GLU A 1 171 ? 26.235 16.826 -1.346 1.00 95.19 171 GLU A O 1
ATOM 1276 N N . ASN A 1 172 ? 24.644 16.061 -2.733 1.00 91.25 172 ASN A N 1
ATOM 1277 C CA . ASN A 1 172 ? 25.537 15.339 -3.644 1.00 91.25 172 ASN A CA 1
ATOM 1278 C C . ASN A 1 172 ? 26.393 14.265 -2.929 1.00 91.25 172 ASN A C 1
ATOM 1280 O O . ASN A 1 172 ? 27.538 14.004 -3.300 1.00 91.25 172 ASN A O 1
ATOM 1284 N N . GLY A 1 173 ? 25.829 13.656 -1.883 1.00 95.06 173 GLY A N 1
ATOM 1285 C CA . GLY A 1 173 ? 26.415 12.571 -1.099 1.00 95.06 173 GLY A CA 1
ATOM 1286 C C . GLY A 1 173 ? 25.752 11.218 -1.371 1.00 95.06 173 GLY A C 1
ATOM 1287 O O . GLY A 1 173 ? 24.921 11.062 -2.269 1.00 95.06 173 GLY A O 1
ATOM 1288 N N . LYS A 1 174 ? 26.127 10.215 -0.577 1.00 96.50 174 LYS A N 1
ATOM 1289 C CA . LYS A 1 174 ? 25.581 8.854 -0.596 1.00 96.50 174 LYS A CA 1
ATOM 1290 C C . LYS A 1 174 ? 25.043 8.503 0.785 1.00 96.50 174 LYS A C 1
ATOM 1292 O O . LYS A 1 174 ? 25.777 8.547 1.768 1.00 96.50 174 LYS A O 1
ATOM 1297 N N . GLN A 1 175 ? 23.765 8.157 0.862 1.00 97.56 175 GLN A N 1
ATOM 1298 C CA . GLN A 1 175 ? 23.166 7.625 2.079 1.00 97.56 175 GLN A CA 1
ATOM 1299 C C . GLN A 1 175 ? 23.688 6.218 2.366 1.00 97.56 175 GLN A C 1
ATOM 1301 O O . GLN A 1 175 ? 23.892 5.418 1.453 1.00 97.56 175 GLN A O 1
ATOM 1306 N N . ASN A 1 176 ? 23.838 5.903 3.644 1.00 98.19 176 ASN A N 1
ATOM 1307 C CA . ASN A 1 176 ? 24.138 4.565 4.122 1.00 98.19 176 ASN A CA 1
ATOM 1308 C C . ASN A 1 176 ? 22.862 3.994 4.742 1.00 98.19 176 ASN A C 1
ATOM 1310 O O . ASN A 1 176 ? 22.615 4.180 5.934 1.00 98.19 176 ASN A O 1
ATOM 1314 N N . ASN A 1 177 ? 22.057 3.324 3.916 1.00 98.38 177 ASN A N 1
ATOM 1315 C CA . ASN A 1 177 ? 20.832 2.636 4.328 1.00 98.38 177 ASN A CA 1
ATOM 1316 C C . ASN A 1 177 ? 21.020 1.122 4.154 1.00 98.38 177 ASN A C 1
ATOM 1318 O O . ASN A 1 177 ? 21.628 0.712 3.160 1.00 98.38 177 ASN A O 1
ATOM 1322 N N . PRO A 1 178 ? 20.488 0.281 5.056 1.00 98.56 178 PRO A N 1
ATOM 1323 C CA . PRO A 1 178 ? 20.535 -1.164 4.876 1.00 98.56 178 PRO A CA 1
ATOM 1324 C C . PRO A 1 178 ? 19.637 -1.598 3.709 1.00 98.56 178 PRO A C 1
ATOM 1326 O O . PRO A 1 178 ? 18.509 -1.126 3.559 1.00 98.56 178 PRO A O 1
ATOM 1329 N N . ARG A 1 179 ? 20.134 -2.520 2.881 1.00 98.81 179 ARG A N 1
ATOM 1330 C CA . ARG A 1 179 ? 19.313 -3.273 1.917 1.00 98.81 179 ARG A CA 1
ATOM 1331 C C . ARG A 1 179 ? 18.459 -4.301 2.646 1.00 98.81 179 ARG A C 1
ATOM 1333 O O . ARG A 1 179 ? 18.835 -4.744 3.733 1.00 98.81 179 ARG A O 1
ATOM 1340 N N . LEU A 1 180 ? 17.331 -4.693 2.057 1.00 98.88 180 LEU A N 1
ATOM 1341 C CA . LEU A 1 180 ? 16.439 -5.660 2.698 1.00 98.88 180 LEU A CA 1
ATOM 1342 C C . LEU A 1 180 ? 17.020 -7.080 2.616 1.00 98.88 180 LEU A C 1
ATOM 1344 O O . LEU A 1 180 ? 17.262 -7.702 3.648 1.00 98.88 180 LEU A O 1
ATOM 1348 N N . ILE A 1 181 ? 17.309 -7.564 1.407 1.00 98.94 181 ILE A N 1
ATOM 1349 C CA . ILE A 1 181 ? 17.896 -8.884 1.155 1.00 98.94 181 ILE A CA 1
ATOM 1350 C C . ILE A 1 181 ? 19.102 -8.726 0.226 1.00 98.94 181 ILE A C 1
ATOM 1352 O O . ILE A 1 181 ? 18.989 -8.194 -0.878 1.00 98.94 181 ILE A O 1
ATOM 1356 N N . GLU A 1 182 ? 20.255 -9.229 0.652 1.00 98.88 182 GLU A N 1
ATOM 1357 C CA . GLU A 1 182 ? 21.467 -9.284 -0.167 1.00 98.88 182 GLU A CA 1
ATOM 1358 C C . GLU A 1 182 ? 21.982 -10.721 -0.246 1.00 98.88 182 GLU A C 1
ATOM 1360 O O . GLU A 1 182 ? 22.090 -11.427 0.761 1.00 98.88 182 GLU A O 1
ATOM 1365 N N . ILE A 1 183 ? 22.267 -11.162 -1.467 1.00 98.88 183 ILE A N 1
ATOM 1366 C CA . ILE A 1 183 ? 22.738 -12.500 -1.798 1.00 98.88 183 ILE A CA 1
ATOM 1367 C C . ILE A 1 183 ? 24.077 -12.343 -2.512 1.00 98.88 183 ILE A C 1
ATOM 1369 O O . ILE A 1 183 ? 24.120 -11.879 -3.647 1.00 98.88 183 ILE A O 1
ATOM 1373 N N . ASP A 1 184 ? 25.157 -12.774 -1.873 1.00 98.62 184 ASP A N 1
ATOM 1374 C CA . ASP A 1 184 ? 26.518 -12.611 -2.370 1.00 98.62 184 ASP A CA 1
ATOM 1375 C C . ASP A 1 184 ? 27.157 -13.951 -2.707 1.00 98.62 184 ASP A C 1
ATOM 1377 O O . ASP A 1 184 ? 27.226 -14.852 -1.862 1.00 98.62 184 ASP A O 1
ATOM 1381 N N . ARG A 1 185 ? 27.732 -14.057 -3.910 1.00 98.62 185 ARG A N 1
ATOM 1382 C CA . ARG A 1 185 ? 28.653 -15.140 -4.305 1.00 98.62 185 ARG A CA 1
ATOM 1383 C C . ARG A 1 185 ? 28.085 -16.536 -4.028 1.00 98.62 185 ARG A C 1
ATOM 1385 O O . ARG A 1 185 ? 28.798 -17.423 -3.558 1.00 98.62 185 ARG A O 1
ATOM 1392 N N . SER A 1 186 ? 26.787 -16.698 -4.257 1.00 98.88 186 SER A N 1
ATOM 1393 C CA . SER A 1 186 ? 26.007 -17.874 -3.862 1.00 98.88 186 SER A CA 1
ATOM 1394 C C . SER A 1 186 ? 25.504 -18.653 -5.078 1.00 98.88 186 SER A C 1
ATOM 1396 O O . SER A 1 186 ? 25.664 -18.217 -6.219 1.00 98.88 186 SER A O 1
ATOM 1398 N N . ARG A 1 187 ? 24.926 -19.834 -4.847 1.00 98.88 187 ARG A N 1
ATOM 1399 C CA . ARG A 1 187 ? 24.369 -20.691 -5.900 1.00 98.88 187 ARG A CA 1
ATOM 1400 C C . ARG A 1 187 ? 23.033 -21.293 -5.514 1.00 98.88 187 ARG A C 1
ATOM 1402 O O . ARG A 1 187 ? 22.817 -21.600 -4.345 1.00 98.88 187 ARG A O 1
ATOM 1409 N N . ASP A 1 188 ? 22.186 -21.545 -6.501 1.00 98.62 188 ASP A N 1
ATOM 1410 C CA . ASP A 1 188 ? 20.906 -22.237 -6.316 1.00 98.62 188 ASP A CA 1
ATOM 1411 C C . ASP A 1 188 ? 20.042 -21.590 -5.204 1.00 98.62 188 ASP A C 1
ATOM 1413 O O . ASP A 1 188 ? 19.603 -22.267 -4.275 1.00 98.62 188 ASP A O 1
ATOM 1417 N N . ILE A 1 189 ? 19.854 -20.265 -5.245 1.00 98.88 189 ILE A N 1
ATOM 1418 C CA . ILE A 1 189 ? 19.121 -19.499 -4.220 1.00 98.88 189 ILE A CA 1
ATOM 1419 C C . ILE A 1 189 ? 17.684 -19.227 -4.661 1.00 98.88 189 ILE A C 1
ATOM 1421 O O . ILE A 1 189 ? 17.447 -18.848 -5.808 1.00 98.88 189 ILE A O 1
ATOM 1425 N N . THR A 1 190 ? 16.726 -19.388 -3.744 1.00 98.94 190 THR A N 1
ATOM 1426 C CA . THR A 1 190 ? 15.291 -19.198 -4.023 1.00 98.94 190 THR A CA 1
ATOM 1427 C C . THR A 1 190 ? 14.642 -18.177 -3.089 1.00 98.94 190 THR A C 1
ATOM 1429 O O . THR A 1 190 ? 14.764 -18.282 -1.870 1.00 98.94 190 THR A O 1
ATOM 1432 N N . LEU A 1 191 ? 13.887 -17.235 -3.656 1.00 98.94 191 LEU A N 1
ATOM 1433 C CA . LEU A 1 191 ? 12.903 -16.408 -2.957 1.00 98.94 191 LEU A CA 1
ATOM 1434 C C . LEU A 1 191 ? 11.508 -16.738 -3.501 1.00 98.94 191 LEU A C 1
ATOM 1436 O O . LEU A 1 191 ? 11.307 -16.677 -4.715 1.00 98.94 191 LEU A O 1
ATOM 1440 N N . TYR A 1 192 ? 10.554 -17.101 -2.638 1.00 98.81 192 TYR A N 1
ATOM 1441 C CA . TYR A 1 192 ? 9.254 -17.611 -3.099 1.00 98.81 192 TYR A CA 1
ATOM 1442 C C . TYR A 1 192 ? 8.053 -17.160 -2.257 1.00 98.81 192 TYR A C 1
ATOM 1444 O O . TYR A 1 192 ? 7.998 -17.445 -1.061 1.00 98.81 192 TYR A O 1
ATOM 1452 N N . GLY A 1 193 ? 7.079 -16.507 -2.904 1.00 97.00 193 GLY A N 1
ATOM 1453 C CA . GLY A 1 193 ? 5.739 -16.208 -2.369 1.00 97.00 193 GLY A CA 1
ATOM 1454 C C . GLY A 1 193 ? 5.643 -15.075 -1.336 1.00 97.00 193 GLY A C 1
ATOM 1455 O O . GLY A 1 193 ? 4.560 -14.794 -0.822 1.00 97.00 193 GLY A O 1
ATOM 1456 N N . LEU A 1 194 ? 6.764 -14.430 -1.012 1.00 97.50 194 LEU A N 1
ATOM 1457 C CA . LEU A 1 194 ? 6.855 -13.435 0.056 1.00 97.50 194 LEU A CA 1
ATOM 1458 C C . LEU A 1 194 ? 6.330 -12.065 -0.366 1.00 97.50 194 LEU A C 1
ATOM 1460 O O . LEU A 1 194 ? 6.447 -11.657 -1.526 1.00 97.50 194 LEU A O 1
ATOM 1464 N N . ARG A 1 195 ? 5.887 -11.297 0.629 1.00 98.06 195 ARG A N 1
ATOM 1465 C CA . ARG A 1 195 ? 5.718 -9.851 0.507 1.00 98.06 195 ARG A CA 1
ATOM 1466 C C . ARG A 1 195 ? 6.950 -9.131 1.057 1.00 98.06 195 ARG A C 1
ATOM 1468 O O . ARG A 1 195 ? 7.372 -9.400 2.176 1.00 98.06 195 ARG A O 1
ATOM 1475 N N . LEU A 1 196 ? 7.537 -8.231 0.277 1.00 98.75 196 LEU A N 1
ATOM 1476 C CA . LEU A 1 196 ? 8.671 -7.395 0.674 1.00 98.75 196 LEU A CA 1
ATOM 1477 C C . LEU A 1 196 ? 8.193 -5.945 0.723 1.00 98.75 196 LEU A C 1
ATOM 1479 O O . LEU A 1 196 ? 7.778 -5.404 -0.302 1.00 98.75 196 LEU A O 1
ATOM 1483 N N . HIS A 1 197 ? 8.229 -5.332 1.900 1.00 96.50 197 HIS A N 1
ATOM 1484 C CA . HIS A 1 197 ? 7.609 -4.036 2.155 1.00 96.50 197 HIS A CA 1
ATOM 1485 C C . HIS A 1 197 ? 8.629 -3.039 2.710 1.00 96.50 197 HIS A C 1
ATOM 1487 O O . HIS A 1 197 ? 9.518 -3.404 3.480 1.00 96.50 197 HIS A O 1
ATOM 1493 N N . ASN A 1 198 ? 8.509 -1.780 2.291 1.00 97.50 198 ASN A N 1
ATOM 1494 C CA . ASN A 1 198 ? 9.239 -0.627 2.821 1.00 97.50 198 ASN A CA 1
ATOM 1495 C C . ASN A 1 198 ? 10.748 -0.845 2.991 1.00 97.50 198 ASN A C 1
ATOM 1497 O O . ASN A 1 198 ? 11.306 -0.579 4.057 1.00 97.50 198 ASN A O 1
ATOM 1501 N N . ALA A 1 199 ? 11.448 -1.314 1.959 1.00 98.62 199 ALA A N 1
ATOM 1502 C CA . ALA A 1 199 ? 12.898 -1.427 2.053 1.00 98.62 199 ALA A CA 1
ATOM 1503 C C . ALA A 1 199 ? 13.543 -0.041 2.285 1.00 98.62 199 ALA A C 1
ATOM 1505 O O . ALA A 1 199 ? 13.196 0.956 1.645 1.00 98.62 199 ALA A O 1
ATOM 1506 N N . ALA A 1 200 ? 14.499 0.037 3.216 1.00 98.50 200 ALA A N 1
ATOM 1507 C CA . ALA A 1 200 ? 15.262 1.261 3.482 1.00 98.50 200 ALA A CA 1
ATOM 1508 C C . ALA A 1 200 ? 16.215 1.627 2.321 1.00 98.50 200 ALA A C 1
ATOM 1510 O O . ALA A 1 200 ? 16.581 2.794 2.152 1.00 98.50 200 ALA A O 1
ATOM 1511 N N . ASN A 1 201 ? 16.611 0.628 1.531 1.00 98.62 201 ASN A N 1
ATOM 1512 C CA . ASN A 1 201 ? 17.383 0.721 0.292 1.00 98.62 201 ASN A CA 1
ATOM 1513 C C . ASN A 1 201 ? 16.797 -0.294 -0.721 1.00 98.62 201 ASN A C 1
ATOM 1515 O O . ASN A 1 201 ? 15.594 -0.540 -0.694 1.00 98.62 201 ASN A O 1
ATOM 1519 N N . PHE A 1 202 ? 17.601 -0.913 -1.589 1.00 98.75 202 PHE A N 1
ATOM 1520 C CA . PHE A 1 202 ? 17.146 -1.948 -2.525 1.00 98.75 202 PHE A CA 1
ATOM 1521 C C . PHE A 1 202 ? 16.503 -3.132 -1.785 1.00 98.75 202 PHE A C 1
ATOM 1523 O O . PHE A 1 202 ? 16.963 -3.520 -0.701 1.00 98.75 202 PHE A O 1
ATOM 1530 N N . HIS A 1 203 ? 15.454 -3.715 -2.371 1.00 98.88 203 HIS A N 1
ATOM 1531 C CA . HIS A 1 203 ? 14.752 -4.851 -1.772 1.00 98.88 203 HIS A CA 1
ATOM 1532 C C . HIS A 1 203 ? 15.577 -6.129 -1.920 1.00 98.88 203 HIS A C 1
ATOM 1534 O O . HIS A 1 203 ? 15.872 -6.779 -0.921 1.00 98.88 203 HIS A O 1
ATOM 1540 N N . VAL A 1 204 ? 15.983 -6.487 -3.140 1.00 98.94 204 VAL A N 1
ATOM 1541 C CA . VAL A 1 204 ? 16.749 -7.714 -3.389 1.00 98.94 204 VAL A CA 1
ATOM 1542 C C . VAL A 1 204 ? 17.953 -7.427 -4.270 1.00 98.94 204 VAL A C 1
ATOM 1544 O O . VAL A 1 204 ? 17.808 -6.976 -5.402 1.00 98.94 204 VAL A O 1
ATOM 1547 N N . VAL A 1 205 ? 19.144 -7.767 -3.782 1.00 98.81 205 VAL A N 1
ATOM 1548 C CA . VAL A 1 205 ? 20.380 -7.757 -4.574 1.00 98.81 205 VAL A CA 1
ATOM 1549 C C . VAL A 1 205 ? 20.922 -9.174 -4.682 1.00 98.81 205 VAL A C 1
ATOM 1551 O O . VAL A 1 205 ? 21.182 -9.814 -3.668 1.00 98.81 205 VAL A O 1
ATOM 1554 N N . ALA A 1 206 ? 21.121 -9.649 -5.910 1.00 98.62 206 ALA A N 1
ATOM 1555 C CA . ALA A 1 206 ? 21.774 -10.921 -6.199 1.00 98.62 206 ALA A CA 1
ATOM 1556 C C . ALA A 1 206 ? 23.115 -10.649 -6.881 1.00 98.62 206 ALA A C 1
ATOM 1558 O O . ALA A 1 206 ? 23.183 -10.497 -8.101 1.00 98.62 206 ALA A O 1
ATOM 1559 N N . TYR A 1 207 ? 24.175 -10.565 -6.085 1.00 98.38 207 TYR A N 1
ATOM 1560 C CA . TYR A 1 207 ? 25.519 -10.203 -6.506 1.00 98.38 207 TYR A CA 1
ATOM 1561 C C . TYR A 1 207 ? 26.413 -11.438 -6.700 1.00 98.38 207 TYR A C 1
ATOM 1563 O O . TYR A 1 207 ? 26.665 -12.200 -5.765 1.00 98.38 207 TYR A O 1
ATOM 1571 N N . GLN A 1 208 ? 26.927 -11.632 -7.919 1.00 98.50 208 GLN A N 1
ATOM 1572 C CA . GLN A 1 208 ? 27.749 -12.790 -8.305 1.00 98.50 208 GLN A CA 1
ATOM 1573 C C . GLN A 1 208 ? 27.095 -14.144 -7.980 1.00 98.50 208 GLN A C 1
ATOM 1575 O O . GLN A 1 208 ? 27.746 -15.065 -7.480 1.00 98.50 208 GLN A O 1
ATOM 1580 N N . VAL A 1 209 ? 25.795 -14.262 -8.241 1.00 98.75 209 VAL A N 1
ATOM 1581 C CA . VAL A 1 209 ? 25.008 -15.474 -7.989 1.00 98.75 209 VAL A CA 1
ATOM 1582 C C . VAL A 1 209 ? 24.893 -16.292 -9.271 1.00 98.75 209 VAL A C 1
ATOM 1584 O O . VAL A 1 209 ? 24.663 -15.732 -10.339 1.00 98.75 209 VAL A O 1
ATOM 1587 N N . ASP A 1 210 ? 25.045 -17.611 -9.166 1.00 98.75 210 ASP A N 1
ATOM 1588 C CA . ASP A 1 210 ? 24.797 -18.553 -10.264 1.00 98.75 210 ASP A CA 1
ATOM 1589 C C . ASP A 1 210 ? 23.642 -19.485 -9.891 1.00 98.75 210 ASP A C 1
ATOM 1591 O O . ASP A 1 210 ? 23.771 -20.324 -8.995 1.00 98.75 210 ASP A O 1
ATOM 1595 N N . GLY A 1 211 ? 22.491 -19.293 -10.529 1.00 98.75 211 GLY A N 1
ATOM 1596 C CA . GLY A 1 211 ? 21.252 -19.965 -10.161 1.00 98.75 211 GLY A CA 1
ATOM 1597 C C . GLY A 1 211 ? 20.470 -19.189 -9.102 1.00 98.75 211 GLY A C 1
ATOM 1598 O O . GLY A 1 211 ? 20.540 -19.506 -7.916 1.00 98.75 211 GLY A O 1
ATOM 1599 N N . PHE A 1 212 ? 19.697 -18.188 -9.520 1.00 98.88 212 PHE A N 1
ATOM 1600 C CA . PHE A 1 212 ? 18.813 -17.412 -8.643 1.00 98.88 212 PHE A CA 1
ATOM 1601 C C . PHE A 1 212 ? 17.372 -17.464 -9.147 1.00 98.88 212 PHE A C 1
ATOM 1603 O O . PHE A 1 212 ? 17.125 -17.228 -10.326 1.00 98.88 212 PHE A O 1
ATOM 1610 N N . THR A 1 213 ? 16.417 -17.763 -8.270 1.00 98.94 213 THR A N 1
ATOM 1611 C CA . THR A 1 213 ? 14.991 -17.779 -8.610 1.00 98.94 213 THR A CA 1
ATOM 1612 C C . THR A 1 213 ? 14.209 -16.891 -7.648 1.00 98.94 213 THR A C 1
ATOM 1614 O O . THR A 1 213 ? 14.212 -17.143 -6.445 1.00 98.94 213 THR A O 1
ATOM 1617 N N . ALA A 1 214 ? 13.517 -15.880 -8.172 1.00 98.94 214 ALA A N 1
ATOM 1618 C CA . ALA A 1 214 ? 12.527 -15.089 -7.445 1.00 98.94 214 ALA A CA 1
ATOM 1619 C C . ALA A 1 214 ? 11.153 -15.309 -8.081 1.00 98.94 214 ALA A C 1
ATOM 1621 O O . ALA A 1 214 ? 10.936 -14.942 -9.240 1.00 98.94 214 ALA A O 1
ATOM 1622 N N . TRP A 1 215 ? 10.248 -15.940 -7.338 1.00 98.88 215 TRP A N 1
ATOM 1623 C CA . TRP A 1 215 ? 8.966 -16.392 -7.865 1.00 98.88 215 TRP A CA 1
ATOM 1624 C C . TRP A 1 215 ? 7.808 -15.939 -6.979 1.00 98.88 215 TRP A C 1
ATOM 1626 O O . TRP A 1 215 ? 7.817 -16.176 -5.769 1.00 98.88 215 TRP A O 1
ATOM 1636 N N . GLY A 1 216 ? 6.789 -15.314 -7.569 1.00 98.06 216 GLY A N 1
ATOM 1637 C CA . GLY A 1 216 ? 5.573 -14.943 -6.841 1.00 98.06 216 GLY A CA 1
ATOM 1638 C C . GLY A 1 216 ? 5.788 -13.900 -5.739 1.00 98.06 216 GLY A C 1
ATOM 1639 O O . GLY A 1 216 ? 5.031 -13.883 -4.771 1.00 98.06 216 GLY A O 1
ATOM 1640 N N . LEU A 1 217 ? 6.832 -13.069 -5.828 1.00 98.75 217 LEU A N 1
ATOM 1641 C CA . LEU A 1 217 ? 7.084 -12.012 -4.849 1.00 98.75 217 LEU A CA 1
ATOM 1642 C C . LEU A 1 217 ? 6.128 -10.836 -5.052 1.00 98.75 217 LEU A C 1
ATOM 1644 O O . LEU A 1 217 ? 5.836 -10.442 -6.184 1.00 98.75 217 LEU A O 1
ATOM 1648 N N . ILE A 1 218 ? 5.711 -10.221 -3.948 1.00 98.50 218 ILE A N 1
ATOM 1649 C CA . ILE A 1 218 ? 5.000 -8.940 -3.943 1.00 98.50 218 ILE A CA 1
ATOM 1650 C C . ILE A 1 218 ? 5.919 -7.893 -3.314 1.00 98.50 218 ILE A C 1
ATOM 1652 O O . ILE A 1 218 ? 6.098 -7.878 -2.100 1.00 98.50 218 ILE A O 1
ATOM 1656 N N . ILE A 1 219 ? 6.506 -7.021 -4.130 1.00 98.81 219 ILE A N 1
ATOM 1657 C CA . ILE A 1 219 ? 7.338 -5.900 -3.678 1.00 98.81 219 ILE A CA 1
ATOM 1658 C C . ILE A 1 219 ? 6.477 -4.641 -3.631 1.00 98.81 219 ILE A C 1
ATOM 1660 O O . ILE A 1 219 ? 5.915 -4.230 -4.650 1.00 98.81 219 ILE A O 1
ATOM 1664 N N . ASP A 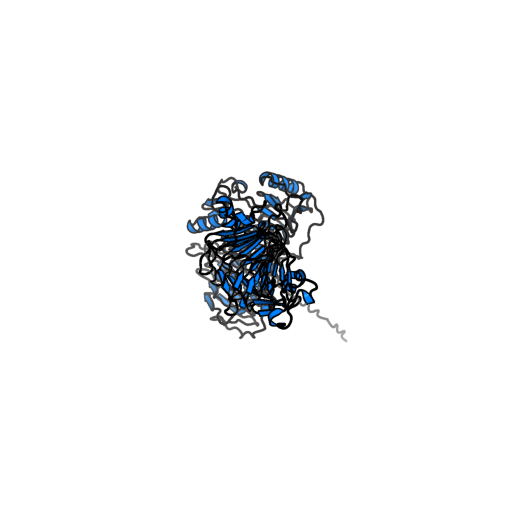1 220 ? 6.385 -4.045 -2.446 1.00 96.69 220 ASP A N 1
ATOM 1665 C CA . ASP A 1 220 ? 5.562 -2.878 -2.161 1.00 96.69 220 ASP A CA 1
ATOM 1666 C C . ASP A 1 220 ? 6.376 -1.794 -1.449 1.00 96.69 220 ASP A C 1
ATOM 1668 O O . ASP A 1 220 ? 6.753 -1.945 -0.293 1.00 96.69 220 ASP A O 1
ATOM 1672 N N . THR A 1 221 ? 6.662 -0.695 -2.137 1.00 95.19 221 THR A N 1
ATOM 1673 C CA . THR A 1 221 ? 7.263 0.505 -1.548 1.00 95.19 221 THR A CA 1
ATOM 1674 C C . THR A 1 221 ? 6.717 1.747 -2.249 1.00 95.19 221 THR A C 1
ATOM 1676 O O . THR A 1 221 ? 6.385 1.717 -3.438 1.00 95.19 221 THR A O 1
ATOM 1679 N N . ALA A 1 222 ? 6.625 2.858 -1.514 1.00 91.19 222 ALA A N 1
ATOM 1680 C CA . ALA A 1 222 ? 6.128 4.129 -2.026 1.00 91.19 222 ALA A CA 1
ATOM 1681 C C . ALA A 1 222 ? 6.885 4.605 -3.284 1.00 91.19 222 ALA A C 1
ATOM 1683 O O . ALA A 1 222 ? 8.115 4.569 -3.348 1.00 91.19 222 ALA A O 1
ATOM 1684 N N . ALA A 1 223 ? 6.139 5.120 -4.268 1.00 92.00 223 ALA A N 1
ATOM 1685 C CA . ALA A 1 223 ? 6.659 5.566 -5.566 1.00 92.00 223 ALA A CA 1
ATOM 1686 C C . ALA A 1 223 ? 7.698 6.702 -5.481 1.00 92.00 223 ALA A C 1
ATOM 1688 O O . ALA A 1 223 ? 8.438 6.966 -6.428 1.00 92.00 223 ALA A O 1
ATOM 1689 N N . ASP A 1 224 ? 7.742 7.413 -4.360 1.00 89.25 224 ASP A N 1
ATOM 1690 C CA . ASP A 1 224 ? 8.618 8.550 -4.123 1.00 89.25 224 ASP A CA 1
ATOM 1691 C C . ASP A 1 224 ? 9.800 8.213 -3.185 1.00 89.25 224 ASP A C 1
ATOM 1693 O O . ASP A 1 224 ? 10.638 9.084 -2.904 1.00 89.25 224 ASP A O 1
ATOM 1697 N N . ALA A 1 225 ? 9.912 6.960 -2.730 1.00 94.81 225 ALA A N 1
ATOM 1698 C CA . ALA A 1 225 ? 11.042 6.465 -1.952 1.00 94.81 225 ALA A CA 1
ATOM 1699 C C . ALA A 1 225 ? 12.272 6.270 -2.854 1.00 94.81 225 ALA A C 1
ATOM 1701 O O . ALA A 1 225 ? 12.256 5.507 -3.816 1.00 94.81 225 ALA A O 1
ATOM 1702 N N . ARG A 1 226 ? 13.370 6.974 -2.565 1.00 92.88 226 ARG A N 1
ATOM 1703 C CA . ARG A 1 226 ? 14.584 6.947 -3.401 1.00 92.88 226 ARG A CA 1
ATOM 1704 C C . ARG A 1 226 ? 15.457 5.731 -3.088 1.00 92.88 226 ARG A C 1
ATOM 1706 O O . ARG A 1 226 ? 15.594 5.380 -1.922 1.00 92.88 226 ARG A O 1
ATOM 1713 N N . ASN A 1 227 ? 16.108 5.173 -4.117 1.00 96.19 227 ASN A N 1
ATOM 1714 C CA . ASN A 1 227 ? 17.036 4.037 -4.012 1.00 96.19 227 ASN A CA 1
ATOM 1715 C C . ASN A 1 227 ? 16.401 2.786 -3.403 1.00 96.19 227 ASN A C 1
ATOM 1717 O O . ASN A 1 227 ? 16.967 2.165 -2.507 1.00 96.19 227 ASN A O 1
ATOM 1721 N N . THR A 1 228 ? 15.215 2.449 -3.892 1.00 98.06 228 THR A N 1
ATOM 1722 C CA . THR A 1 228 ? 14.409 1.318 -3.430 1.00 98.06 228 THR A CA 1
ATOM 1723 C C . THR A 1 228 ? 14.208 0.286 -4.536 1.00 98.06 228 THR A C 1
ATOM 1725 O O . THR A 1 228 ? 13.158 -0.340 -4.605 1.00 98.06 228 THR A O 1
ATOM 1728 N N . ASP A 1 229 ? 15.195 0.090 -5.415 1.00 98.75 229 ASP A N 1
ATOM 1729 C CA . ASP A 1 229 ? 15.139 -0.873 -6.522 1.00 98.75 229 ASP A CA 1
ATOM 1730 C C . ASP A 1 229 ? 14.538 -2.226 -6.068 1.00 98.75 229 ASP A C 1
ATOM 1732 O O . ASP A 1 229 ? 14.738 -2.670 -4.927 1.00 98.75 229 ASP A O 1
ATOM 1736 N N . GLY A 1 230 ? 13.719 -2.841 -6.922 1.00 98.81 230 GLY A N 1
ATOM 1737 C CA . GLY A 1 230 ? 13.007 -4.078 -6.610 1.00 98.81 230 GLY A CA 1
ATOM 1738 C C . GLY A 1 230 ? 13.949 -5.279 -6.577 1.00 98.81 230 GLY A C 1
ATOM 1739 O O . GLY A 1 230 ? 14.268 -5.791 -5.504 1.00 98.81 230 GLY A O 1
ATOM 1740 N N . ILE A 1 231 ? 14.391 -5.752 -7.744 1.00 98.94 231 ILE A N 1
ATOM 1741 C CA . ILE A 1 231 ? 15.314 -6.892 -7.837 1.00 98.94 231 ILE A CA 1
ATOM 1742 C C . ILE A 1 231 ? 16.489 -6.564 -8.758 1.00 98.94 231 ILE A C 1
ATOM 1744 O O . ILE A 1 231 ? 16.302 -6.288 -9.944 1.00 98.94 231 ILE A O 1
ATOM 1748 N N . ASP A 1 232 ? 17.701 -6.713 -8.225 1.00 98.88 232 ASP A N 1
ATOM 1749 C CA . ASP A 1 232 ? 18.943 -6.356 -8.905 1.00 98.88 232 ASP A CA 1
ATOM 1750 C C . ASP A 1 232 ? 19.890 -7.558 -9.041 1.00 98.88 232 ASP A C 1
ATOM 1752 O O . ASP A 1 232 ? 20.708 -7.829 -8.151 1.00 98.88 232 ASP A O 1
ATOM 1756 N N . PRO A 1 233 ? 19.843 -8.286 -10.170 1.00 98.62 233 PRO A N 1
ATOM 1757 C CA . PRO A 1 233 ? 20.902 -9.213 -10.547 1.00 98.62 233 PRO A CA 1
ATOM 1758 C C . PRO A 1 233 ? 22.168 -8.439 -10.939 1.00 98.62 233 PRO A C 1
ATOM 1760 O O . PRO A 1 233 ? 22.168 -7.679 -11.909 1.00 98.62 233 PRO A O 1
ATOM 1763 N N . MET A 1 234 ? 23.259 -8.632 -10.197 1.00 98.25 234 MET A N 1
ATOM 1764 C CA . MET A 1 234 ? 24.517 -7.903 -10.368 1.00 98.25 234 MET A CA 1
ATOM 1765 C C . MET A 1 234 ? 25.698 -8.853 -10.615 1.00 98.25 234 MET A C 1
ATOM 1767 O O . MET A 1 234 ? 26.183 -9.502 -9.692 1.00 98.25 234 MET A O 1
ATOM 1771 N N . GLY A 1 235 ? 26.205 -8.910 -11.847 1.00 98.31 235 GLY A N 1
ATOM 1772 C CA . GLY A 1 235 ? 27.272 -9.841 -12.238 1.00 98.31 235 GLY A CA 1
ATOM 1773 C C . GLY A 1 235 ? 26.885 -11.312 -12.047 1.00 98.31 235 GLY A C 1
ATOM 1774 O O . GLY A 1 235 ? 27.716 -12.111 -11.618 1.00 98.31 235 GLY A O 1
ATOM 1775 N N . SER A 1 236 ? 25.611 -11.631 -12.281 1.00 98.62 236 SER A N 1
ATOM 1776 C CA . SER A 1 236 ? 24.982 -12.911 -11.936 1.00 98.62 236 SER A CA 1
ATOM 1777 C C . SER A 1 236 ? 24.573 -13.695 -13.182 1.00 98.62 236 SER A C 1
ATOM 1779 O O . SER A 1 236 ? 24.275 -13.115 -14.226 1.00 98.62 236 SER A O 1
ATOM 1781 N N . SER A 1 237 ? 24.554 -15.021 -13.072 1.00 98.56 237 SER A N 1
ATOM 1782 C CA . SER A 1 237 ? 24.225 -15.940 -14.162 1.00 98.56 237 SER A CA 1
ATOM 1783 C C . SER A 1 237 ? 23.054 -16.845 -13.790 1.00 98.56 237 SER A C 1
ATOM 1785 O O . SER A 1 237 ? 22.888 -17.173 -12.617 1.00 98.56 237 SER A O 1
ATOM 1787 N N . ASN A 1 238 ? 22.277 -17.288 -14.783 1.00 98.75 238 ASN A N 1
ATOM 1788 C CA . ASN A 1 238 ? 21.170 -18.235 -14.589 1.00 98.75 238 ASN A CA 1
ATOM 1789 C C . ASN A 1 238 ? 20.150 -17.709 -13.571 1.00 98.75 238 ASN A C 1
ATOM 1791 O O . ASN A 1 238 ? 20.055 -18.183 -12.434 1.00 98.75 238 ASN A O 1
ATOM 1795 N N . VAL A 1 239 ? 19.439 -16.658 -13.968 1.00 98.94 239 VAL A N 1
ATOM 1796 C CA . VAL A 1 239 ? 18.495 -15.936 -13.111 1.00 98.94 239 VAL A CA 1
ATOM 1797 C C . VAL A 1 239 ? 17.086 -16.046 -13.674 1.00 98.94 239 VAL A C 1
ATOM 1799 O O . VAL A 1 239 ? 16.861 -15.658 -14.812 1.00 98.94 239 VAL A O 1
ATOM 1802 N N . THR A 1 240 ? 16.124 -16.468 -12.856 1.00 98.94 240 THR A N 1
ATOM 1803 C CA . THR A 1 240 ? 14.699 -16.476 -13.200 1.00 98.94 240 THR A CA 1
ATOM 1804 C C . THR A 1 240 ? 13.912 -15.587 -12.241 1.00 98.94 240 THR A C 1
ATOM 1806 O O . THR A 1 240 ? 13.870 -15.840 -11.038 1.00 98.94 240 THR A O 1
ATOM 1809 N N . LEU A 1 241 ? 13.263 -14.554 -12.775 1.00 98.94 241 LEU A N 1
ATOM 1810 C CA . LEU A 1 241 ? 12.317 -13.694 -12.066 1.00 98.94 241 LEU A CA 1
ATOM 1811 C C . LEU A 1 241 ? 10.929 -13.933 -12.669 1.00 98.94 241 LEU A C 1
ATOM 1813 O O . LEU A 1 241 ? 10.670 -13.476 -13.782 1.00 98.94 241 LEU A O 1
ATOM 1817 N N . ALA A 1 242 ? 10.054 -14.659 -11.974 1.00 98.81 242 ALA A N 1
ATOM 1818 C CA . ALA A 1 242 ? 8.768 -15.086 -12.526 1.00 98.81 242 ALA A CA 1
ATOM 1819 C C . ALA A 1 242 ? 7.560 -14.713 -11.653 1.00 98.81 242 ALA A C 1
ATOM 1821 O O . ALA A 1 242 ? 7.608 -14.842 -10.430 1.00 98.81 242 ALA A O 1
ATOM 1822 N N . HIS A 1 243 ? 6.459 -14.290 -12.278 1.00 98.56 243 HIS A N 1
ATOM 1823 C CA . HIS A 1 243 ? 5.170 -14.052 -11.607 1.00 98.56 243 HIS A CA 1
ATOM 1824 C C . HIS A 1 243 ? 5.221 -13.066 -10.427 1.00 98.56 243 HIS A C 1
ATOM 1826 O O . HIS A 1 243 ? 4.458 -13.186 -9.468 1.00 98.56 243 HIS A O 1
ATOM 1832 N N . ASN A 1 244 ? 6.129 -12.089 -10.470 1.00 98.88 244 ASN A N 1
ATOM 1833 C CA . ASN A 1 244 ? 6.283 -11.096 -9.410 1.00 98.88 244 ASN A CA 1
ATOM 1834 C C . ASN A 1 244 ? 5.424 -9.852 -9.671 1.00 98.88 244 ASN A C 1
ATOM 1836 O O . ASN A 1 244 ? 5.240 -9.426 -10.814 1.00 98.88 244 ASN A O 1
ATOM 1840 N N . PHE A 1 245 ? 4.976 -9.218 -8.590 1.00 98.75 245 PHE A N 1
ATOM 1841 C CA . PHE A 1 245 ? 4.271 -7.939 -8.588 1.00 98.75 245 PHE A CA 1
ATOM 1842 C C . PHE A 1 245 ? 5.161 -6.894 -7.926 1.00 98.75 245 PHE A C 1
ATOM 1844 O O . PHE A 1 245 ? 5.479 -7.024 -6.747 1.00 98.75 245 PHE A O 1
ATOM 1851 N N . ILE A 1 246 ? 5.581 -5.866 -8.663 1.00 98.88 246 ILE A N 1
ATOM 1852 C CA . ILE A 1 246 ? 6.598 -4.925 -8.174 1.00 98.88 246 ILE A CA 1
ATOM 1853 C C . ILE A 1 246 ? 6.104 -3.492 -8.306 1.00 98.88 246 ILE A C 1
ATOM 1855 O O . ILE A 1 246 ? 5.947 -2.982 -9.418 1.00 98.88 246 ILE A O 1
ATOM 1859 N N . ARG A 1 247 ? 5.934 -2.818 -7.168 1.00 97.94 247 ARG A N 1
ATOM 1860 C CA . ARG A 1 247 ? 5.793 -1.365 -7.097 1.00 97.94 247 ARG A CA 1
ATOM 1861 C C . ARG A 1 247 ? 6.823 -0.797 -6.133 1.00 97.94 247 ARG A C 1
ATOM 1863 O O . ARG A 1 247 ? 6.964 -1.270 -5.010 1.00 97.94 247 ARG A O 1
ATOM 1870 N N . THR A 1 248 ? 7.575 0.184 -6.600 1.00 97.88 248 THR A N 1
ATOM 1871 C CA . THR A 1 248 ? 8.652 0.801 -5.832 1.00 97.88 248 THR A CA 1
ATOM 1872 C C . THR A 1 248 ? 8.858 2.256 -6.268 1.00 97.88 248 THR A C 1
ATOM 1874 O O . THR A 1 248 ? 8.096 2.760 -7.101 1.00 97.88 248 THR A O 1
ATOM 1877 N N . GLY A 1 249 ? 9.852 2.948 -5.707 1.00 95.44 249 GLY A N 1
ATOM 1878 C CA . GLY A 1 249 ? 10.208 4.313 -6.079 1.00 95.44 249 GLY A CA 1
ATOM 1879 C C . GLY A 1 249 ? 11.387 4.449 -7.042 1.00 95.44 249 GLY A C 1
ATOM 1880 O O . GLY A 1 249 ? 11.596 5.542 -7.572 1.00 95.44 249 GLY A O 1
ATOM 1881 N N . ASP A 1 250 ? 12.138 3.378 -7.312 1.00 97.00 250 ASP A N 1
ATOM 1882 C CA . ASP A 1 250 ? 13.224 3.335 -8.307 1.00 97.00 250 ASP A CA 1
ATOM 1883 C C . ASP A 1 250 ? 13.031 2.170 -9.303 1.00 97.00 250 ASP A C 1
ATOM 1885 O O . ASP A 1 250 ? 11.890 1.853 -9.628 1.00 97.00 250 ASP A O 1
ATOM 1889 N N . ASP A 1 251 ? 14.081 1.557 -9.856 1.00 98.69 251 ASP A N 1
ATOM 1890 C CA . ASP A 1 251 ? 13.946 0.473 -10.845 1.00 98.69 251 ASP A CA 1
ATOM 1891 C C . ASP A 1 251 ? 13.144 -0.724 -10.305 1.00 98.69 251 ASP A C 1
ATOM 1893 O O . ASP A 1 251 ? 13.410 -1.227 -9.218 1.00 98.69 251 ASP A O 1
ATOM 1897 N N . ASN A 1 252 ? 12.161 -1.220 -11.064 1.00 98.81 252 ASN A N 1
ATOM 1898 C CA . ASN A 1 252 ? 11.406 -2.414 -10.663 1.00 98.81 252 ASN A CA 1
ATOM 1899 C C . ASN A 1 252 ? 12.318 -3.651 -10.726 1.00 98.81 252 ASN A C 1
ATOM 1901 O O . ASN A 1 252 ? 12.344 -4.464 -9.804 1.00 98.81 252 ASN A O 1
ATOM 1905 N N . VAL A 1 253 ? 13.107 -3.745 -11.798 1.00 98.94 253 VAL A N 1
ATOM 1906 C CA . VAL A 1 253 ? 14.234 -4.672 -11.944 1.00 98.94 253 VAL A CA 1
ATOM 1907 C C . VAL A 1 253 ? 15.390 -3.919 -12.589 1.00 98.94 253 VAL A C 1
ATOM 1909 O O . VAL A 1 253 ? 15.178 -3.247 -13.600 1.00 98.94 253 VAL A O 1
ATOM 1912 N N . ALA A 1 254 ? 16.606 -4.056 -12.055 1.00 98.75 254 ALA A N 1
ATOM 1913 C CA . ALA A 1 254 ? 17.817 -3.499 -12.656 1.00 98.75 254 ALA A CA 1
ATOM 1914 C C . ALA A 1 254 ? 18.918 -4.558 -12.817 1.00 98.75 254 ALA A C 1
ATOM 1916 O O . ALA A 1 254 ? 19.658 -4.871 -11.886 1.00 98.75 254 ALA A O 1
ATOM 1917 N N . ILE A 1 255 ? 19.087 -5.068 -14.040 1.00 98.88 255 ILE A N 1
ATOM 1918 C CA . ILE A 1 255 ? 20.197 -5.971 -14.376 1.00 98.88 255 ILE A CA 1
ATOM 1919 C C . ILE A 1 255 ? 21.477 -5.146 -14.487 1.00 98.88 255 ILE A C 1
ATOM 1921 O O . ILE A 1 255 ? 21.555 -4.212 -15.286 1.00 98.88 255 ILE A O 1
ATOM 1925 N N . LYS A 1 256 ? 22.501 -5.496 -13.713 1.00 98.56 256 LYS A N 1
ATOM 1926 C CA . LYS A 1 256 ? 23.780 -4.778 -13.672 1.00 98.56 256 LYS A CA 1
ATOM 1927 C C . LYS A 1 256 ? 24.942 -5.743 -13.881 1.00 98.56 256 LYS A C 1
ATOM 1929 O O . LYS A 1 256 ? 24.881 -6.905 -13.498 1.00 98.56 256 LYS A O 1
ATOM 1934 N N . ALA A 1 257 ? 26.029 -5.253 -14.453 1.00 97.38 257 ALA A N 1
ATOM 1935 C CA . ALA A 1 257 ? 27.282 -5.964 -14.668 1.00 97.38 257 ALA A CA 1
ATOM 1936 C C . ALA A 1 257 ? 28.452 -5.023 -14.360 1.00 97.38 257 ALA A C 1
ATOM 1938 O O . ALA A 1 257 ? 29.076 -4.448 -15.254 1.00 97.38 257 ALA A O 1
ATOM 1939 N N . GLY A 1 258 ? 28.725 -4.829 -13.067 1.00 93.00 258 GLY A N 1
ATOM 1940 C CA . GLY A 1 258 ? 29.869 -4.039 -12.603 1.00 93.00 258 GLY A CA 1
ATOM 1941 C C . GLY A 1 258 ? 31.211 -4.690 -12.957 1.00 93.00 258 GLY A C 1
ATOM 1942 O O . GLY A 1 258 ? 31.268 -5.699 -13.650 1.00 93.00 258 GLY A O 1
ATOM 1943 N N . SER A 1 259 ? 32.323 -4.165 -12.439 1.00 90.12 259 SER A N 1
ATOM 1944 C CA . SER A 1 259 ? 33.690 -4.648 -12.741 1.00 90.12 259 SER A CA 1
ATOM 1945 C C . SER A 1 259 ? 34.009 -6.085 -12.298 1.00 90.12 259 SER A C 1
ATOM 1947 O O . SER A 1 259 ? 35.122 -6.562 -12.487 1.00 90.12 259 SER A O 1
ATOM 1949 N N . GLN A 1 260 ? 33.052 -6.760 -11.672 1.00 86.62 260 GLN A N 1
ATOM 1950 C CA . GLN A 1 260 ? 33.248 -7.999 -10.923 1.00 86.62 260 GLN A CA 1
ATOM 1951 C C . GLN A 1 260 ? 32.728 -9.226 -11.685 1.00 86.62 260 GLN A C 1
ATOM 1953 O O . GLN A 1 260 ? 32.962 -10.356 -11.265 1.00 86.62 260 GLN A O 1
ATOM 1958 N N . GLY A 1 261 ? 32.046 -9.023 -12.813 1.00 95.38 261 GLY A N 1
ATOM 1959 C CA . GLY A 1 261 ? 31.600 -10.096 -13.696 1.00 95.38 261 GLY A CA 1
ATOM 1960 C C . GLY A 1 261 ? 30.427 -9.680 -14.587 1.00 95.38 261 GLY A C 1
ATOM 1961 O O . GLY A 1 261 ? 29.725 -8.717 -14.257 1.00 95.38 261 GLY A O 1
ATOM 1962 N N . PRO A 1 262 ? 30.223 -10.375 -15.720 1.00 98.00 262 PRO A N 1
ATOM 1963 C CA . PRO A 1 262 ? 29.070 -10.162 -16.588 1.00 98.00 262 PRO A CA 1
ATOM 1964 C C . PRO A 1 262 ? 27.782 -10.666 -15.930 1.00 98.00 262 PRO A C 1
ATOM 1966 O O . PRO A 1 262 ? 27.826 -11.578 -15.103 1.00 98.00 262 PRO A O 1
ATOM 1969 N N . SER A 1 263 ? 26.642 -10.120 -16.352 1.00 98.69 263 SER A N 1
ATOM 1970 C CA . SER A 1 263 ? 25.333 -10.734 -16.090 1.00 98.69 263 SER A CA 1
ATOM 1971 C C . SER A 1 263 ? 24.834 -11.432 -17.347 1.00 98.69 263 SER A C 1
ATOM 1973 O O . SER A 1 263 ? 24.799 -10.804 -18.403 1.00 98.69 263 SER A O 1
ATOM 1975 N N . ARG A 1 264 ? 24.472 -12.716 -17.253 1.00 98.44 264 ARG A N 1
ATOM 1976 C CA . ARG A 1 264 ? 24.031 -13.501 -18.419 1.00 98.44 264 ARG A CA 1
ATOM 1977 C C . ARG A 1 264 ? 23.017 -14.591 -18.101 1.00 98.44 264 ARG A C 1
ATOM 1979 O O . ARG A 1 264 ? 22.937 -15.033 -16.962 1.00 98.44 264 ARG A O 1
ATOM 1986 N N . HIS A 1 265 ? 22.287 -15.056 -19.109 1.00 98.62 265 HIS A N 1
ATOM 1987 C CA . HIS A 1 265 ? 21.285 -16.120 -18.980 1.00 98.62 265 HIS A CA 1
ATOM 1988 C C . HIS A 1 265 ? 20.200 -15.737 -17.966 1.00 98.62 265 HIS A C 1
ATOM 1990 O O . HIS A 1 265 ? 20.119 -16.297 -16.868 1.00 98.62 265 HIS A O 1
ATOM 1996 N N . LEU A 1 266 ? 19.419 -14.709 -18.304 1.00 98.81 266 LEU A N 1
ATOM 1997 C CA . LEU A 1 266 ? 18.359 -14.180 -17.446 1.00 98.81 266 LEU A CA 1
ATOM 1998 C C . LEU A 1 266 ? 16.986 -14.347 -18.101 1.00 98.81 266 LEU A C 1
ATOM 2000 O O . LEU A 1 266 ? 16.792 -13.954 -19.247 1.00 98.81 266 LEU A O 1
ATOM 2004 N N . SER A 1 267 ? 16.028 -14.846 -17.326 1.00 98.88 267 SER A N 1
ATOM 2005 C CA . SER A 1 267 ? 14.617 -14.991 -17.678 1.00 98.88 267 SER A CA 1
ATOM 2006 C C . SER A 1 267 ? 13.758 -14.133 -16.754 1.00 98.88 267 SER A C 1
ATOM 2008 O O . SER A 1 267 ? 13.706 -14.357 -15.547 1.00 98.88 267 SER A O 1
ATOM 2010 N N . ILE A 1 268 ? 13.055 -13.152 -17.308 1.00 98.88 268 ILE A N 1
ATOM 2011 C CA . ILE A 1 268 ? 12.110 -12.288 -16.598 1.00 98.88 268 ILE A CA 1
ATOM 2012 C C . ILE A 1 268 ? 10.731 -12.561 -17.195 1.00 98.88 268 ILE A C 1
ATOM 2014 O O . ILE A 1 268 ? 10.411 -12.066 -18.274 1.00 98.88 268 ILE A O 1
ATOM 2018 N N . LEU A 1 269 ? 9.943 -13.397 -16.519 1.00 98.69 269 LEU A N 1
ATOM 2019 C CA . LEU A 1 269 ? 8.769 -14.064 -17.083 1.00 98.69 269 LEU A CA 1
ATOM 2020 C C . LEU A 1 269 ? 7.478 -13.672 -16.354 1.00 98.69 269 LEU A C 1
ATOM 2022 O O . LEU A 1 269 ? 7.381 -13.801 -15.139 1.00 98.69 269 LEU A O 1
ATOM 2026 N N . ASP A 1 270 ? 6.477 -13.209 -17.097 1.00 98.31 270 ASP A N 1
ATOM 2027 C CA . ASP A 1 270 ? 5.097 -13.058 -16.614 1.00 98.31 270 ASP A CA 1
ATOM 2028 C C . ASP A 1 270 ? 4.973 -12.204 -15.335 1.00 98.31 270 ASP A C 1
ATOM 2030 O O . ASP A 1 270 ? 4.247 -12.541 -14.402 1.00 98.31 270 ASP A O 1
ATOM 2034 N N . ASN A 1 271 ? 5.729 -11.102 -15.271 1.00 98.88 271 ASN A N 1
ATOM 2035 C CA . ASN A 1 271 ? 5.731 -10.175 -14.135 1.00 98.88 271 ASN A CA 1
ATOM 2036 C C . ASN A 1 271 ? 4.801 -8.971 -14.373 1.00 98.88 271 ASN A C 1
ATOM 2038 O O . ASN A 1 271 ? 4.484 -8.612 -15.510 1.00 98.88 271 ASN A O 1
ATOM 2042 N N . HIS A 1 272 ? 4.436 -8.285 -13.288 1.00 98.75 272 HIS A N 1
ATOM 2043 C CA . HIS A 1 272 ? 3.589 -7.092 -13.299 1.00 98.75 272 HIS A CA 1
ATOM 2044 C C . HIS A 1 272 ? 4.248 -5.936 -12.537 1.00 98.75 272 HIS A C 1
ATOM 2046 O O . HIS A 1 272 ? 4.399 -5.985 -11.314 1.00 98.75 272 HIS A O 1
ATOM 2052 N N . PHE A 1 273 ? 4.645 -4.883 -13.252 1.00 98.75 273 PHE A N 1
ATOM 2053 C CA . PHE A 1 273 ? 5.276 -3.688 -12.686 1.00 98.75 273 PHE A CA 1
ATOM 2054 C C . PHE A 1 273 ? 4.290 -2.519 -12.629 1.00 98.75 273 PHE A C 1
ATOM 2056 O O . PHE A 1 273 ? 3.523 -2.308 -13.569 1.00 98.75 273 PHE A O 1
ATOM 2063 N N . TYR A 1 274 ? 4.337 -1.753 -11.536 1.00 98.12 274 TYR A N 1
ATOM 2064 C CA . TYR A 1 274 ? 3.456 -0.604 -11.289 1.00 98.12 274 TYR A CA 1
ATOM 2065 C C . TYR A 1 274 ? 4.275 0.684 -11.166 1.00 98.12 274 TYR A C 1
ATOM 2067 O O . TYR A 1 274 ? 4.995 1.029 -12.090 1.00 98.12 274 TYR A O 1
ATOM 2075 N N . SER A 1 275 ? 4.243 1.395 -10.033 1.00 97.25 275 SER A N 1
ATOM 2076 C CA . SER A 1 275 ? 5.171 2.508 -9.821 1.00 97.25 275 SER A CA 1
ATOM 2077 C C . SER A 1 275 ? 6.626 2.021 -9.803 1.00 97.25 275 SER A C 1
ATOM 2079 O O . SER A 1 275 ? 6.922 0.915 -9.342 1.00 97.25 275 SER A O 1
ATOM 2081 N N . GLY A 1 276 ? 7.534 2.850 -10.314 1.00 98.00 276 GLY A N 1
ATOM 2082 C CA . GLY A 1 276 ? 8.967 2.569 -10.387 1.00 98.00 276 GLY A CA 1
ATOM 2083 C C . GLY A 1 276 ? 9.593 3.143 -11.657 1.00 98.00 276 GLY A C 1
ATOM 2084 O O . GLY A 1 276 ? 8.962 3.914 -12.380 1.00 98.00 276 GLY A O 1
ATOM 2085 N N . HIS A 1 277 ? 10.842 2.785 -11.932 1.00 98.31 277 HIS A N 1
ATOM 2086 C CA . HIS A 1 277 ? 11.645 3.260 -13.060 1.00 98.31 277 HIS A CA 1
ATOM 2087 C C . HIS A 1 277 ? 11.811 2.218 -14.178 1.00 98.31 277 HIS A C 1
ATOM 2089 O O . HIS A 1 277 ? 12.605 2.431 -15.096 1.00 98.31 277 HIS A O 1
ATOM 2095 N N . GLY A 1 278 ? 11.029 1.134 -14.139 1.00 98.19 278 GLY A N 1
ATOM 2096 C CA . GLY A 1 278 ? 10.865 0.212 -15.259 1.00 98.19 278 GLY A CA 1
ATOM 2097 C C . GLY A 1 278 ? 11.708 -1.053 -15.196 1.00 98.19 278 GLY A C 1
ATOM 2098 O O . GLY A 1 278 ? 12.339 -1.375 -14.186 1.00 98.19 278 GLY A O 1
ATOM 2099 N N . MET A 1 279 ? 11.686 -1.772 -16.319 1.00 98.81 279 MET A N 1
ATOM 2100 C CA . MET A 1 279 ? 12.547 -2.919 -16.587 1.00 98.81 279 MET A CA 1
ATOM 2101 C C . MET A 1 279 ? 13.879 -2.409 -17.135 1.00 98.81 279 MET A C 1
ATOM 2103 O O . MET A 1 279 ? 13.979 -2.055 -18.312 1.00 98.81 279 MET A O 1
ATOM 2107 N N . SER A 1 280 ? 14.890 -2.359 -16.272 1.00 98.88 280 SER A N 1
ATOM 2108 C CA . SER A 1 280 ? 16.165 -1.702 -16.539 1.00 98.88 280 SER A CA 1
ATOM 2109 C C . SER A 1 280 ? 17.322 -2.678 -16.755 1.00 98.88 280 SER A C 1
ATOM 2111 O O . SER A 1 280 ? 17.491 -3.660 -16.032 1.00 98.88 280 SER A O 1
ATOM 2113 N N . ILE A 1 281 ? 18.210 -2.315 -17.678 1.00 98.88 281 ILE A N 1
ATOM 2114 C CA . ILE A 1 281 ? 19.604 -2.765 -17.728 1.00 98.88 281 ILE A CA 1
ATOM 2115 C C . ILE A 1 281 ? 20.496 -1.554 -17.428 1.00 98.88 281 ILE A C 1
ATOM 2117 O O . ILE A 1 281 ? 20.366 -0.506 -18.063 1.00 98.88 281 ILE A O 1
ATOM 2121 N N . GLY A 1 282 ? 21.383 -1.687 -16.443 1.00 97.56 282 GLY A N 1
ATOM 2122 C CA . GLY A 1 282 ? 22.363 -0.682 -16.041 1.00 97.56 282 GLY A CA 1
ATOM 2123 C C . GLY A 1 282 ? 21.972 0.176 -14.823 1.00 97.56 282 GLY A C 1
ATOM 2124 O O . GLY A 1 282 ? 21.018 -0.094 -14.092 1.00 97.56 282 GLY A O 1
ATOM 2125 N N . SER A 1 283 ? 22.704 1.252 -14.538 1.00 96.69 283 SER A N 1
ATOM 2126 C CA . SER A 1 283 ? 23.716 1.871 -15.408 1.00 96.69 283 SER A CA 1
ATOM 2127 C C . SER A 1 283 ? 25.051 1.132 -15.504 1.00 96.69 283 SER A C 1
ATOM 2129 O O . SER A 1 283 ? 25.791 1.312 -16.464 1.00 96.69 283 SER A O 1
ATOM 2131 N N . GLU A 1 284 ? 25.383 0.315 -14.511 1.00 97.06 284 GLU A N 1
ATOM 2132 C CA . GLU A 1 284 ? 26.614 -0.470 -14.470 1.00 97.06 284 GLU A CA 1
ATOM 2133 C C . GLU A 1 284 ? 26.544 -1.597 -15.506 1.00 97.06 284 GLU A C 1
ATOM 2135 O O . GLU A 1 284 ? 25.931 -2.630 -15.260 1.00 97.06 284 GLU A O 1
ATOM 2140 N N . THR A 1 285 ? 27.169 -1.399 -16.665 1.00 97.81 285 THR A N 1
ATOM 2141 C CA . THR A 1 285 ? 27.257 -2.389 -17.758 1.00 97.81 285 THR A CA 1
ATOM 2142 C C . THR A 1 285 ? 28.703 -2.770 -18.089 1.00 97.81 285 THR A C 1
ATOM 2144 O O . THR A 1 285 ? 28.958 -3.418 -19.099 1.00 97.81 285 THR A O 1
ATOM 2147 N N . ASN A 1 286 ? 29.652 -2.383 -17.231 1.00 95.94 286 ASN A N 1
ATOM 2148 C CA . ASN A 1 286 ? 31.102 -2.476 -17.415 1.00 95.94 286 ASN A CA 1
ATOM 2149 C C . ASN A 1 286 ? 31.593 -3.832 -17.949 1.00 95.94 286 ASN A C 1
ATOM 2151 O O . ASN A 1 286 ? 32.387 -3.864 -18.886 1.00 95.94 286 ASN A O 1
ATOM 2155 N N . SER A 1 287 ? 31.144 -4.937 -17.346 1.00 97.75 287 SER A N 1
ATOM 2156 C CA . SER A 1 287 ? 31.569 -6.296 -17.733 1.00 97.75 287 SER A CA 1
ATOM 2157 C C . SER A 1 287 ? 30.665 -6.944 -18.780 1.00 97.75 287 SER A C 1
ATOM 2159 O O . SER A 1 287 ? 30.954 -8.042 -19.246 1.00 97.75 287 SER A O 1
ATOM 2161 N N . GLY A 1 288 ? 29.592 -6.257 -19.160 1.00 98.31 288 GLY A N 1
ATOM 2162 C CA . GLY A 1 288 ? 28.641 -6.682 -20.170 1.00 98.31 288 GLY A CA 1
ATOM 2163 C C . GLY A 1 288 ? 27.429 -7.443 -19.634 1.00 98.31 288 GLY A C 1
ATOM 2164 O O . GLY A 1 288 ? 27.488 -8.130 -18.612 1.00 98.31 288 GLY A O 1
ATOM 2165 N N . VAL A 1 289 ? 26.318 -7.295 -20.350 1.00 98.81 289 VAL A N 1
ATOM 2166 C CA . VAL A 1 289 ? 25.053 -7.997 -20.115 1.00 98.81 289 VAL A CA 1
ATOM 2167 C C . VAL A 1 289 ? 24.673 -8.737 -21.396 1.00 98.81 289 VAL A C 1
ATOM 2169 O O . VAL A 1 289 ? 24.666 -8.120 -22.464 1.00 98.81 289 VAL A O 1
ATOM 2172 N N . SER A 1 290 ? 24.385 -10.036 -21.305 1.00 98.56 290 SER A N 1
ATOM 2173 C CA . SER A 1 290 ? 24.012 -10.860 -22.462 1.00 98.56 290 SER A CA 1
ATOM 2174 C C . SER A 1 290 ? 22.924 -11.886 -22.153 1.00 98.56 290 SER A C 1
ATOM 2176 O O . SER A 1 290 ? 22.645 -12.159 -20.991 1.00 98.56 290 SER A O 1
ATOM 2178 N N . ASP A 1 291 ? 22.322 -12.472 -23.188 1.00 98.44 291 ASP A N 1
ATOM 2179 C CA . ASP A 1 291 ? 21.416 -13.624 -23.077 1.00 98.44 291 ASP A CA 1
ATOM 2180 C C . ASP A 1 291 ? 20.229 -13.365 -22.124 1.00 98.44 291 ASP A C 1
ATOM 2182 O O . ASP A 1 291 ? 20.049 -14.062 -21.120 1.00 98.44 291 ASP A O 1
ATOM 2186 N N . VAL A 1 292 ? 19.448 -12.317 -22.406 1.00 98.88 292 VAL A N 1
ATOM 2187 C CA . VAL A 1 292 ? 18.320 -11.880 -21.564 1.00 98.88 292 VAL A CA 1
ATOM 2188 C C . VAL A 1 292 ? 16.992 -12.034 -22.302 1.00 98.88 292 VAL A C 1
ATOM 2190 O O . VAL A 1 292 ? 16.782 -11.394 -23.332 1.00 98.88 292 VAL A O 1
ATOM 2193 N N . LEU A 1 293 ? 16.055 -12.781 -21.719 1.00 98.75 293 LEU A N 1
ATOM 2194 C CA . LEU A 1 293 ? 14.662 -12.867 -22.149 1.00 98.75 293 LEU A CA 1
ATOM 2195 C C . LEU A 1 293 ? 13.782 -12.159 -21.128 1.00 98.75 293 LEU A C 1
ATOM 2197 O O . LEU A 1 293 ? 13.687 -12.562 -19.971 1.00 98.75 293 LEU A O 1
ATOM 2201 N N . VAL A 1 294 ? 13.070 -11.139 -21.585 1.00 98.88 294 VAL A N 1
ATOM 2202 C CA . VAL A 1 294 ? 11.927 -10.560 -20.886 1.00 98.88 294 VAL A CA 1
ATOM 2203 C C . VAL A 1 294 ? 10.686 -10.962 -21.664 1.00 98.88 294 VAL A C 1
ATOM 2205 O O . VAL A 1 294 ? 10.524 -10.544 -22.809 1.00 98.88 294 VAL A O 1
ATOM 2208 N N . ARG A 1 295 ? 9.808 -11.767 -21.067 1.00 98.38 295 ARG A N 1
ATOM 2209 C CA . ARG A 1 295 ? 8.565 -12.209 -21.705 1.00 98.38 295 ARG A CA 1
ATOM 2210 C C . ARG A 1 295 ? 7.381 -12.008 -20.782 1.00 98.38 295 ARG A C 1
ATOM 2212 O O . ARG A 1 295 ? 7.486 -12.242 -19.584 1.00 98.38 295 ARG A O 1
ATOM 2219 N N . GLY A 1 296 ? 6.241 -11.612 -21.335 1.00 97.44 296 GLY A N 1
ATOM 2220 C CA . GLY A 1 296 ? 5.000 -11.650 -20.569 1.00 97.44 296 GLY A CA 1
ATOM 2221 C C . GLY A 1 296 ? 4.841 -10.500 -19.563 1.00 97.44 296 GLY A C 1
ATOM 2222 O O . GLY A 1 296 ? 4.006 -10.580 -18.670 1.00 97.44 296 GLY A O 1
ATOM 2223 N N . LEU A 1 297 ? 5.575 -9.396 -19.720 1.00 98.75 297 LEU A N 1
ATOM 2224 C CA . LEU A 1 297 ? 5.600 -8.287 -18.759 1.00 98.75 297 LEU A CA 1
ATOM 2225 C C . LEU A 1 297 ? 4.498 -7.238 -19.005 1.00 98.75 297 LEU A C 1
ATOM 2227 O O . LEU A 1 297 ? 4.305 -6.784 -20.135 1.00 98.75 297 LEU A O 1
ATOM 2231 N N . THR A 1 298 ? 3.843 -6.775 -17.937 1.00 98.56 298 THR A N 1
ATOM 2232 C CA . THR A 1 298 ? 3.018 -5.551 -17.957 1.00 98.56 298 THR A CA 1
ATOM 2233 C C . THR A 1 298 ? 3.661 -4.437 -17.135 1.00 98.56 298 THR A C 1
ATOM 2235 O O . THR A 1 298 ? 4.091 -4.696 -16.012 1.00 98.56 298 THR A O 1
ATOM 2238 N N . LEU A 1 299 ? 3.667 -3.201 -17.640 1.00 98.50 299 LEU A N 1
ATOM 2239 C CA . LEU A 1 299 ? 4.134 -2.012 -16.920 1.00 98.50 299 LEU A CA 1
ATOM 2240 C C . LEU A 1 299 ? 3.028 -0.951 -16.886 1.00 98.50 299 LEU A C 1
ATOM 2242 O O . LEU A 1 299 ? 2.660 -0.413 -17.931 1.00 98.50 299 LEU A O 1
ATOM 2246 N N . ASP A 1 300 ? 2.514 -0.652 -15.694 1.00 95.94 300 ASP A N 1
ATOM 2247 C CA . ASP A 1 300 ? 1.391 0.264 -15.469 1.00 95.94 300 ASP A CA 1
ATOM 2248 C C . ASP A 1 300 ? 1.778 1.394 -14.503 1.00 95.94 300 ASP A C 1
ATOM 2250 O O . ASP A 1 300 ? 1.740 1.235 -13.283 1.00 95.94 300 ASP A O 1
ATOM 2254 N N . GLY A 1 301 ? 2.168 2.547 -15.050 1.00 93.94 301 GLY A N 1
ATOM 2255 C CA . GLY A 1 301 ? 2.530 3.721 -14.244 1.00 93.94 301 GLY A CA 1
ATOM 2256 C C . GLY A 1 301 ? 4.018 3.859 -13.897 1.00 93.94 301 GLY A C 1
ATOM 2257 O O . GLY A 1 301 ? 4.370 4.727 -13.094 1.00 93.94 301 GLY A O 1
ATOM 2258 N N . THR A 1 302 ? 4.911 3.049 -14.481 1.00 97.25 302 THR A N 1
ATOM 2259 C CA . THR A 1 302 ? 6.364 3.257 -14.334 1.00 97.25 302 THR A CA 1
ATOM 2260 C C . THR A 1 302 ? 6.811 4.523 -15.069 1.00 97.25 302 THR A C 1
ATOM 2262 O O . THR A 1 302 ? 6.282 4.871 -16.124 1.00 97.25 302 THR A O 1
ATOM 2265 N N . THR A 1 303 ? 7.842 5.211 -14.579 1.00 96.12 303 THR A N 1
ATOM 2266 C CA . THR A 1 303 ? 8.387 6.391 -15.269 1.00 96.12 303 THR A CA 1
ATOM 2267 C C . THR A 1 303 ? 9.013 6.012 -16.612 1.00 96.12 303 THR A C 1
ATOM 2269 O O . THR A 1 303 ? 8.688 6.635 -17.623 1.00 96.12 303 THR A O 1
ATOM 2272 N N . SER A 1 304 ? 9.836 4.964 -16.646 1.00 97.31 304 SER A N 1
ATOM 2273 C CA . SER A 1 304 ? 10.355 4.356 -17.874 1.00 97.31 304 SER A CA 1
ATOM 2274 C C . SER A 1 304 ? 9.777 2.950 -18.053 1.00 97.31 304 SER A C 1
ATOM 2276 O O . SER A 1 304 ? 9.491 2.267 -17.072 1.00 97.31 304 SER A O 1
ATOM 2278 N N . GLY A 1 305 ? 9.578 2.514 -19.295 1.00 98.00 305 GLY A N 1
ATOM 2279 C CA . GLY A 1 305 ? 9.112 1.166 -19.612 1.00 98.00 305 GLY A CA 1
ATOM 2280 C C . GLY A 1 305 ? 10.278 0.185 -19.750 1.00 98.00 305 GLY A C 1
ATOM 2281 O O . GLY A 1 305 ? 10.825 -0.294 -18.756 1.00 98.00 305 GLY A O 1
ATOM 2282 N N . ILE A 1 306 ? 10.668 -0.088 -20.996 1.00 98.69 306 ILE A N 1
ATOM 2283 C CA . ILE A 1 306 ? 11.904 -0.801 -21.342 1.00 98.69 306 ILE A CA 1
ATOM 2284 C C . ILE A 1 306 ? 13.063 0.195 -21.282 1.00 98.69 306 ILE A C 1
ATOM 2286 O O . ILE A 1 306 ? 13.063 1.174 -22.033 1.00 98.69 306 ILE A O 1
ATOM 2290 N N . ARG A 1 307 ? 14.052 -0.052 -20.414 1.00 98.75 307 ARG A N 1
ATOM 2291 C CA . ARG A 1 307 ? 15.178 0.865 -20.208 1.00 98.75 307 ARG A CA 1
ATOM 2292 C C . ARG A 1 307 ? 16.534 0.176 -20.312 1.00 98.75 307 ARG A C 1
ATOM 2294 O O . ARG A 1 307 ? 16.792 -0.819 -19.643 1.00 98.75 307 ARG A O 1
ATOM 2301 N N . ILE A 1 308 ? 17.442 0.750 -21.097 1.00 98.69 308 ILE A N 1
ATOM 2302 C CA . ILE A 1 308 ? 18.856 0.349 -21.137 1.00 98.69 308 ILE A CA 1
ATOM 2303 C C . ILE A 1 308 ? 19.685 1.615 -21.001 1.00 98.69 308 ILE A C 1
ATOM 2305 O O . ILE A 1 308 ? 19.606 2.511 -21.840 1.00 98.69 308 ILE A O 1
ATOM 2309 N N . LYS A 1 309 ? 20.458 1.695 -19.922 1.00 97.56 309 LYS A N 1
ATOM 2310 C CA . LYS A 1 309 ? 21.172 2.904 -19.530 1.00 97.56 309 LYS A CA 1
ATOM 2311 C C . LYS A 1 309 ? 22.636 2.612 -19.245 1.00 97.56 309 LYS A C 1
ATOM 2313 O O . LYS A 1 309 ? 22.962 1.618 -18.609 1.00 97.56 309 LYS A O 1
ATOM 2318 N N . SER A 1 310 ? 23.507 3.513 -19.675 1.00 96.94 310 SER A N 1
ATOM 2319 C CA . SER A 1 310 ? 24.930 3.545 -19.327 1.00 96.94 310 SER A CA 1
ATOM 2320 C C . SER A 1 310 ? 25.484 4.942 -19.618 1.00 96.94 310 SER A C 1
ATOM 2322 O O . SER A 1 310 ? 24.743 5.843 -20.019 1.00 96.94 310 SER A O 1
ATOM 2324 N N . ASP A 1 311 ? 26.776 5.139 -19.389 1.00 95.00 311 ASP A N 1
ATOM 2325 C CA . ASP A 1 311 ? 27.486 6.390 -19.649 1.00 95.00 311 ASP A CA 1
ATOM 2326 C C . ASP A 1 311 ? 28.995 6.147 -19.823 1.00 95.00 311 ASP A C 1
ATOM 2328 O O . ASP A 1 311 ? 29.496 5.030 -19.657 1.00 95.00 311 ASP A O 1
ATOM 2332 N N . ALA A 1 312 ? 29.731 7.213 -20.144 1.00 93.62 312 ALA A N 1
ATOM 2333 C CA . ALA A 1 312 ? 31.153 7.150 -20.469 1.00 93.62 312 ALA A CA 1
ATOM 2334 C C . ALA A 1 312 ? 32.073 6.742 -19.297 1.00 93.62 312 ALA A C 1
ATOM 2336 O O . ALA A 1 312 ? 33.238 6.405 -19.530 1.00 93.62 312 ALA A O 1
ATOM 2337 N N . SER A 1 313 ? 31.583 6.750 -18.049 1.00 93.00 313 SER A N 1
ATOM 2338 C CA . SER A 1 313 ? 32.344 6.254 -16.889 1.00 93.00 313 SER A CA 1
ATOM 2339 C C . SER A 1 313 ? 32.265 4.736 -16.725 1.00 93.00 313 SER A C 1
ATOM 2341 O O . SER A 1 313 ? 33.111 4.142 -16.054 1.00 93.00 313 SER A O 1
ATOM 2343 N N . ARG A 1 314 ? 31.260 4.100 -17.339 1.00 93.88 314 ARG A N 1
ATOM 2344 C CA . ARG A 1 314 ? 30.958 2.672 -17.170 1.00 93.88 314 ARG A CA 1
ATOM 2345 C C . ARG A 1 314 ? 31.141 1.887 -18.462 1.00 93.88 314 ARG A C 1
ATOM 2347 O O . ARG A 1 314 ? 31.853 0.884 -18.460 1.00 93.88 314 ARG A O 1
ATOM 2354 N N . GLY A 1 315 ? 30.549 2.371 -19.555 1.00 94.88 315 GLY A N 1
ATOM 2355 C CA . GLY A 1 315 ? 30.568 1.733 -20.869 1.00 94.88 315 GLY A CA 1
ATOM 2356 C C . GLY A 1 315 ? 30.112 0.276 -20.842 1.00 94.88 315 GLY A C 1
ATOM 2357 O O . GLY A 1 315 ? 29.319 -0.125 -19.995 1.00 94.88 315 GLY A O 1
ATOM 2358 N N . GLY A 1 316 ? 30.648 -0.524 -21.757 1.00 96.69 316 GLY A N 1
ATOM 2359 C CA . GLY A 1 316 ? 30.415 -1.964 -21.802 1.00 96.69 316 GLY A CA 1
ATOM 2360 C C . GLY A 1 316 ? 29.286 -2.359 -22.749 1.00 96.69 316 GLY A C 1
ATOM 2361 O O . GLY A 1 316 ? 28.607 -1.515 -23.336 1.00 96.69 316 GLY A O 1
ATOM 2362 N N . ILE A 1 317 ? 29.153 -3.667 -22.953 1.00 98.12 317 ILE A N 1
ATOM 2363 C CA . ILE A 1 317 ? 28.304 -4.234 -23.998 1.00 98.12 317 ILE A CA 1
ATOM 2364 C C . ILE A 1 317 ? 26.978 -4.749 -23.440 1.00 98.12 317 ILE A C 1
ATOM 2366 O O . ILE A 1 317 ? 26.954 -5.454 -22.439 1.00 98.12 317 ILE A O 1
ATOM 2370 N N . VAL A 1 318 ? 25.877 -4.427 -24.109 1.00 98.69 318 VAL A N 1
ATOM 2371 C CA . VAL A 1 318 ? 24.574 -5.066 -23.903 1.00 98.69 318 VAL A CA 1
ATOM 2372 C C . VAL A 1 318 ? 24.192 -5.724 -25.219 1.00 98.69 318 VAL A C 1
ATOM 2374 O O . VAL A 1 318 ? 24.095 -5.036 -26.239 1.00 98.69 318 VAL A O 1
ATOM 2377 N N . GLN A 1 319 ? 24.041 -7.046 -25.216 1.00 98.12 319 GLN A N 1
ATOM 2378 C CA . GLN A 1 319 ? 23.737 -7.807 -26.427 1.00 98.12 319 GLN A CA 1
ATOM 2379 C C . GLN A 1 319 ? 22.808 -8.990 -26.177 1.00 98.12 319 GLN A C 1
ATOM 2381 O O . GLN A 1 319 ? 22.632 -9.391 -25.034 1.00 98.12 319 GLN A O 1
ATOM 2386 N N . ASP A 1 320 ? 22.225 -9.546 -27.237 1.00 97.88 320 ASP A N 1
ATOM 2387 C CA . ASP A 1 320 ? 21.384 -10.747 -27.174 1.00 97.88 320 ASP A CA 1
ATOM 2388 C C . ASP A 1 320 ? 20.236 -10.600 -26.154 1.00 97.88 320 ASP A C 1
ATOM 2390 O O . ASP A 1 320 ? 20.040 -11.431 -25.264 1.00 97.88 320 ASP A O 1
ATOM 2394 N N . VAL A 1 321 ? 19.496 -9.489 -26.260 1.00 98.69 321 VAL A N 1
ATOM 2395 C CA . VAL A 1 321 ? 18.369 -9.157 -25.373 1.00 98.69 321 VAL A CA 1
ATOM 2396 C C . VAL A 1 321 ? 17.064 -9.225 -26.152 1.00 98.69 321 VAL A C 1
ATOM 2398 O O . VAL A 1 321 ? 16.902 -8.549 -27.169 1.00 98.69 321 VAL A O 1
ATOM 2401 N N . ARG A 1 322 ? 16.096 -9.986 -25.648 1.00 98.62 322 ARG A N 1
ATOM 2402 C CA . ARG A 1 322 ? 14.768 -10.124 -26.241 1.00 98.62 322 ARG A CA 1
ATOM 2403 C C . ARG A 1 322 ? 13.689 -9.660 -25.275 1.00 98.62 322 ARG A C 1
ATOM 2405 O O . ARG A 1 322 ? 13.550 -10.203 -24.186 1.00 98.62 322 ARG A O 1
ATOM 2412 N N . TYR A 1 323 ? 12.888 -8.702 -25.718 1.00 98.69 323 TYR A N 1
ATOM 2413 C CA . TYR A 1 323 ? 11.642 -8.298 -25.079 1.00 98.69 323 TYR A CA 1
ATOM 2414 C C . TYR A 1 323 ? 10.486 -8.847 -25.911 1.00 98.69 323 TYR A C 1
ATOM 2416 O O . TYR A 1 323 ? 10.387 -8.522 -27.093 1.00 98.69 323 TYR A O 1
ATOM 2424 N N . GLN A 1 324 ? 9.642 -9.684 -25.316 1.00 97.62 324 GLN A N 1
ATOM 2425 C CA . GLN A 1 324 ? 8.544 -10.362 -25.996 1.00 97.62 324 GLN A CA 1
ATOM 2426 C C . GLN A 1 324 ? 7.231 -10.200 -25.223 1.00 97.62 324 GLN A C 1
ATOM 2428 O O . GLN A 1 324 ? 7.195 -10.382 -24.007 1.00 97.62 324 GLN A O 1
ATOM 2433 N N . ASP A 1 325 ? 6.138 -9.901 -25.919 1.00 96.81 325 ASP A N 1
ATOM 2434 C CA . ASP A 1 325 ? 4.797 -9.832 -25.328 1.00 96.81 325 ASP A CA 1
ATOM 2435 C C . ASP A 1 325 ? 4.741 -8.823 -24.165 1.00 96.81 325 ASP A C 1
ATOM 2437 O O . ASP A 1 325 ? 4.397 -9.174 -23.029 1.00 96.81 325 ASP A O 1
ATOM 2441 N N . ILE A 1 326 ? 5.094 -7.563 -24.432 1.00 98.38 326 ILE A N 1
ATOM 2442 C CA . ILE A 1 326 ? 5.180 -6.499 -23.419 1.00 98.38 326 ILE A CA 1
ATOM 2443 C C . ILE A 1 326 ? 4.008 -5.530 -23.567 1.00 98.38 326 ILE A C 1
ATOM 2445 O O . ILE A 1 326 ? 3.756 -5.020 -24.657 1.00 98.38 326 ILE A O 1
ATOM 2449 N N . CYS A 1 327 ? 3.335 -5.230 -22.458 1.00 97.75 327 CYS A N 1
ATOM 2450 C CA . CYS A 1 327 ? 2.228 -4.277 -22.405 1.00 97.75 327 CYS A CA 1
ATOM 2451 C C . CYS A 1 327 ? 2.590 -3.067 -21.545 1.00 97.75 327 CYS A C 1
ATOM 2453 O O . CYS A 1 327 ? 2.966 -3.225 -20.384 1.00 97.75 327 CYS A O 1
ATOM 2455 N N . LEU A 1 328 ? 2.448 -1.860 -22.094 1.00 97.81 328 LEU A N 1
ATOM 2456 C CA . LEU A 1 328 ? 2.842 -0.606 -21.447 1.00 97.81 328 LEU A CA 1
ATOM 2457 C C . LEU A 1 328 ? 1.681 0.395 -21.399 1.00 97.81 328 LEU A C 1
ATOM 2459 O O . LEU A 1 328 ? 1.079 0.711 -22.424 1.00 97.81 328 LEU A O 1
ATOM 2463 N N . ARG A 1 329 ? 1.365 0.937 -20.224 1.00 94.31 329 ARG A N 1
ATOM 2464 C CA . ARG A 1 329 ? 0.451 2.079 -20.107 1.00 94.31 329 ARG A CA 1
ATOM 2465 C C . ARG A 1 329 ? 0.875 3.015 -18.986 1.00 94.31 329 ARG A C 1
ATOM 2467 O O . ARG A 1 329 ? 1.531 2.611 -18.026 1.00 94.31 329 ARG A O 1
ATOM 2474 N N . ASN A 1 330 ? 0.447 4.270 -19.099 1.00 93.06 330 ASN A N 1
ATOM 2475 C CA . ASN A 1 330 ? 0.715 5.312 -18.108 1.00 93.06 330 ASN A CA 1
ATOM 2476 C C . ASN A 1 330 ? 2.220 5.547 -17.861 1.00 93.06 330 ASN A C 1
ATOM 2478 O O . ASN A 1 330 ? 2.610 5.943 -16.764 1.00 93.06 330 ASN A O 1
ATOM 2482 N N . ASN A 1 331 ? 3.078 5.300 -18.860 1.00 93.75 331 ASN A N 1
ATOM 2483 C CA . ASN A 1 331 ? 4.520 5.510 -18.738 1.00 93.75 331 ASN A CA 1
ATOM 2484 C C . ASN A 1 331 ? 4.924 6.882 -19.275 1.00 93.75 331 ASN A C 1
ATOM 2486 O O . ASN A 1 331 ? 4.428 7.330 -20.304 1.00 93.75 331 ASN A O 1
ATOM 2490 N 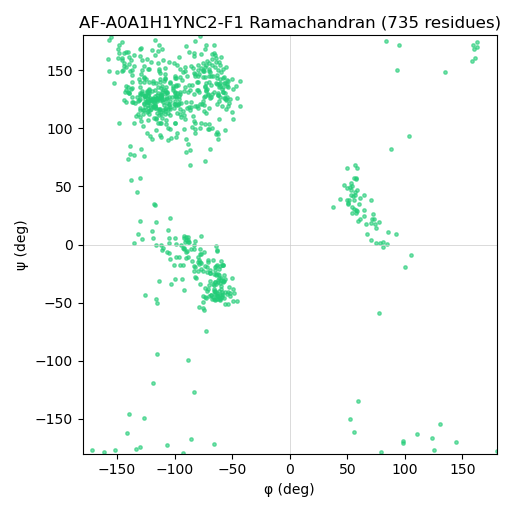N . ARG A 1 332 ? 5.909 7.532 -18.645 1.00 91.38 332 ARG A N 1
ATOM 2491 C CA . ARG A 1 332 ? 6.472 8.776 -19.200 1.00 91.38 332 ARG A CA 1
ATOM 2492 C C . ARG A 1 332 ? 7.353 8.488 -20.422 1.00 91.38 332 ARG A C 1
ATOM 2494 O O . ARG A 1 332 ? 7.279 9.193 -21.430 1.00 91.38 332 ARG A O 1
ATOM 2501 N N . GLN A 1 333 ? 8.206 7.472 -20.319 1.00 97.50 333 GLN A N 1
ATOM 2502 C CA . GLN A 1 333 ? 9.125 7.027 -21.368 1.00 97.50 333 GLN A CA 1
ATOM 2503 C C . GLN A 1 333 ? 8.988 5.513 -21.574 1.00 97.50 333 GLN A C 1
ATOM 2505 O O . GLN A 1 333 ? 9.765 4.749 -21.001 1.00 97.50 333 GLN A O 1
ATOM 2510 N N . PRO A 1 334 ? 7.998 5.043 -22.354 1.00 97.88 334 PRO A N 1
ATOM 2511 C CA . PRO A 1 334 ? 7.777 3.609 -22.547 1.00 97.88 334 PRO A CA 1
ATOM 2512 C C . PRO A 1 334 ? 9.005 2.865 -23.101 1.00 97.88 334 PRO A C 1
ATOM 2514 O O . PRO A 1 334 ? 9.234 1.709 -22.753 1.00 97.88 334 PRO A O 1
ATOM 2517 N N . ILE A 1 335 ? 9.825 3.534 -23.916 1.00 98.56 335 ILE A N 1
ATOM 2518 C CA . ILE A 1 335 ? 11.135 3.045 -24.361 1.00 98.56 335 ILE A CA 1
ATOM 2519 C C . ILE A 1 335 ? 12.170 4.120 -24.022 1.00 98.56 335 ILE A C 1
ATOM 2521 O O . ILE A 1 335 ? 12.010 5.271 -24.429 1.00 98.56 335 ILE A O 1
ATOM 2525 N N . ASP A 1 336 ? 13.218 3.751 -23.289 1.00 98.19 336 ASP A N 1
ATOM 2526 C CA . ASP A 1 336 ? 14.316 4.644 -22.901 1.00 98.19 336 ASP A CA 1
ATOM 2527 C C . ASP A 1 336 ? 15.667 3.925 -23.017 1.00 98.19 336 ASP A C 1
ATOM 2529 O O . ASP A 1 336 ? 16.176 3.323 -22.072 1.00 98.19 336 ASP A O 1
ATOM 2533 N N . ILE A 1 337 ? 16.240 3.932 -24.216 1.00 98.44 337 ILE A N 1
ATOM 2534 C CA . ILE A 1 337 ? 17.523 3.286 -24.505 1.00 98.44 337 ILE A CA 1
ATOM 2535 C C . ILE A 1 337 ? 18.551 4.383 -24.779 1.00 98.44 337 ILE A C 1
ATOM 2537 O O . ILE A 1 337 ? 18.497 5.061 -25.809 1.00 98.44 337 ILE A O 1
ATOM 2541 N N . ASP A 1 338 ? 19.476 4.568 -23.838 1.00 96.44 338 ASP A N 1
ATOM 2542 C CA . ASP A 1 338 ? 20.367 5.725 -23.775 1.00 96.44 338 ASP A CA 1
ATOM 2543 C C . ASP A 1 338 ? 21.803 5.336 -23.374 1.00 96.44 338 ASP A C 1
ATOM 2545 O O . ASP A 1 338 ? 22.046 4.640 -22.381 1.00 96.44 338 ASP A O 1
ATOM 2549 N N . THR A 1 339 ? 22.785 5.803 -24.146 1.00 96.19 339 THR A N 1
ATOM 2550 C CA . THR A 1 339 ? 24.220 5.643 -23.837 1.00 96.19 339 THR A CA 1
ATOM 2551 C C . THR A 1 339 ? 24.793 6.804 -23.012 1.00 96.19 339 THR A C 1
ATOM 2553 O O . THR A 1 339 ? 26.001 6.852 -22.792 1.00 96.19 339 THR A O 1
ATOM 2556 N N . ALA A 1 340 ? 23.971 7.784 -22.633 1.00 93.19 340 ALA A N 1
ATOM 2557 C CA . ALA A 1 340 ? 24.358 9.036 -21.978 1.00 93.19 340 ALA A CA 1
ATOM 2558 C C . ALA A 1 340 ? 23.470 9.342 -20.756 1.00 93.19 340 ALA A C 1
ATOM 2560 O O . ALA A 1 340 ? 23.015 10.469 -20.560 1.00 93.19 340 ALA A O 1
ATOM 2561 N N . TYR A 1 341 ? 23.224 8.330 -19.923 1.00 91.25 341 TYR A N 1
ATOM 2562 C CA . TYR A 1 341 ? 22.275 8.412 -18.811 1.00 91.25 341 TYR A CA 1
ATOM 2563 C C . TYR A 1 341 ? 22.569 9.557 -17.831 1.00 91.25 341 TYR A C 1
ATOM 2565 O O . TYR A 1 341 ? 21.686 10.347 -17.488 1.00 91.25 341 TYR A O 1
ATOM 2573 N N . ALA A 1 342 ? 23.813 9.642 -17.360 1.00 87.00 342 ALA A N 1
ATOM 2574 C CA . ALA A 1 342 ? 24.235 10.678 -16.433 1.00 87.00 342 ALA A CA 1
ATOM 2575 C C . ALA A 1 342 ? 24.797 11.886 -17.195 1.00 87.00 342 ALA A C 1
ATOM 2577 O O . ALA A 1 342 ? 25.642 11.754 -18.082 1.00 87.00 342 ALA A O 1
ATOM 2578 N N . LYS A 1 343 ? 24.328 13.078 -16.818 1.00 80.00 343 LYS A N 1
ATOM 2579 C CA . LYS A 1 343 ? 24.834 14.348 -17.349 1.00 80.00 343 LYS A CA 1
ATOM 2580 C C . LYS A 1 343 ? 26.206 14.654 -16.753 1.00 80.00 343 LYS A C 1
ATOM 2582 O O . LYS A 1 343 ? 26.484 14.268 -15.621 1.00 80.00 343 LYS A O 1
ATOM 2587 N N . ASP A 1 344 ? 27.042 15.344 -17.524 1.00 81.25 344 ASP A N 1
ATOM 2588 C CA . ASP A 1 344 ? 28.346 15.863 -17.086 1.00 81.25 344 ASP A CA 1
ATOM 2589 C C . ASP A 1 344 ? 29.356 14.794 -16.621 1.00 81.25 344 ASP A C 1
ATOM 2591 O O . ASP A 1 344 ? 30.319 15.086 -15.912 1.00 81.25 344 ASP A O 1
ATOM 2595 N N . VAL A 1 345 ? 29.169 13.542 -17.053 1.00 82.56 345 VAL A N 1
ATOM 2596 C CA . VAL A 1 345 ? 30.110 12.450 -16.787 1.00 82.56 345 VAL A CA 1
ATOM 2597 C C . VAL A 1 345 ? 31.245 12.460 -17.805 1.00 82.56 345 VAL A C 1
ATOM 2599 O O . VAL A 1 345 ? 31.021 12.460 -19.015 1.00 82.56 345 VAL A O 1
ATOM 2602 N N . THR A 1 346 ? 32.480 12.420 -17.305 1.00 83.25 346 THR A N 1
ATOM 2603 C CA . THR A 1 346 ? 33.688 12.253 -18.116 1.00 83.25 346 THR A CA 1
ATOM 2604 C C . THR A 1 346 ? 34.168 10.805 -18.075 1.00 83.25 346 THR A C 1
ATOM 2606 O O . THR A 1 346 ? 34.041 10.107 -17.069 1.00 83.25 346 THR A O 1
ATOM 2609 N N . GLY A 1 347 ? 34.718 10.335 -19.189 1.00 87.19 347 GLY A N 1
ATOM 2610 C CA . GLY A 1 347 ? 35.260 8.990 -19.308 1.00 87.19 347 GLY A CA 1
ATOM 2611 C C . GLY A 1 347 ? 35.431 8.585 -20.766 1.00 87.19 347 GLY A C 1
ATOM 2612 O O . GLY A 1 347 ? 34.975 9.280 -21.671 1.00 87.19 347 GLY A O 1
ATOM 2613 N N . ASN A 1 348 ? 36.112 7.460 -20.977 1.00 91.06 348 ASN A N 1
ATOM 2614 C CA . ASN A 1 348 ? 36.397 6.913 -22.307 1.00 91.06 348 ASN A CA 1
ATOM 2615 C C . ASN A 1 348 ? 35.786 5.518 -22.500 1.00 91.06 348 ASN A C 1
ATOM 2617 O O . ASN A 1 348 ? 36.066 4.863 -23.503 1.00 91.06 348 ASN A O 1
ATOM 2621 N N . ALA A 1 349 ? 35.000 5.031 -21.534 1.00 94.12 349 ALA A N 1
ATOM 2622 C CA . ALA A 1 349 ? 34.306 3.763 -21.677 1.00 94.12 349 ALA A CA 1
ATOM 2623 C C . ALA A 1 349 ? 33.153 3.946 -22.669 1.00 94.12 349 ALA A C 1
ATOM 2625 O O . ALA A 1 349 ? 32.469 4.967 -22.663 1.00 94.12 349 ALA A O 1
ATOM 2626 N N . ILE A 1 350 ? 32.955 2.968 -23.548 1.00 95.00 350 ILE A N 1
ATOM 2627 C CA . ILE A 1 350 ? 32.007 3.085 -24.657 1.00 95.00 350 ILE A CA 1
ATOM 2628 C C . ILE A 1 350 ? 30.849 2.120 -24.405 1.00 95.00 350 ILE A C 1
ATOM 2630 O O . ILE A 1 350 ? 31.083 0.908 -24.397 1.00 95.00 350 ILE A O 1
ATOM 2634 N N . PRO A 1 351 ? 29.621 2.618 -24.178 1.00 97.12 351 PRO A N 1
ATOM 2635 C CA . PRO A 1 351 ? 28.425 1.787 -24.215 1.00 97.12 351 PRO A CA 1
ATOM 2636 C C . PRO A 1 351 ? 28.173 1.258 -25.632 1.00 97.12 351 PRO A C 1
ATOM 2638 O O . PRO A 1 351 ? 28.189 2.018 -26.602 1.00 97.12 351 PRO A O 1
ATOM 2641 N N . VAL A 1 352 ? 27.934 -0.046 -25.760 1.00 98.00 352 VAL A N 1
ATOM 2642 C CA . VAL A 1 352 ? 27.647 -0.706 -27.042 1.00 98.00 352 VAL A CA 1
ATOM 2643 C C . VAL A 1 352 ? 26.400 -1.559 -26.893 1.00 98.00 352 VAL A C 1
ATOM 2645 O O . VAL A 1 352 ? 26.414 -2.531 -26.145 1.00 98.00 352 VAL A O 1
ATOM 2648 N N . TYR A 1 353 ? 25.337 -1.217 -27.618 1.00 98.38 353 TYR A N 1
ATOM 2649 C CA . TYR A 1 353 ? 24.061 -1.933 -27.581 1.00 98.38 353 TYR A CA 1
ATOM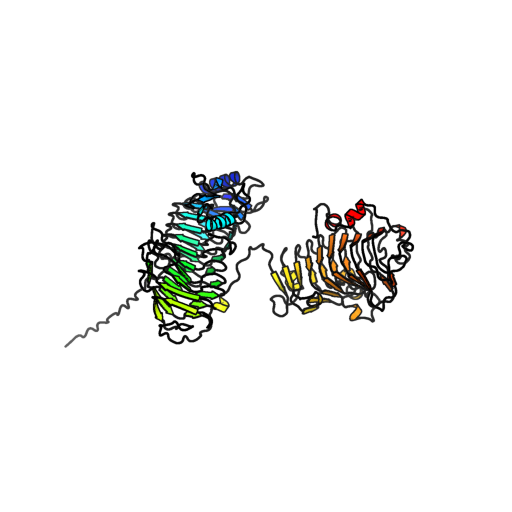 2650 C C . TYR A 1 353 ? 23.765 -2.523 -28.965 1.00 98.38 353 TYR A C 1
ATOM 2652 O O . TYR A 1 353 ? 23.668 -1.775 -29.943 1.00 98.38 353 TYR A O 1
ATOM 2660 N N . ARG A 1 354 ? 23.653 -3.850 -29.066 1.00 97.31 354 ARG A N 1
ATOM 2661 C CA . ARG A 1 354 ? 23.418 -4.566 -30.335 1.00 97.31 354 ARG A CA 1
ATOM 2662 C C . ARG A 1 354 ? 22.596 -5.826 -30.116 1.00 97.31 354 ARG A C 1
ATOM 2664 O O . ARG A 1 354 ? 22.492 -6.281 -28.990 1.00 97.31 354 ARG A O 1
ATOM 2671 N N . ASP A 1 355 ? 22.054 -6.401 -31.183 1.00 96.38 355 ASP A N 1
ATOM 2672 C CA . ASP A 1 355 ? 21.332 -7.681 -31.119 1.00 96.38 355 ASP A CA 1
ATOM 2673 C C . ASP A 1 355 ? 20.175 -7.657 -30.097 1.00 96.38 355 ASP A C 1
ATOM 2675 O O . ASP A 1 355 ? 19.917 -8.616 -29.373 1.00 96.38 355 ASP A O 1
ATOM 2679 N N . ILE A 1 356 ? 19.478 -6.514 -30.034 1.00 98.50 356 ILE A N 1
ATOM 2680 C CA . ILE A 1 356 ? 18.304 -6.300 -29.184 1.00 98.50 356 ILE A CA 1
ATOM 2681 C C . ILE A 1 356 ? 17.043 -6.457 -30.035 1.00 98.50 356 ILE A C 1
ATOM 2683 O O . ILE A 1 356 ? 16.918 -5.840 -31.096 1.00 98.50 356 ILE A O 1
ATOM 2687 N N . VAL A 1 357 ? 16.088 -7.254 -29.567 1.00 98.50 357 VAL A N 1
ATOM 2688 C CA . VAL A 1 357 ? 14.821 -7.518 -30.260 1.00 98.50 357 VAL A CA 1
ATOM 2689 C C . VAL A 1 357 ? 13.652 -7.112 -29.374 1.00 98.50 357 VAL A C 1
ATOM 2691 O O . VAL A 1 357 ? 13.535 -7.576 -28.242 1.00 98.50 357 VAL A O 1
ATOM 2694 N N . LEU A 1 358 ? 12.773 -6.266 -29.906 1.00 98.31 358 LEU A N 1
ATOM 2695 C CA . LEU A 1 358 ? 11.463 -5.961 -29.335 1.00 98.31 358 LEU A CA 1
ATOM 2696 C C . LEU A 1 358 ? 10.415 -6.626 -30.224 1.00 98.31 358 LEU A C 1
ATOM 2698 O O . LEU A 1 358 ? 10.316 -6.286 -31.404 1.00 98.31 358 LEU A O 1
ATOM 2702 N N . GLN A 1 359 ? 9.666 -7.567 -29.658 1.00 96.19 359 GLN A N 1
ATOM 2703 C CA . GLN A 1 359 ? 8.660 -8.352 -30.361 1.00 96.19 359 GLN A CA 1
ATOM 2704 C C . GLN A 1 359 ? 7.320 -8.324 -29.613 1.00 96.19 359 GLN A C 1
ATOM 2706 O O . GLN A 1 359 ? 7.295 -8.590 -28.413 1.00 96.19 359 GLN A O 1
ATOM 2711 N N . HIS A 1 360 ? 6.213 -8.014 -30.292 1.00 95.62 360 HIS A N 1
ATOM 2712 C CA . HIS A 1 360 ? 4.884 -7.892 -29.665 1.00 95.62 360 HIS A CA 1
ATOM 2713 C C . HIS A 1 360 ? 4.899 -6.917 -28.468 1.00 95.62 360 HIS A C 1
ATOM 2715 O O . HIS A 1 360 ? 4.548 -7.265 -27.336 1.00 95.62 360 HIS A O 1
ATOM 2721 N N . VAL A 1 361 ? 5.393 -5.697 -28.700 1.00 97.31 361 VAL A N 1
ATOM 2722 C CA . VAL A 1 361 ? 5.523 -4.646 -27.675 1.00 97.31 361 VAL A CA 1
ATOM 2723 C C . VAL A 1 361 ? 4.479 -3.577 -27.929 1.00 97.31 361 VAL A C 1
ATOM 2725 O O . VAL A 1 361 ? 4.609 -2.788 -28.865 1.00 97.31 361 VAL A O 1
ATOM 2728 N N . HIS A 1 362 ? 3.453 -3.534 -27.087 1.00 96.19 362 HIS A N 1
ATOM 2729 C CA . HIS A 1 362 ? 2.325 -2.632 -27.257 1.00 96.19 362 HIS A CA 1
ATOM 2730 C C . HIS A 1 362 ? 2.220 -1.633 -26.112 1.00 96.19 362 HIS A C 1
ATOM 2732 O O . HIS A 1 362 ? 2.353 -2.001 -24.943 1.00 96.19 362 HIS A O 1
ATOM 2738 N N . GLY A 1 363 ? 1.905 -0.377 -26.421 1.00 94.50 363 GLY A N 1
ATOM 2739 C CA . GLY A 1 363 ? 1.655 0.602 -25.377 1.00 94.50 363 GLY A CA 1
ATOM 2740 C C . GLY A 1 363 ? 0.777 1.787 -25.745 1.00 94.50 363 GLY A C 1
ATOM 2741 O O . GLY A 1 363 ? 0.284 1.914 -26.862 1.00 94.50 363 GLY A O 1
ATOM 2742 N N . ALA A 1 364 ? 0.551 2.644 -24.753 1.00 90.06 364 ALA A N 1
ATOM 2743 C CA . ALA A 1 364 ? -0.227 3.870 -24.894 1.00 90.06 364 ALA A CA 1
ATOM 2744 C C . ALA A 1 364 ? 0.635 5.018 -25.468 1.00 90.06 364 ALA A C 1
ATOM 2746 O O . ALA A 1 364 ? 1.238 4.878 -26.532 1.00 90.06 364 ALA A O 1
ATOM 2747 N N . ASP A 1 365 ? 0.665 6.167 -24.800 1.00 92.44 365 ASP A N 1
ATOM 2748 C CA . ASP A 1 365 ? 1.419 7.361 -25.170 1.00 92.44 365 ASP A CA 1
ATOM 2749 C C . ASP A 1 365 ? 2.811 7.418 -24.506 1.00 92.44 365 ASP A C 1
ATOM 2751 O O . ASP A 1 365 ? 3.225 6.505 -23.793 1.00 92.44 365 ASP A O 1
ATOM 2755 N N . GLY A 1 366 ? 3.567 8.488 -24.784 1.00 94.75 366 GLY A N 1
ATOM 2756 C CA . GLY A 1 366 ? 4.866 8.763 -24.161 1.00 94.75 366 GLY A CA 1
ATOM 2757 C C . GLY A 1 366 ? 6.013 8.972 -25.153 1.00 94.75 366 GLY A C 1
ATOM 2758 O O . GLY A 1 366 ? 5.830 9.004 -26.372 1.00 94.75 366 GLY A O 1
ATOM 2759 N N . ILE A 1 367 ? 7.222 9.154 -24.617 1.00 96.94 367 ILE A N 1
ATOM 2760 C CA . ILE A 1 367 ? 8.438 9.360 -25.418 1.00 96.94 367 ILE A CA 1
ATOM 2761 C C . ILE A 1 367 ? 9.149 8.020 -25.629 1.00 96.94 367 ILE A C 1
ATOM 2763 O O . ILE A 1 367 ? 9.562 7.378 -24.666 1.00 96.94 367 ILE A O 1
ATOM 2767 N N . LEU A 1 368 ? 9.336 7.637 -26.891 1.00 97.94 368 LEU A N 1
ATOM 2768 C CA . LEU A 1 368 ? 10.053 6.436 -27.316 1.00 97.94 368 LEU A CA 1
ATOM 2769 C C . LEU A 1 368 ? 11.4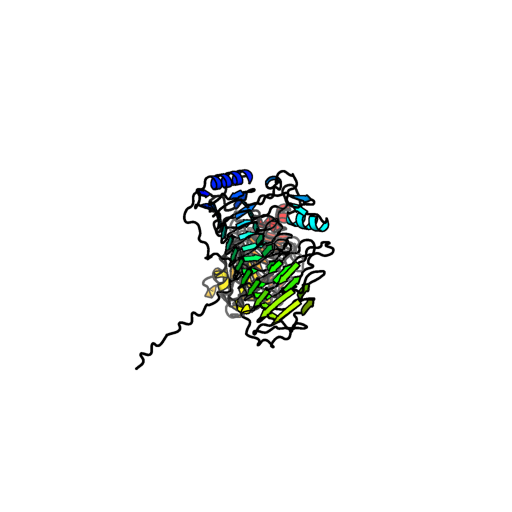78 6.830 -27.718 1.00 97.94 368 LEU A C 1
ATOM 2771 O O . LEU A 1 368 ? 11.730 7.259 -28.848 1.00 97.94 368 LEU A O 1
ATOM 2775 N N . ARG A 1 369 ? 12.410 6.765 -26.767 1.00 97.56 369 ARG A N 1
ATOM 2776 C CA . ARG A 1 369 ? 13.783 7.248 -26.932 1.00 97.56 369 ARG A CA 1
ATOM 2777 C C . ARG A 1 369 ? 14.755 6.118 -27.244 1.00 97.56 369 ARG A C 1
ATOM 2779 O O . ARG A 1 369 ? 14.873 5.159 -26.486 1.00 97.56 369 ARG A O 1
ATOM 2786 N N . ILE A 1 370 ? 15.520 6.309 -28.315 1.00 97.62 370 ILE A N 1
ATOM 2787 C CA . ILE A 1 370 ? 16.678 5.486 -28.672 1.00 97.62 370 ILE A CA 1
ATOM 2788 C C . ILE A 1 370 ? 17.799 6.435 -29.081 1.00 97.62 370 ILE A C 1
ATOM 2790 O O . ILE A 1 370 ? 17.757 7.017 -30.168 1.00 97.62 370 ILE A O 1
ATOM 2794 N N . GLN A 1 371 ? 18.792 6.626 -28.216 1.00 95.81 371 GLN A N 1
ATOM 2795 C CA . GLN A 1 371 ? 19.866 7.576 -28.485 1.00 95.81 371 GLN A CA 1
ATOM 2796 C C . GLN A 1 371 ? 21.251 7.049 -28.125 1.00 95.81 371 GLN A C 1
ATOM 2798 O O . GLN A 1 371 ? 21.523 6.657 -26.991 1.00 95.81 371 GLN A O 1
ATOM 2803 N N . ALA A 1 372 ? 22.153 7.115 -29.102 1.00 94.94 372 ALA A N 1
ATOM 2804 C CA . ALA A 1 372 ? 23.579 6.939 -28.878 1.00 94.94 372 ALA A CA 1
ATOM 2805 C C . ALA A 1 372 ? 24.281 8.298 -28.913 1.00 94.94 372 ALA A C 1
ATOM 2807 O O . ALA A 1 372 ? 24.069 9.093 -29.830 1.00 94.94 372 ALA A O 1
ATOM 2808 N N . THR A 1 373 ? 25.239 8.521 -28.018 1.00 90.12 373 THR A N 1
ATOM 2809 C CA . THR A 1 373 ? 26.049 9.753 -27.944 1.00 90.12 373 THR A CA 1
ATOM 2810 C C . THR A 1 373 ? 27.555 9.472 -27.873 1.00 90.12 373 THR A C 1
ATOM 2812 O O . THR A 1 373 ? 27.994 8.351 -27.594 1.00 90.12 373 THR A O 1
ATOM 2815 N N . GLY A 1 374 ? 28.361 10.498 -28.171 1.00 87.38 374 GLY A N 1
ATOM 2816 C CA . GLY A 1 374 ? 29.821 10.429 -28.095 1.00 87.38 374 GLY A CA 1
ATOM 2817 C C . GLY A 1 374 ? 30.425 9.354 -29.003 1.00 87.38 374 GLY A C 1
ATOM 2818 O O . GLY A 1 374 ? 30.047 9.219 -30.168 1.00 87.38 374 GLY A O 1
ATOM 2819 N N . ALA A 1 375 ? 31.366 8.580 -28.462 1.00 90.25 375 ALA A N 1
ATOM 2820 C CA . ALA A 1 375 ? 32.056 7.508 -29.182 1.00 90.25 375 ALA A CA 1
ATOM 2821 C C . ALA A 1 375 ? 31.228 6.215 -29.337 1.00 90.25 375 ALA A C 1
ATOM 2823 O O . ALA A 1 375 ? 31.683 5.289 -30.004 1.00 90.25 375 ALA A O 1
ATOM 2824 N N . SER A 1 376 ? 30.026 6.140 -28.751 1.00 94.12 376 SER A N 1
ATOM 2825 C CA . SER A 1 376 ? 29.161 4.958 -28.866 1.00 94.12 376 SER A CA 1
ATOM 2826 C C . SER A 1 376 ? 28.791 4.699 -30.330 1.00 94.12 376 SER A C 1
ATOM 2828 O O . SER A 1 376 ? 28.471 5.664 -31.035 1.00 94.12 376 SER A O 1
ATOM 2830 N N . PRO A 1 377 ? 28.822 3.444 -30.813 1.00 95.88 377 PRO A N 1
ATOM 2831 C CA . PRO A 1 377 ? 28.306 3.109 -32.135 1.00 95.88 377 PRO A CA 1
ATOM 2832 C C . PRO A 1 377 ? 26.787 3.318 -32.196 1.00 95.88 377 PRO A C 1
ATOM 2834 O O . PRO A 1 377 ? 26.138 3.583 -31.182 1.00 95.88 377 PRO A O 1
ATOM 2837 N N . ALA A 1 378 ? 26.218 3.203 -33.399 1.00 96.75 378 ALA A N 1
ATOM 2838 C CA . ALA A 1 378 ? 24.771 3.207 -33.546 1.00 96.75 378 ALA A CA 1
ATOM 2839 C C . ALA A 1 378 ? 24.151 2.024 -32.783 1.00 96.75 378 ALA A C 1
ATOM 2841 O O . ALA A 1 378 ? 24.685 0.916 -32.821 1.00 96.75 378 ALA A O 1
ATOM 2842 N N . ILE A 1 379 ? 23.039 2.268 -32.091 1.00 97.56 379 ILE A N 1
ATOM 2843 C CA . ILE A 1 379 ? 22.342 1.244 -31.301 1.00 97.56 379 ILE A CA 1
ATOM 2844 C C . ILE A 1 379 ? 21.571 0.324 -32.251 1.00 97.56 379 ILE A C 1
ATOM 2846 O O . ILE A 1 379 ? 20.712 0.801 -32.993 1.00 97.56 379 ILE A O 1
ATOM 2850 N N . GLY A 1 380 ? 21.879 -0.975 -32.231 1.00 95.94 380 GLY A N 1
ATOM 2851 C CA . GLY A 1 380 ? 21.273 -1.972 -33.119 1.00 95.94 380 GLY A CA 1
ATOM 2852 C C . GLY A 1 380 ? 20.038 -2.641 -32.513 1.00 95.94 380 GLY A C 1
ATOM 2853 O O . GLY A 1 380 ? 20.184 -3.424 -31.571 1.00 95.94 380 GLY A O 1
ATOM 2854 N N . LEU A 1 381 ? 18.845 -2.371 -33.060 1.00 96.94 381 LEU A N 1
ATOM 2855 C CA . LEU A 1 381 ? 17.572 -2.971 -32.622 1.00 96.94 381 LEU A CA 1
ATOM 2856 C C . LEU A 1 381 ? 16.776 -3.561 -33.790 1.00 96.94 381 LEU A C 1
ATOM 2858 O O . LEU A 1 381 ? 16.726 -2.991 -34.880 1.00 96.94 381 LEU A O 1
ATOM 2862 N N . THR A 1 382 ? 16.049 -4.642 -33.516 1.00 97.81 382 THR A N 1
ATOM 2863 C CA . THR A 1 382 ? 14.951 -5.132 -34.362 1.00 97.81 382 THR A CA 1
ATOM 2864 C C . THR A 1 382 ? 13.612 -4.867 -33.677 1.00 97.81 382 THR A C 1
ATOM 2866 O O . THR A 1 382 ? 13.440 -5.216 -32.510 1.00 97.81 382 THR A O 1
ATOM 2869 N N . LEU A 1 383 ? 12.678 -4.253 -34.403 1.00 97.50 383 LEU A N 1
ATOM 2870 C CA . LEU A 1 383 ? 11.320 -3.933 -33.964 1.00 97.50 383 LEU A CA 1
ATOM 2871 C C . LEU A 1 383 ? 10.324 -4.767 -34.777 1.00 97.50 383 LEU A C 1
ATOM 2873 O O . LEU A 1 383 ? 10.237 -4.589 -35.991 1.00 97.50 383 LEU A O 1
ATOM 2877 N N . ASP A 1 384 ? 9.588 -5.666 -34.133 1.00 95.38 384 ASP A N 1
ATOM 2878 C CA . ASP A 1 384 ? 8.631 -6.574 -34.773 1.00 95.38 384 ASP A CA 1
ATOM 2879 C C . ASP A 1 384 ? 7.291 -6.560 -34.023 1.00 95.38 384 ASP A C 1
ATOM 2881 O O . ASP A 1 384 ? 7.230 -6.994 -32.879 1.00 95.38 384 ASP A O 1
ATOM 2885 N N . ASP A 1 385 ? 6.221 -6.043 -34.634 1.00 94.44 385 ASP A N 1
ATOM 2886 C CA . ASP A 1 385 ? 4.931 -5.821 -33.953 1.00 94.44 385 ASP A CA 1
ATOM 2887 C C . ASP A 1 385 ? 5.089 -4.902 -32.725 1.00 94.44 385 ASP A C 1
ATOM 2889 O O . ASP A 1 385 ? 4.824 -5.262 -31.575 1.00 94.44 385 ASP A O 1
ATOM 2893 N N . VAL A 1 386 ? 5.634 -3.705 -32.972 1.00 95.69 386 VAL A N 1
ATOM 2894 C CA . VAL A 1 386 ? 5.850 -2.674 -31.946 1.00 95.69 386 VAL A CA 1
ATOM 2895 C C . VAL A 1 386 ? 4.849 -1.547 -32.162 1.00 95.69 386 VAL A C 1
ATOM 2897 O O . VAL A 1 386 ? 5.015 -0.735 -33.075 1.00 95.69 386 VAL A O 1
ATOM 2900 N N . HIS A 1 387 ? 3.805 -1.497 -31.335 1.00 93.88 387 HIS A N 1
ATOM 2901 C CA . HIS A 1 387 ? 2.632 -0.648 -31.548 1.00 93.88 387 HIS A CA 1
ATOM 2902 C C . HIS A 1 387 ? 2.308 0.239 -30.343 1.00 93.88 387 HIS A C 1
ATOM 2904 O O . HIS A 1 387 ? 1.910 -0.230 -29.284 1.00 93.88 387 HIS A O 1
ATOM 2910 N N . PHE A 1 388 ? 2.405 1.547 -30.535 1.00 94.75 388 PHE A N 1
ATOM 2911 C CA . PHE A 1 388 ? 2.012 2.569 -29.574 1.00 94.75 388 PHE A CA 1
ATOM 2912 C C . PHE A 1 388 ? 0.868 3.429 -30.115 1.00 94.75 388 PHE A C 1
ATOM 2914 O O . PHE A 1 388 ? 0.600 3.453 -31.323 1.00 94.75 388 PHE A O 1
ATOM 2921 N N . ALA A 1 389 ? 0.195 4.159 -29.223 1.00 92.50 389 ALA A N 1
ATOM 2922 C CA . ALA A 1 389 ? -0.822 5.124 -29.618 1.00 92.50 389 ALA A CA 1
ATOM 2923 C C . ALA A 1 389 ? -0.223 6.188 -30.565 1.00 92.50 389 ALA A C 1
ATOM 2925 O O . ALA A 1 389 ? 0.950 6.543 -30.428 1.00 92.50 389 ALA A O 1
ATOM 2926 N N . PRO A 1 390 ? -1.011 6.778 -31.487 1.00 91.50 390 PRO A N 1
ATOM 2927 C CA . PRO A 1 390 ? -0.519 7.812 -32.407 1.00 91.50 390 PRO A CA 1
ATOM 2928 C C . PRO A 1 390 ? 0.074 9.056 -31.725 1.00 91.50 390 PRO A C 1
ATOM 2930 O O . PRO A 1 390 ? 0.777 9.835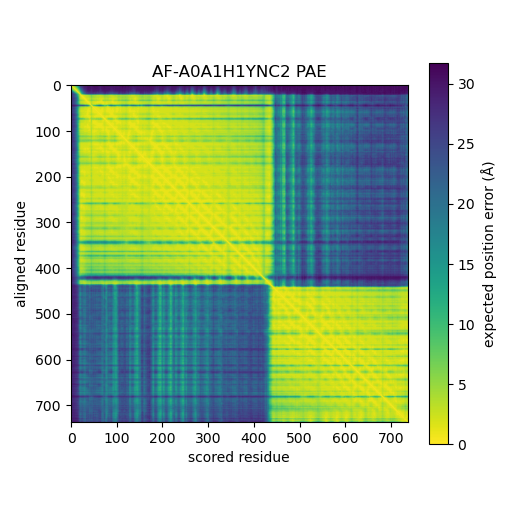 -32.361 1.00 91.50 390 PRO A O 1
ATOM 2933 N N . THR A 1 391 ? -0.231 9.262 -30.444 1.00 93.69 391 THR A N 1
ATOM 2934 C CA . THR A 1 391 ? 0.304 10.340 -29.605 1.00 93.69 391 THR A CA 1
ATOM 2935 C C . THR A 1 391 ? 1.716 10.065 -29.081 1.00 93.69 391 THR A C 1
ATOM 2937 O O . THR A 1 391 ? 2.361 10.993 -28.592 1.00 93.69 391 THR A O 1
ATOM 2940 N N . ALA A 1 392 ? 2.217 8.829 -29.176 1.00 95.81 392 ALA A N 1
ATOM 2941 C CA . ALA A 1 392 ? 3.587 8.494 -28.807 1.00 95.81 392 ALA A CA 1
ATOM 2942 C C . ALA A 1 392 ? 4.599 9.127 -29.775 1.00 95.81 392 ALA A C 1
ATOM 2944 O O . ALA A 1 392 ? 4.356 9.244 -30.978 1.00 95.81 392 ALA A O 1
ATOM 2945 N N . GLN A 1 393 ? 5.756 9.538 -29.253 1.00 96.50 393 GLN A N 1
ATOM 2946 C CA . GLN A 1 393 ? 6.752 10.297 -30.013 1.00 96.50 393 GLN A CA 1
ATOM 2947 C C . GLN A 1 393 ? 8.115 9.613 -30.020 1.00 96.50 393 GLN A C 1
ATOM 2949 O O . GLN A 1 393 ? 8.753 9.457 -28.978 1.00 96.50 393 GLN A O 1
ATOM 2954 N N . TRP A 1 394 ? 8.597 9.279 -31.217 1.00 97.38 394 TRP A N 1
ATOM 2955 C CA . TRP A 1 394 ? 9.946 8.763 -31.427 1.00 97.38 394 TRP A CA 1
ATOM 2956 C C . TRP A 1 394 ? 11.006 9.862 -31.279 1.00 97.38 394 TRP A C 1
ATOM 2958 O O . TRP A 1 394 ? 10.957 10.891 -31.953 1.00 97.38 394 TRP A O 1
ATOM 2968 N N . GLN A 1 395 ? 12.007 9.610 -30.436 1.00 96.75 395 GLN A N 1
ATOM 2969 C CA . GLN A 1 395 ? 13.242 10.388 -30.322 1.00 96.75 395 GLN A CA 1
ATOM 2970 C C . GLN A 1 395 ? 14.418 9.466 -30.639 1.00 96.75 395 GLN A C 1
ATOM 2972 O O . GLN A 1 395 ? 14.944 8.789 -29.756 1.00 96.75 395 GLN A O 1
ATOM 2977 N N . VAL A 1 396 ? 14.800 9.419 -31.916 1.00 96.38 396 VAL A N 1
ATOM 2978 C CA . VAL A 1 396 ? 15.830 8.502 -32.415 1.00 96.38 396 VAL A CA 1
ATOM 2979 C C . VAL A 1 396 ? 17.064 9.282 -32.847 1.00 96.38 396 VAL A C 1
ATOM 2981 O O . VAL A 1 396 ? 16.974 10.212 -33.647 1.00 96.38 396 VAL A O 1
ATOM 2984 N N . SER A 1 397 ? 18.229 8.892 -32.334 1.00 95.62 397 SER A N 1
ATOM 2985 C CA . SER A 1 397 ? 19.522 9.453 -32.728 1.00 95.62 397 SER A CA 1
ATOM 2986 C C . SER A 1 397 ? 20.596 8.372 -32.737 1.00 95.62 397 SER A C 1
ATOM 2988 O O . SER A 1 397 ? 20.827 7.709 -31.727 1.00 95.62 397 SER A O 1
ATOM 2990 N N . ARG A 1 398 ? 21.275 8.216 -33.881 1.00 95.31 398 ARG A N 1
ATOM 2991 C CA . ARG A 1 398 ? 22.319 7.201 -34.108 1.00 95.31 398 ARG A CA 1
ATOM 2992 C C . ARG A 1 398 ? 21.861 5.795 -33.695 1.00 95.31 398 ARG A C 1
ATOM 2994 O O . ARG A 1 398 ? 22.405 5.192 -32.774 1.00 95.31 398 ARG A O 1
ATOM 3001 N N . ALA A 1 399 ? 20.866 5.277 -34.403 1.00 95.19 399 ALA A N 1
ATOM 3002 C CA . ALA A 1 399 ? 20.377 3.912 -34.247 1.00 95.19 399 ALA A CA 1
ATOM 3003 C C . ALA A 1 399 ? 20.374 3.191 -35.603 1.00 95.19 399 ALA A C 1
ATOM 3005 O O . ALA A 1 399 ? 20.089 3.812 -36.627 1.00 95.19 399 ALA A O 1
ATOM 3006 N N . ASP A 1 400 ? 20.701 1.901 -35.594 1.00 95.75 400 ASP A N 1
ATOM 3007 C CA . ASP A 1 400 ? 20.543 0.978 -36.722 1.00 95.75 400 ASP A CA 1
ATOM 3008 C C . ASP A 1 400 ? 19.309 0.113 -36.441 1.00 95.75 400 ASP A C 1
ATOM 3010 O O . ASP A 1 400 ? 19.366 -0.880 -35.711 1.00 95.75 400 ASP A O 1
ATOM 3014 N N . LEU A 1 401 ? 18.157 0.576 -36.929 1.00 96.50 401 LEU A N 1
ATOM 3015 C CA . LEU A 1 401 ? 16.861 -0.041 -36.660 1.00 96.50 401 LEU A CA 1
ATOM 3016 C C . LEU A 1 401 ? 16.448 -0.940 -37.823 1.00 96.50 401 LEU A C 1
ATOM 3018 O O . LEU A 1 401 ? 16.534 -0.550 -38.988 1.00 96.50 401 LEU A O 1
ATOM 3022 N N . LYS A 1 402 ? 15.929 -2.122 -37.497 1.00 96.50 402 LYS A N 1
ATOM 3023 C CA . LYS A 1 402 ? 15.355 -3.074 -38.454 1.00 96.50 402 LYS A CA 1
ATOM 3024 C C . LYS A 1 402 ? 13.890 -3.316 -38.127 1.00 96.50 402 LYS A C 1
ATOM 3026 O O . LYS A 1 402 ? 13.536 -3.457 -36.961 1.00 96.50 402 LYS A O 1
ATOM 3031 N N . ALA A 1 403 ? 13.051 -3.385 -39.155 1.00 94.69 403 ALA A N 1
ATOM 3032 C CA . ALA A 1 403 ? 11.646 -3.741 -39.012 1.00 94.69 403 ALA A CA 1
ATOM 3033 C C . ALA A 1 403 ? 11.450 -5.241 -39.274 1.00 94.69 403 ALA A C 1
ATOM 3035 O O . ALA A 1 403 ? 11.934 -5.768 -40.279 1.00 94.69 403 ALA A O 1
ATOM 3036 N N . GLY A 1 404 ? 10.740 -5.910 -38.373 1.00 92.50 404 GLY A N 1
ATOM 3037 C CA . GLY A 1 404 ? 10.214 -7.255 -38.556 1.00 92.50 404 GLY A CA 1
ATOM 3038 C C . GLY A 1 404 ? 8.890 -7.267 -39.336 1.00 92.50 404 GLY A C 1
ATOM 3039 O O . GLY A 1 404 ? 8.349 -6.209 -39.678 1.00 92.50 404 GLY A O 1
ATOM 3040 N N . PRO A 1 405 ? 8.364 -8.463 -39.649 1.00 90.50 405 PRO A N 1
ATOM 3041 C CA . PRO A 1 405 ? 7.140 -8.630 -40.434 1.00 90.50 405 PRO A CA 1
ATOM 3042 C C . PRO A 1 405 ? 5.875 -8.064 -39.769 1.00 90.50 405 PRO A C 1
ATOM 3044 O O . PRO A 1 405 ? 4.942 -7.711 -40.489 1.00 90.50 405 PRO A O 1
ATOM 3047 N N . GLY A 1 406 ? 5.830 -7.953 -38.439 1.00 89.06 406 GLY A N 1
ATOM 3048 C CA . GLY A 1 406 ? 4.701 -7.395 -37.689 1.00 89.06 406 GLY A CA 1
ATOM 3049 C C . GLY A 1 406 ? 4.536 -5.878 -37.831 1.00 89.06 406 GLY A C 1
ATOM 3050 O O . GLY A 1 406 ? 3.463 -5.350 -37.560 1.00 89.06 406 GLY A O 1
ATOM 3051 N N . GLY A 1 407 ? 5.561 -5.177 -38.328 1.00 91.50 407 GLY A N 1
ATOM 3052 C CA . GLY A 1 407 ? 5.524 -3.729 -38.529 1.00 91.50 407 GLY A CA 1
ATOM 3053 C C . GLY A 1 407 ? 5.748 -2.917 -37.249 1.00 91.50 407 GLY A C 1
ATOM 3054 O O . GLY A 1 407 ? 6.043 -3.455 -36.180 1.00 91.50 407 GLY A O 1
ATOM 3055 N N . VAL A 1 408 ? 5.682 -1.590 -37.395 1.00 93.50 408 VAL A N 1
ATOM 3056 C CA . VAL A 1 408 ? 5.888 -0.623 -36.305 1.00 93.50 408 VAL A CA 1
ATOM 3057 C C . VAL A 1 408 ? 4.898 0.535 -36.441 1.00 93.50 408 VAL A C 1
ATOM 3059 O O . VAL A 1 408 ? 4.721 1.079 -37.532 1.00 93.50 408 VAL A O 1
ATOM 3062 N N . SER A 1 409 ? 4.284 0.940 -35.330 1.00 91.50 409 SER A N 1
ATOM 3063 C CA . SER A 1 409 ? 3.356 2.072 -35.240 1.00 91.50 409 SER A CA 1
ATOM 3064 C C . SER A 1 409 ? 3.572 2.827 -33.919 1.00 91.50 409 SER A C 1
ATOM 3066 O O . SER A 1 409 ? 3.706 2.177 -32.887 1.00 91.50 409 SER A O 1
ATOM 3068 N N . PRO A 1 410 ? 3.593 4.172 -33.898 1.00 93.31 410 PRO A N 1
ATOM 3069 C CA . PRO A 1 410 ? 3.608 5.055 -35.062 1.00 93.31 410 PRO A CA 1
ATOM 3070 C C . PRO A 1 410 ? 4.905 4.890 -35.884 1.00 93.31 410 PRO A C 1
ATOM 3072 O O . PRO A 1 410 ? 5.882 4.335 -35.371 1.00 93.31 410 PRO A O 1
ATOM 3075 N N . PRO A 1 411 ? 4.946 5.361 -37.147 1.00 92.69 411 PRO A N 1
ATOM 3076 C CA . PRO A 1 411 ? 6.132 5.250 -37.993 1.00 92.69 411 PRO A CA 1
ATOM 3077 C C . PRO A 1 411 ? 7.386 5.838 -37.335 1.00 92.69 411 PRO A C 1
ATOM 3079 O O . PRO A 1 411 ? 7.353 6.937 -36.777 1.00 92.69 411 PRO A O 1
ATOM 3082 N N . VAL A 1 412 ? 8.506 5.121 -37.436 1.00 93.19 412 VAL A N 1
ATOM 3083 C CA . VAL A 1 412 ? 9.798 5.564 -36.900 1.00 93.19 412 VAL A CA 1
ATOM 3084 C C . VAL A 1 412 ? 10.529 6.401 -37.959 1.00 93.19 412 VAL A C 1
ATOM 3086 O O . VAL A 1 412 ? 10.663 5.948 -39.100 1.00 93.19 412 VAL A O 1
ATOM 3089 N N . PRO A 1 413 ? 11.056 7.593 -37.623 1.00 90.19 413 PRO A N 1
ATOM 3090 C CA . PRO A 1 413 ? 11.843 8.387 -38.562 1.00 90.19 413 PRO A CA 1
ATOM 3091 C C . PRO A 1 413 ? 13.031 7.602 -39.139 1.00 90.19 413 PRO A C 1
ATOM 3093 O O . PRO A 1 413 ? 13.873 7.101 -38.398 1.00 90.19 413 PRO A O 1
ATOM 3096 N N . GLY A 1 414 ? 13.109 7.516 -40.470 1.00 86.00 414 GLY A N 1
ATOM 3097 C CA . GLY A 1 414 ? 14.214 6.854 -41.175 1.00 86.00 414 GLY A CA 1
ATOM 3098 C C . GLY A 1 414 ? 14.122 5.325 -41.272 1.00 86.00 414 GLY A C 1
ATOM 3099 O O . GLY A 1 414 ? 15.021 4.721 -41.852 1.00 86.00 414 GLY A O 1
ATOM 3100 N N . LEU A 1 415 ? 13.052 4.700 -40.766 1.00 91.56 415 LEU A N 1
ATOM 3101 C CA . LEU A 1 415 ? 12.814 3.259 -40.885 1.00 91.56 415 LEU A CA 1
ATOM 3102 C C . LEU A 1 415 ? 11.704 2.971 -41.902 1.00 91.56 415 LEU A C 1
ATOM 3104 O O . LEU A 1 415 ? 10.560 3.387 -41.724 1.00 91.56 415 LEU A O 1
ATOM 3108 N N . ASN A 1 416 ? 12.020 2.189 -42.933 1.00 86.12 416 ASN A N 1
ATOM 3109 C CA . ASN A 1 416 ? 11.006 1.619 -43.818 1.00 86.12 416 ASN A CA 1
ATOM 3110 C C . ASN A 1 416 ? 10.427 0.358 -43.161 1.00 86.12 416 ASN A C 1
ATOM 3112 O O . ASN A 1 416 ? 11.012 -0.718 -43.271 1.00 86.12 416 ASN A O 1
ATOM 3116 N N . ALA A 1 417 ? 9.299 0.496 -42.466 1.00 83.44 417 ALA A N 1
ATOM 3117 C CA . ALA A 1 417 ? 8.568 -0.618 -41.864 1.00 83.44 417 ALA A CA 1
ATOM 3118 C C . ALA A 1 417 ? 7.264 -0.892 -42.636 1.00 83.44 417 ALA A C 1
ATOM 3120 O O . ALA A 1 417 ? 6.645 0.057 -43.128 1.00 83.44 417 ALA A O 1
ATOM 3121 N N . PRO A 1 418 ? 6.810 -2.157 -42.736 1.00 79.38 418 PRO A N 1
ATOM 3122 C CA . PRO A 1 418 ? 5.444 -2.449 -43.155 1.00 79.38 418 PRO A CA 1
ATOM 3123 C C . PRO A 1 418 ? 4.461 -1.682 -42.267 1.00 79.38 418 PRO A C 1
ATOM 3125 O O . PRO A 1 418 ? 4.673 -1.582 -41.056 1.00 79.38 418 PRO A O 1
ATOM 3128 N N . ALA A 1 419 ? 3.381 -1.157 -42.854 1.00 65.50 419 ALA A N 1
ATOM 3129 C CA . ALA A 1 419 ? 2.259 -0.680 -42.058 1.00 65.50 419 ALA A CA 1
ATOM 3130 C C . ALA A 1 419 ? 1.718 -1.884 -41.275 1.00 65.50 419 ALA A C 1
ATOM 3132 O O . ALA A 1 419 ? 1.166 -2.807 -41.878 1.00 65.50 419 ALA A O 1
ATOM 3133 N N . GLY A 1 420 ? 1.955 -1.911 -39.962 1.00 60.22 420 GLY A N 1
ATOM 3134 C CA . GLY A 1 420 ? 1.460 -2.978 -39.101 1.00 60.22 420 GLY A CA 1
ATOM 3135 C C . GLY A 1 420 ? -0.056 -3.071 -39.247 1.00 60.22 420 GLY A C 1
ATOM 3136 O O . GLY A 1 420 ? -0.754 -2.055 -39.212 1.00 60.22 420 GLY A O 1
ATOM 3137 N N . SER A 1 421 ? -0.581 -4.276 -39.468 1.00 56.59 421 SER A N 1
ATOM 3138 C CA . SER A 1 421 ? -2.021 -4.479 -39.312 1.00 56.59 421 SER A CA 1
ATOM 3139 C C . SER A 1 421 ? -2.324 -4.324 -37.823 1.00 56.59 421 SER A C 1
ATOM 3141 O O . SER A 1 421 ? -1.633 -4.966 -37.032 1.00 56.59 421 SER A O 1
ATOM 3143 N N . PRO A 1 422 ? -3.307 -3.505 -37.410 1.00 55.25 422 PRO A N 1
ATOM 3144 C CA . PRO A 1 422 ? -3.682 -3.394 -36.009 1.00 55.25 422 PRO A CA 1
ATOM 3145 C C . PRO A 1 422 ? -4.354 -4.705 -35.592 1.00 55.25 422 PRO A C 1
ATOM 3147 O O . PRO A 1 422 ? -5.577 -4.838 -35.621 1.00 55.25 422 PRO A O 1
ATOM 3150 N N . ALA A 1 423 ? -3.552 -5.718 -35.269 1.00 55.16 423 ALA A N 1
ATOM 3151 C CA . ALA A 1 423 ? -4.038 -6.878 -34.554 1.00 55.16 423 ALA A CA 1
ATOM 3152 C C . ALA A 1 423 ? -4.575 -6.383 -33.198 1.00 55.16 423 ALA A C 1
ATOM 3154 O O . ALA A 1 423 ? -3.966 -5.492 -32.597 1.00 55.16 423 ALA A O 1
ATOM 3155 N N . PRO A 1 424 ? -5.715 -6.904 -32.709 1.00 58.34 424 PRO A N 1
ATOM 3156 C CA . PRO A 1 424 ? -6.202 -6.565 -31.379 1.00 58.34 424 PRO A CA 1
ATOM 3157 C C . PRO A 1 424 ? -5.092 -6.825 -30.363 1.00 58.34 424 PRO A C 1
ATOM 3159 O O . PRO A 1 424 ? -4.601 -7.949 -30.247 1.00 58.34 424 PRO A O 1
ATOM 3162 N N . SER A 1 425 ? -4.665 -5.781 -29.654 1.00 64.88 425 SER A N 1
ATOM 3163 C CA . SER A 1 425 ? -3.641 -5.926 -28.630 1.00 64.88 425 SER A CA 1
ATOM 3164 C C . SER A 1 425 ? -4.170 -6.844 -27.530 1.00 64.88 425 SER A C 1
ATOM 3166 O O . SER A 1 425 ? -5.164 -6.528 -26.880 1.00 64.88 425 SER A O 1
ATOM 3168 N N . ALA A 1 426 ? -3.486 -7.961 -27.269 1.00 76.69 426 ALA A N 1
ATOM 3169 C CA . ALA A 1 426 ? -3.819 -8.845 -26.151 1.00 76.69 426 ALA A CA 1
ATOM 3170 C C . ALA A 1 426 ? -3.647 -8.165 -24.773 1.00 76.69 426 ALA A C 1
ATOM 3172 O O . ALA A 1 426 ? -3.968 -8.762 -23.748 1.00 76.69 426 ALA A O 1
ATOM 3173 N N . CYS A 1 427 ? -3.145 -6.924 -24.723 1.00 87.19 427 CYS A N 1
ATOM 3174 C CA . CYS A 1 427 ? -2.874 -6.210 -23.481 1.00 87.19 427 CYS A CA 1
ATOM 3175 C C . CYS A 1 427 ? -4.110 -5.948 -22.624 1.00 87.19 427 CYS A C 1
ATOM 3177 O O . CYS A 1 427 ? -3.987 -5.994 -21.403 1.00 87.19 427 CYS A O 1
ATOM 3179 N N . ASP A 1 428 ? -5.292 -5.746 -23.212 1.00 83.00 428 ASP A N 1
ATOM 3180 C CA . ASP A 1 428 ? -6.511 -5.446 -22.443 1.00 83.00 428 ASP A CA 1
ATOM 3181 C C . ASP A 1 428 ? -6.873 -6.551 -21.440 1.00 83.00 428 ASP A C 1
ATOM 3183 O O . ASP A 1 428 ? -7.417 -6.267 -20.376 1.00 83.00 428 ASP A O 1
ATOM 3187 N N . GLN A 1 429 ? -6.506 -7.801 -21.737 1.00 85.25 429 GLN A N 1
ATOM 3188 C CA . GLN A 1 429 ? -6.757 -8.961 -20.875 1.00 85.25 429 GLN A CA 1
ATOM 3189 C C . GLN A 1 429 ? -5.610 -9.265 -19.901 1.00 85.25 429 GLN A C 1
ATOM 3191 O O . GLN A 1 429 ? -5.720 -10.188 -19.098 1.00 85.25 429 GLN A O 1
ATOM 3196 N N . ARG A 1 430 ? -4.495 -8.529 -19.976 1.00 90.44 430 ARG A N 1
ATOM 3197 C CA . ARG A 1 430 ? -3.266 -8.826 -19.219 1.00 90.44 430 ARG A CA 1
ATOM 3198 C C . ARG A 1 430 ? -3.046 -7.912 -18.023 1.00 90.44 430 ARG A C 1
ATOM 3200 O O . ARG A 1 430 ? -2.199 -8.204 -17.181 1.00 90.44 430 ARG A O 1
ATOM 3207 N N . TRP A 1 431 ? -3.796 -6.818 -17.935 1.00 91.38 431 TRP A N 1
ATOM 3208 C CA . TRP A 1 431 ? -3.737 -5.918 -16.792 1.00 91.38 431 TRP A CA 1
ATOM 3209 C C . TRP A 1 431 ? -4.307 -6.590 -15.545 1.00 91.38 431 TRP A C 1
ATOM 3211 O O . TRP A 1 431 ? -5.446 -7.050 -15.534 1.00 91.38 431 TRP A O 1
ATOM 3221 N N . THR A 1 432 ? -3.527 -6.579 -14.472 1.00 89.38 432 THR A N 1
ATOM 3222 C CA . THR A 1 432 ? -3.942 -7.045 -13.150 1.00 89.38 432 THR A CA 1
ATOM 3223 C C . THR A 1 432 ? -3.779 -5.919 -12.140 1.00 89.38 432 THR A C 1
ATOM 3225 O O . THR A 1 432 ? -2.932 -5.042 -12.300 1.00 89.38 432 THR A O 1
ATOM 3228 N N . SER A 1 433 ? -4.610 -5.928 -11.101 1.00 89.44 433 SER A N 1
ATOM 3229 C CA . SER A 1 433 ? -4.459 -5.025 -9.961 1.00 89.44 433 SER A CA 1
ATOM 3230 C C . SER A 1 433 ? -3.305 -5.479 -9.070 1.00 89.44 433 SER A C 1
ATOM 3232 O O . SER A 1 433 ? -3.049 -6.680 -8.946 1.00 89.44 433 SER A O 1
ATOM 3234 N N . PHE A 1 434 ? -2.649 -4.526 -8.399 1.00 92.06 434 PHE A N 1
ATOM 3235 C CA . PHE A 1 434 ? -1.598 -4.848 -7.436 1.00 92.06 434 PHE A CA 1
ATOM 3236 C C . PHE A 1 434 ? -2.182 -5.668 -6.272 1.00 92.06 434 PHE A C 1
ATOM 3238 O O . PHE A 1 434 ? -3.170 -5.219 -5.672 1.00 92.06 434 PHE A O 1
ATOM 3245 N N . PRO A 1 435 ? -1.591 -6.826 -5.916 1.00 89.19 435 PRO A N 1
ATOM 3246 C CA . PRO A 1 435 ? -2.060 -7.648 -4.810 1.00 89.19 435 PRO A CA 1
ATOM 3247 C C . PRO A 1 435 ? -2.059 -6.874 -3.491 1.00 89.19 435 PRO A C 1
ATOM 3249 O O . PRO A 1 435 ? -1.020 -6.411 -3.009 1.00 89.19 435 PRO A O 1
ATOM 3252 N N . GLN A 1 436 ? -3.239 -6.737 -2.895 1.00 77.44 436 GLN A N 1
ATOM 3253 C CA . GLN A 1 436 ? -3.371 -6.171 -1.556 1.00 77.44 436 GLN A CA 1
ATOM 3254 C C . GLN A 1 436 ? -3.025 -7.235 -0.503 1.00 77.44 436 GLN A C 1
ATOM 3256 O O . GLN A 1 436 ? -3.247 -8.425 -0.757 1.00 77.44 436 GLN A O 1
ATOM 3261 N N . PRO A 1 437 ? -2.502 -6.846 0.674 1.00 69.00 437 PRO A N 1
ATOM 3262 C CA . PRO A 1 437 ? -2.418 -7.749 1.815 1.00 69.00 437 PRO A CA 1
ATOM 3263 C C . PRO A 1 437 ? -3.772 -8.417 2.066 1.00 69.00 437 PRO A C 1
ATOM 3265 O O . PRO A 1 437 ? -4.818 -7.779 1.935 1.00 69.00 437 PRO A O 1
ATOM 3268 N N . ALA A 1 438 ? -3.762 -9.696 2.447 1.00 56.88 438 ALA A N 1
ATOM 3269 C CA . ALA A 1 438 ? -4.993 -10.458 2.660 1.00 56.88 438 ALA A CA 1
ATOM 3270 C C . ALA A 1 438 ? -5.932 -9.810 3.702 1.00 56.88 438 ALA A C 1
ATOM 3272 O O . ALA A 1 438 ? -7.146 -9.969 3.581 1.00 56.88 438 ALA A O 1
ATOM 3273 N N . ASP A 1 439 ? -5.379 -9.032 4.639 1.00 58.22 439 ASP A N 1
ATOM 3274 C CA . ASP A 1 439 ? -6.101 -8.364 5.730 1.00 58.22 439 ASP A CA 1
ATOM 3275 C C . ASP A 1 439 ? -6.283 -6.849 5.523 1.00 58.22 439 ASP A C 1
ATOM 3277 O O . ASP A 1 439 ? -6.780 -6.158 6.412 1.00 58.22 439 ASP A O 1
ATOM 3281 N N . SER A 1 440 ? -5.898 -6.299 4.365 1.00 54.22 440 SER A N 1
ATOM 3282 C CA . SER A 1 440 ? -6.198 -4.898 4.068 1.00 54.22 440 SER A CA 1
ATOM 3283 C C . SER A 1 440 ? -7.688 -4.730 3.755 1.00 54.22 440 SER A C 1
ATOM 3285 O O . SER A 1 440 ? -8.214 -5.488 2.927 1.00 54.22 440 SER A O 1
ATOM 3287 N N . PRO A 1 441 ? -8.352 -3.728 4.367 1.00 64.50 441 PRO A N 1
ATOM 3288 C CA . PRO A 1 441 ? -9.660 -3.256 3.944 1.00 64.50 441 PRO A CA 1
ATOM 3289 C C . PRO A 1 441 ? -9.768 -3.126 2.426 1.00 64.50 441 PRO A C 1
ATOM 3291 O O . PRO A 1 441 ? -9.020 -2.381 1.791 1.00 64.50 441 PRO A O 1
ATOM 3294 N N . GLY A 1 442 ? -10.688 -3.877 1.838 1.00 80.00 442 GLY A N 1
ATOM 3295 C CA . GLY A 1 442 ? -11.063 -3.767 0.439 1.00 80.00 442 GLY A CA 1
ATOM 3296 C C . GLY A 1 442 ? -12.084 -2.654 0.222 1.00 80.00 442 GLY A C 1
ATOM 3297 O O . GLY A 1 442 ? -12.763 -2.218 1.150 1.00 80.00 442 GLY A O 1
ATOM 3298 N N . VAL A 1 443 ? -12.221 -2.218 -1.033 1.00 90.44 443 VAL A N 1
ATOM 3299 C CA . VAL A 1 443 ? -13.333 -1.360 -1.464 1.00 90.44 443 VAL A CA 1
ATOM 3300 C C . VAL A 1 443 ? -14.272 -2.182 -2.338 1.00 90.44 443 VAL A C 1
ATOM 3302 O O . VAL A 1 443 ? -13.907 -2.577 -3.448 1.00 90.44 443 VAL A O 1
ATOM 3305 N N . LEU A 1 444 ? -15.480 -2.435 -1.847 1.00 91.75 444 LEU A N 1
ATOM 3306 C CA . LEU A 1 444 ? -16.566 -3.045 -2.604 1.00 91.75 444 LEU A CA 1
ATOM 3307 C C . LEU A 1 444 ? -17.378 -1.919 -3.251 1.00 91.75 444 LEU A C 1
ATOM 3309 O O . LEU A 1 444 ? -17.653 -0.904 -2.616 1.00 91.75 444 LEU A O 1
ATOM 3313 N N . LYS A 1 445 ? -17.736 -2.077 -4.527 1.00 93.12 445 LYS A N 1
ATOM 3314 C CA . LYS A 1 445 ? -18.529 -1.088 -5.266 1.00 93.12 445 LYS A CA 1
ATOM 3315 C C . LYS A 1 445 ? -19.917 -1.637 -5.567 1.00 93.12 445 LYS A C 1
ATOM 3317 O O . LYS A 1 445 ? -20.019 -2.754 -6.082 1.00 93.12 445 LYS A O 1
ATOM 3322 N N . VAL A 1 446 ? -20.937 -0.837 -5.277 1.00 97.25 446 VAL A N 1
ATOM 3323 C CA . VAL A 1 446 ? -22.351 -1.124 -5.544 1.00 97.25 446 VAL A CA 1
ATOM 3324 C C . VAL A 1 446 ? -22.852 -0.175 -6.626 1.00 97.25 446 VAL A C 1
ATOM 3326 O O . VAL A 1 446 ? -22.548 1.014 -6.578 1.00 97.25 446 VAL A O 1
ATOM 3329 N N . GLY A 1 447 ? -23.581 -0.694 -7.614 1.00 94.00 447 GLY A N 1
ATOM 3330 C CA . GLY A 1 447 ? -24.201 0.120 -8.659 1.00 94.00 447 GLY A CA 1
ATOM 3331 C C . GLY A 1 447 ? -24.567 -0.663 -9.919 1.00 94.00 447 GLY A C 1
ATOM 3332 O O . GLY A 1 447 ? -24.110 -1.787 -10.146 1.00 94.00 447 GLY A O 1
ATOM 3333 N N . ALA A 1 448 ? -25.349 -0.034 -10.800 1.00 88.62 448 ALA A N 1
ATOM 3334 C CA . ALA A 1 448 ? -25.886 -0.649 -12.021 1.00 88.62 448 ALA A CA 1
ATOM 3335 C C . ALA A 1 448 ? -24.823 -1.185 -13.005 1.00 88.62 448 ALA A C 1
ATOM 3337 O O . ALA A 1 448 ? -25.147 -2.002 -13.868 1.00 88.62 448 ALA A O 1
ATOM 3338 N N . THR A 1 449 ? -23.559 -0.753 -12.886 1.00 85.88 449 THR A N 1
ATOM 3339 C CA . THR A 1 449 ? -22.408 -1.257 -13.663 1.00 85.88 449 THR A CA 1
ATOM 3340 C C . THR A 1 449 ? -21.340 -1.946 -12.806 1.00 85.88 449 THR A C 1
ATOM 3342 O O . THR A 1 449 ? -20.367 -2.450 -13.357 1.00 85.88 449 THR A O 1
ATOM 3345 N N . GLN A 1 450 ? -21.520 -2.025 -11.484 1.00 89.44 450 GLN A N 1
ATOM 3346 C CA . GLN A 1 450 ? -20.553 -2.616 -10.554 1.00 89.44 450 GLN A CA 1
ATOM 3347 C C . GLN A 1 450 ? -20.777 -4.116 -10.325 1.00 89.44 450 GLN A C 1
ATOM 3349 O O . GLN A 1 450 ? -21.782 -4.685 -10.748 1.00 89.44 450 GLN A O 1
ATOM 3354 N N . ARG A 1 451 ? -19.824 -4.763 -9.642 1.00 83.50 451 ARG A N 1
ATOM 3355 C CA . ARG A 1 451 ? -19.897 -6.191 -9.293 1.00 83.50 451 ARG A CA 1
ATOM 3356 C C . ARG A 1 451 ? -21.122 -6.527 -8.439 1.00 83.50 451 ARG A C 1
ATOM 3358 O O . ARG A 1 451 ? -21.736 -7.558 -8.683 1.00 83.50 451 ARG A O 1
ATOM 3365 N N . TYR A 1 452 ? -21.432 -5.684 -7.459 1.00 92.31 452 TYR A N 1
ATOM 3366 C CA . TYR A 1 452 ? -22.616 -5.820 -6.617 1.00 92.31 452 TYR A CA 1
ATOM 3367 C C . TYR A 1 452 ? -23.684 -4.867 -7.136 1.00 92.31 452 TYR A C 1
ATOM 3369 O O . TYR A 1 452 ? -23.391 -3.701 -7.425 1.00 92.31 452 TYR A O 1
ATOM 3377 N N . ARG A 1 453 ? -24.903 -5.371 -7.318 1.00 94.44 453 ARG A N 1
ATOM 3378 C CA . ARG A 1 453 ? -26.023 -4.560 -7.813 1.00 94.44 453 ARG A CA 1
ATOM 3379 C C . ARG A 1 453 ? -26.841 -3.983 -6.666 1.00 94.44 453 ARG A C 1
ATOM 3381 O O . ARG A 1 453 ? -27.388 -2.900 -6.831 1.00 94.44 453 ARG A O 1
ATOM 3388 N N . GLN A 1 454 ? -26.875 -4.691 -5.541 1.00 97.06 454 GLN A N 1
ATOM 3389 C CA . GLN A 1 454 ? -27.582 -4.319 -4.316 1.00 97.06 454 GLN A CA 1
ATOM 3390 C C . GLN A 1 454 ? -26.590 -4.064 -3.176 1.00 97.06 454 GLN A C 1
ATOM 3392 O O . GLN A 1 454 ? -25.464 -4.577 -3.186 1.00 97.06 454 GLN A O 1
ATOM 3397 N N . VAL A 1 455 ? -27.000 -3.270 -2.191 1.00 98.38 455 VAL A N 1
ATOM 3398 C CA . VAL A 1 455 ? -26.204 -2.941 -1.005 1.00 98.38 455 VAL A CA 1
ATOM 3399 C C . VAL A 1 455 ? -26.042 -4.174 -0.119 1.00 98.38 455 VAL A C 1
ATOM 3401 O O . VAL A 1 455 ? -24.916 -4.459 0.296 1.00 98.38 455 VAL A O 1
ATOM 3404 N N . GLN A 1 456 ? -27.104 -4.955 0.105 1.00 98.31 456 GLN A N 1
ATOM 3405 C CA . GLN A 1 456 ? -27.045 -6.180 0.909 1.00 98.31 456 GLN A CA 1
ATOM 3406 C C . GLN A 1 456 ? -26.034 -7.188 0.347 1.00 98.31 456 GLN A C 1
ATOM 3408 O O . GLN A 1 456 ? -25.255 -7.752 1.107 1.00 98.31 456 GLN A O 1
ATOM 3413 N N . GLU A 1 457 ? -25.961 -7.356 -0.978 1.00 94.88 457 GLU A N 1
ATOM 3414 C CA . GLU A 1 457 ? -24.982 -8.256 -1.615 1.00 94.88 457 GLU A CA 1
ATOM 3415 C C . GLU A 1 457 ? -23.534 -7.863 -1.287 1.00 94.88 457 GLU A C 1
ATOM 3417 O O . GLU A 1 457 ? -22.671 -8.724 -1.102 1.00 94.88 457 GLU A O 1
ATOM 3422 N N . ALA A 1 458 ? -23.253 -6.558 -1.229 1.00 96.62 458 ALA A N 1
ATOM 3423 C CA . ALA A 1 458 ? -21.936 -6.068 -0.851 1.00 96.62 458 ALA A CA 1
ATOM 3424 C C . ALA A 1 458 ? -21.683 -6.226 0.652 1.00 96.62 458 ALA A C 1
ATOM 3426 O O . ALA A 1 458 ? -20.564 -6.566 1.028 1.00 96.62 458 ALA A O 1
ATOM 3427 N N . VAL A 1 459 ? -22.694 -6.020 1.500 1.00 96.62 459 VAL A N 1
ATOM 3428 C CA . VAL A 1 459 ? -22.594 -6.251 2.950 1.00 96.62 459 VAL A CA 1
ATOM 3429 C C . VAL A 1 459 ? -22.308 -7.724 3.250 1.00 96.62 459 VAL A C 1
ATOM 3431 O O . VAL A 1 459 ? -21.390 -8.011 4.017 1.00 96.62 459 VAL A O 1
ATOM 3434 N N . ASP A 1 460 ? -23.001 -8.648 2.585 1.00 93.25 460 ASP A N 1
ATOM 3435 C CA . ASP A 1 460 ? -22.806 -10.098 2.727 1.00 93.25 460 ASP A CA 1
ATOM 3436 C C . ASP A 1 460 ? -21.400 -10.549 2.302 1.00 93.25 460 ASP A C 1
ATOM 3438 O O . ASP A 1 460 ? -20.858 -11.523 2.828 1.00 93.25 460 ASP A O 1
ATOM 3442 N N . ALA A 1 461 ? -20.799 -9.845 1.339 1.00 87.44 461 ALA A N 1
ATOM 3443 C CA . ALA A 1 461 ? -19.464 -10.137 0.827 1.00 87.44 461 ALA A CA 1
ATOM 3444 C C . ALA A 1 461 ? -18.334 -9.412 1.577 1.00 87.44 461 ALA A C 1
ATOM 3446 O O . ALA A 1 461 ? -17.157 -9.716 1.347 1.00 87.44 461 ALA A O 1
ATOM 3447 N N . ALA A 1 462 ? -18.662 -8.435 2.422 1.00 90.62 462 ALA A N 1
ATOM 3448 C CA . ALA A 1 462 ? -17.683 -7.593 3.088 1.00 90.62 462 ALA A CA 1
ATOM 3449 C C . ALA A 1 462 ? -17.008 -8.300 4.269 1.00 90.62 462 ALA A C 1
ATOM 3451 O O . ALA A 1 462 ? -17.573 -9.160 4.947 1.00 90.62 462 ALA A O 1
ATOM 3452 N N . ARG A 1 463 ? -15.773 -7.890 4.552 1.00 89.19 463 ARG A N 1
ATOM 3453 C CA . ARG A 1 463 ? -14.998 -8.300 5.727 1.00 89.19 463 ARG A CA 1
ATOM 3454 C C . ARG A 1 463 ? -14.859 -7.123 6.693 1.00 89.19 463 ARG A C 1
ATOM 3456 O O . ARG A 1 463 ? -14.954 -5.970 6.269 1.00 89.19 463 ARG A O 1
ATOM 3463 N N . PRO A 1 464 ? -14.580 -7.378 7.983 1.00 86.50 464 PRO A N 1
ATOM 3464 C CA . PRO A 1 464 ? -14.376 -6.300 8.936 1.00 86.50 464 PRO A CA 1
ATOM 3465 C C . PRO A 1 464 ? -13.289 -5.318 8.496 1.00 86.50 464 PRO A C 1
ATOM 3467 O O . PRO A 1 464 ? -12.148 -5.723 8.283 1.00 86.50 464 PRO A O 1
ATOM 3470 N N . GLY A 1 465 ? -13.624 -4.030 8.432 1.00 84.50 465 GLY A N 1
ATOM 3471 C CA . GLY A 1 465 ? -12.729 -2.969 7.963 1.00 84.50 465 GLY A CA 1
ATOM 3472 C C . GLY A 1 465 ? -12.968 -2.532 6.518 1.00 84.50 465 GLY A C 1
ATOM 3473 O O . GLY A 1 465 ? -12.538 -1.437 6.168 1.00 84.50 465 GLY A O 1
ATOM 3474 N N . ASP A 1 466 ? -13.634 -3.342 5.686 1.00 92.50 466 ASP A N 1
ATOM 3475 C CA . ASP A 1 466 ? -13.886 -3.009 4.279 1.00 92.50 466 ASP A CA 1
ATOM 3476 C C . ASP A 1 466 ? -14.734 -1.721 4.134 1.00 92.50 466 ASP A C 1
ATOM 3478 O O . ASP A 1 466 ? -15.472 -1.302 5.030 1.00 92.50 466 ASP A O 1
ATOM 3482 N N . THR A 1 467 ? -14.636 -1.076 2.971 1.00 96.62 467 THR A N 1
ATOM 3483 C CA . THR A 1 467 ? -15.491 0.054 2.584 1.00 96.62 467 THR A CA 1
ATOM 3484 C C . THR A 1 467 ? -16.418 -0.351 1.445 1.00 96.62 467 THR A C 1
ATOM 3486 O O . THR A 1 467 ? -15.960 -0.811 0.402 1.00 96.62 467 THR A O 1
ATOM 3489 N N . ILE A 1 468 ? -17.716 -0.121 1.603 1.00 98.31 468 ILE A N 1
ATOM 3490 C CA . ILE A 1 468 ? -18.719 -0.236 0.548 1.00 98.31 468 ILE A CA 1
ATOM 3491 C C . ILE A 1 468 ? -18.985 1.166 0.001 1.00 98.31 468 ILE A C 1
ATOM 3493 O O . ILE A 1 468 ? -19.512 2.032 0.697 1.00 98.31 468 ILE A O 1
ATOM 3497 N N . ARG A 1 469 ? -18.604 1.393 -1.257 1.00 98.00 469 ARG A N 1
ATOM 3498 C CA . ARG A 1 469 ? -18.879 2.628 -1.996 1.00 98.00 469 ARG A CA 1
ATOM 3499 C C . ARG A 1 469 ? -20.086 2.413 -2.906 1.00 98.00 469 ARG A C 1
ATOM 3501 O O . ARG A 1 469 ? -20.040 1.543 -3.778 1.00 98.00 469 ARG A O 1
ATOM 3508 N N . ILE A 1 470 ? -21.130 3.209 -2.711 1.00 98.56 470 ILE A N 1
ATOM 3509 C CA . ILE A 1 470 ? -22.419 3.056 -3.393 1.00 98.56 470 ILE A CA 1
ATOM 3510 C C . ILE A 1 470 ? -22.555 4.150 -4.454 1.00 98.56 470 ILE A C 1
ATOM 3512 O O . ILE A 1 470 ? -22.550 5.335 -4.124 1.00 98.56 470 ILE A O 1
ATOM 3516 N N . ASP A 1 471 ? -22.626 3.764 -5.727 1.00 98.19 471 ASP A N 1
ATOM 3517 C CA . ASP A 1 471 ? -22.806 4.698 -6.843 1.00 98.19 471 ASP A CA 1
ATOM 3518 C C . ASP A 1 471 ? -24.203 5.359 -6.799 1.00 98.19 471 ASP A C 1
ATOM 3520 O O . ASP A 1 471 ? -25.137 4.754 -6.261 1.00 98.19 471 ASP A O 1
ATOM 3524 N N . PRO A 1 472 ? -24.375 6.569 -7.376 1.00 98.50 472 PRO A N 1
ATOM 3525 C CA . PRO A 1 472 ? -25.670 7.245 -7.448 1.00 98.50 472 PRO A CA 1
ATOM 3526 C C . PRO A 1 472 ? -26.802 6.360 -7.981 1.00 98.50 472 PRO A C 1
ATOM 3528 O O . PRO A 1 472 ? -26.643 5.678 -8.998 1.00 98.50 472 PRO A O 1
ATOM 3531 N N . GLY A 1 473 ? -27.948 6.390 -7.303 1.00 98.06 473 GLY A N 1
ATOM 3532 C CA . GLY A 1 473 ? -29.108 5.558 -7.603 1.00 98.06 473 GLY A CA 1
ATOM 3533 C C . GLY A 1 473 ? -30.070 5.412 -6.423 1.00 98.06 473 GLY A C 1
ATOM 3534 O O . GLY A 1 473 ? -29.765 5.812 -5.300 1.00 98.06 473 GLY A O 1
ATOM 3535 N N . VAL A 1 474 ? -31.231 4.813 -6.702 1.00 98.50 474 VAL A N 1
ATOM 3536 C CA . VAL A 1 474 ? -32.229 4.420 -5.697 1.00 98.50 474 VAL A CA 1
ATOM 3537 C C . VAL A 1 474 ? -32.209 2.900 -5.565 1.00 98.50 474 VAL A C 1
ATOM 3539 O O . VAL A 1 474 ? -32.337 2.181 -6.559 1.00 98.50 474 VAL A O 1
ATOM 3542 N N . TYR A 1 475 ? -32.023 2.425 -4.340 1.00 98.56 475 TYR A N 1
ATOM 3543 C CA . TYR A 1 475 ? -31.872 1.027 -3.967 1.00 98.56 475 TYR A CA 1
ATOM 3544 C C . TYR A 1 475 ? -33.068 0.627 -3.100 1.00 98.56 475 TYR A C 1
ATOM 3546 O O . TYR A 1 475 ? -33.161 1.026 -1.941 1.00 98.56 475 TYR A O 1
ATOM 3554 N N . HIS A 1 476 ? -33.999 -0.130 -3.688 1.00 98.31 476 HIS A N 1
ATOM 3555 C CA . HIS A 1 476 ? -35.211 -0.596 -3.011 1.00 98.31 476 HIS A CA 1
ATOM 3556 C C . HIS A 1 476 ? -34.942 -1.928 -2.303 1.00 98.31 476 HIS A C 1
ATOM 3558 O O . HIS A 1 476 ? -35.123 -2.997 -2.891 1.00 98.31 476 HIS A O 1
ATOM 3564 N N . GLU A 1 477 ? -34.454 -1.873 -1.068 1.00 98.12 477 GLU A N 1
ATOM 3565 C CA . GLU A 1 477 ? -34.049 -3.054 -0.306 1.00 98.12 477 GLU A CA 1
ATOM 3566 C C . GLU A 1 477 ? -34.045 -2.801 1.207 1.00 98.12 477 GLU A C 1
ATOM 3568 O O . GLU A 1 477 ? -33.959 -1.666 1.674 1.00 98.12 477 GLU A O 1
ATOM 3573 N N . VAL A 1 478 ? -34.098 -3.892 1.976 1.00 98.50 478 VAL A N 1
ATOM 3574 C CA . VAL A 1 478 ? -33.818 -3.885 3.415 1.00 98.50 478 VAL A CA 1
ATOM 3575 C C . VAL A 1 478 ? -32.388 -4.364 3.631 1.00 98.50 478 VAL A C 1
ATOM 3577 O O . VAL A 1 478 ? -32.030 -5.442 3.156 1.00 98.50 478 VAL A O 1
ATOM 3580 N N . VAL A 1 479 ? -31.590 -3.593 4.374 1.00 98.75 479 VAL A N 1
ATOM 3581 C CA . VAL A 1 479 ? -30.165 -3.879 4.592 1.00 98.75 479 VAL A CA 1
ATOM 3582 C C . VAL A 1 479 ? -29.885 -4.238 6.051 1.00 98.75 479 VAL A C 1
ATOM 3584 O O . VAL A 1 479 ? -30.140 -3.451 6.959 1.00 98.75 479 VAL A O 1
ATOM 3587 N N . HIS A 1 480 ? -29.285 -5.402 6.283 1.00 98.62 480 HIS A N 1
ATOM 3588 C CA . HIS A 1 480 ? -28.796 -5.880 7.573 1.00 98.62 480 HIS A CA 1
ATOM 3589 C C . HIS A 1 480 ? -27.272 -5.814 7.636 1.00 98.62 480 HIS A C 1
ATOM 3591 O O . HIS A 1 480 ? -26.577 -6.566 6.955 1.00 98.62 480 HIS A O 1
ATOM 3597 N N . ILE A 1 481 ? -26.744 -4.944 8.500 1.00 98.31 481 ILE A N 1
ATOM 3598 C CA . ILE A 1 481 ? -25.305 -4.727 8.663 1.00 98.31 481 ILE A CA 1
ATOM 3599 C C . ILE A 1 481 ? -24.838 -5.366 9.968 1.00 98.31 481 ILE A C 1
ATOM 3601 O O . ILE A 1 481 ? -24.984 -4.788 11.047 1.00 98.31 481 ILE A O 1
ATOM 3605 N N . THR A 1 482 ? -24.241 -6.553 9.858 1.00 95.69 482 THR A N 1
ATOM 3606 C CA . THR A 1 482 ? -23.701 -7.325 10.994 1.00 95.69 482 THR A CA 1
ATOM 3607 C C . THR A 1 482 ? -22.171 -7.411 11.005 1.00 95.69 482 THR A C 1
ATOM 3609 O O . THR A 1 482 ? -21.595 -7.962 11.941 1.00 95.69 482 THR A O 1
ATOM 3612 N N . VAL A 1 483 ? -21.498 -6.891 9.974 1.00 92.56 483 VAL A N 1
ATOM 3613 C CA . VAL A 1 483 ? -20.033 -6.924 9.842 1.00 92.56 483 VAL A CA 1
ATOM 3614 C C . VAL A 1 483 ? -19.417 -5.727 10.585 1.00 92.56 483 VAL A C 1
ATOM 3616 O O . VAL A 1 483 ? -19.707 -4.588 10.219 1.00 92.56 483 VAL A O 1
ATOM 3619 N N . PRO A 1 484 ? -18.575 -5.938 11.616 1.00 91.38 484 PRO A N 1
ATOM 3620 C CA . PRO A 1 484 ? -18.001 -4.846 12.406 1.00 91.38 484 PRO A CA 1
ATOM 3621 C C . PRO A 1 484 ? -16.946 -4.055 11.632 1.00 91.38 484 PRO A C 1
ATOM 3623 O O . PRO A 1 484 ? -16.315 -4.583 10.715 1.00 91.38 484 PRO A O 1
ATOM 3626 N N . ARG A 1 485 ? -16.684 -2.811 12.046 1.00 93.62 485 ARG A N 1
ATOM 3627 C CA . ARG A 1 485 ? -15.688 -1.910 11.420 1.00 93.62 485 ARG A CA 1
ATOM 3628 C C . ARG A 1 485 ? -15.946 -1.614 9.940 1.00 93.62 485 ARG A C 1
ATOM 3630 O O . ARG A 1 485 ? -15.018 -1.274 9.212 1.00 93.62 485 ARG A O 1
ATOM 3637 N N . LEU A 1 486 ? -17.169 -1.818 9.468 1.00 96.56 486 LEU A N 1
ATOM 3638 C CA . LEU A 1 486 ? -17.524 -1.569 8.080 1.00 96.56 486 LEU A CA 1
ATOM 3639 C C . LEU A 1 486 ? -17.742 -0.067 7.857 1.00 96.56 486 LEU A C 1
ATOM 3641 O O . LEU A 1 486 ? -18.240 0.631 8.743 1.00 96.56 486 LEU A O 1
ATOM 3645 N N . ARG A 1 487 ? -17.407 0.425 6.662 1.00 98.00 487 ARG A N 1
ATOM 3646 C CA . ARG A 1 487 ? -17.794 1.770 6.216 1.00 98.00 487 ARG A CA 1
ATOM 3647 C C . ARG A 1 487 ? -18.698 1.692 4.993 1.00 98.00 487 ARG A C 1
ATOM 3649 O O . ARG A 1 487 ? -18.292 1.122 3.988 1.00 98.00 487 ARG A O 1
ATOM 3656 N N . LEU A 1 488 ? -19.877 2.302 5.044 1.00 98.50 488 LEU A N 1
ATOM 3657 C CA . LEU A 1 488 ? -20.742 2.523 3.881 1.00 98.50 488 LEU A CA 1
ATOM 3658 C C . LEU A 1 488 ? -20.690 4.005 3.509 1.00 98.50 488 LEU A C 1
ATOM 3660 O O . LEU A 1 488 ? -20.845 4.860 4.375 1.00 98.50 488 LEU A O 1
ATOM 3664 N N . THR A 1 489 ? -20.464 4.318 2.235 1.00 98.50 489 THR A N 1
ATOM 3665 C CA . THR A 1 489 ? -20.375 5.709 1.770 1.00 98.50 489 THR A CA 1
ATOM 3666 C C . THR A 1 489 ? -21.046 5.895 0.413 1.00 98.50 489 THR A C 1
ATOM 3668 O O . THR A 1 489 ? -20.806 5.118 -0.521 1.00 98.50 489 THR A O 1
ATOM 3671 N N . GLY A 1 490 ? -21.892 6.919 0.295 1.00 98.19 490 GLY A N 1
ATOM 3672 C CA . GLY A 1 490 ? -22.464 7.327 -0.984 1.00 98.19 490 GLY A CA 1
ATOM 3673 C C . GLY A 1 490 ? -21.427 8.029 -1.865 1.00 98.19 490 GLY A C 1
ATOM 3674 O O . GLY A 1 490 ? -20.642 8.857 -1.413 1.00 98.19 490 GLY A O 1
ATOM 3675 N N . ALA A 1 491 ? -21.394 7.686 -3.151 1.00 96.25 491 ALA A N 1
ATOM 3676 C CA . ALA A 1 491 ? -20.475 8.261 -4.136 1.00 96.25 491 ALA A CA 1
ATOM 3677 C C . ALA A 1 491 ? -21.048 9.486 -4.874 1.00 96.25 491 ALA A C 1
ATOM 3679 O O . ALA A 1 491 ? -20.440 9.937 -5.849 1.00 96.25 491 ALA A O 1
ATOM 3680 N N . GLY A 1 492 ? -22.212 9.974 -4.441 1.00 92.94 492 GLY A N 1
ATOM 3681 C CA . GLY A 1 492 ? -22.892 11.143 -4.985 1.00 92.94 492 GLY A CA 1
ATOM 3682 C C . GLY A 1 492 ? -22.234 12.473 -4.628 1.00 92.94 492 GLY A C 1
ATOM 3683 O O . GLY A 1 492 ? -21.305 12.545 -3.826 1.00 92.94 492 GLY A O 1
ATOM 3684 N N . SER A 1 493 ? -22.725 13.540 -5.250 1.00 92.50 493 SER A N 1
ATOM 3685 C CA . SER A 1 493 ? -22.348 14.922 -4.933 1.00 92.50 493 SER A CA 1
ATOM 3686 C C . SER A 1 493 ? -23.069 15.466 -3.695 1.00 92.50 493 SER A C 1
ATOM 3688 O O . SER A 1 493 ? -22.567 16.381 -3.046 1.00 92.50 493 SER A O 1
ATOM 3690 N N . GLN A 1 494 ? -24.218 14.877 -3.365 1.00 95.25 494 GLN A N 1
ATOM 3691 C CA . GLN A 1 494 ? -25.057 15.166 -2.201 1.00 95.25 494 GLN A CA 1
ATOM 3692 C C . GLN A 1 494 ? -25.723 13.864 -1.707 1.00 95.25 494 GLN A C 1
ATOM 3694 O O . GLN A 1 494 ? -25.822 12.914 -2.491 1.00 95.25 494 GLN A O 1
ATOM 3699 N N . PRO A 1 495 ? -26.213 13.802 -0.452 1.00 95.69 495 PRO A N 1
ATOM 3700 C CA . PRO A 1 495 ? -26.814 12.585 0.104 1.00 95.69 495 PRO A CA 1
ATOM 3701 C C . PRO A 1 495 ? -28.014 12.048 -0.692 1.00 95.69 495 PRO A C 1
ATOM 3703 O O . PRO A 1 495 ? -28.213 10.837 -0.750 1.00 95.69 495 PRO A O 1
ATOM 3706 N N . ASP A 1 496 ? -28.790 12.919 -1.344 1.00 97.56 496 ASP A N 1
ATOM 3707 C CA . ASP A 1 496 ? -29.968 12.533 -2.142 1.00 97.56 496 ASP A CA 1
ATOM 3708 C C . ASP A 1 496 ? -29.623 11.813 -3.457 1.00 97.56 496 ASP A C 1
ATOM 3710 O O . ASP A 1 496 ? -30.492 11.208 -4.081 1.00 97.56 496 ASP A O 1
ATOM 3714 N N . ASP A 1 497 ? -28.360 11.841 -3.891 1.00 98.00 497 ASP A N 1
ATOM 3715 C CA . ASP A 1 497 ? -27.940 11.131 -5.103 1.00 98.00 497 ASP A CA 1
ATOM 3716 C C . ASP A 1 497 ? -27.875 9.605 -4.878 1.00 98.00 497 ASP A C 1
ATOM 3718 O O . ASP A 1 497 ? -27.855 8.844 -5.846 1.00 98.00 497 ASP A O 1
ATOM 3722 N N . VAL A 1 498 ? -27.810 9.150 -3.620 1.00 98.69 498 VAL A N 1
ATOM 3723 C CA . VAL A 1 498 ? -27.728 7.736 -3.224 1.00 98.69 498 VAL A CA 1
ATOM 3724 C C . VAL A 1 498 ? -28.797 7.459 -2.169 1.00 98.69 498 VAL A C 1
ATOM 3726 O O . VAL A 1 498 ? -28.644 7.854 -1.016 1.00 98.69 498 VAL A O 1
ATOM 3729 N N . VAL A 1 499 ? -29.864 6.756 -2.544 1.00 98.88 499 VAL A N 1
ATOM 3730 C CA . VAL A 1 499 ? -31.016 6.498 -1.666 1.00 98.88 499 VAL A CA 1
ATOM 3731 C C . VAL A 1 499 ? -31.166 5.002 -1.426 1.00 98.88 499 VAL A C 1
ATOM 3733 O O . VAL A 1 499 ? -31.328 4.250 -2.380 1.00 98.88 499 VAL A O 1
ATOM 3736 N N . ILE A 1 500 ? -31.148 4.573 -0.166 1.00 98.88 500 ILE A N 1
ATOM 3737 C CA . ILE A 1 500 ? -31.595 3.237 0.247 1.00 98.88 500 ILE A CA 1
ATOM 3738 C C . ILE A 1 500 ? -32.997 3.397 0.826 1.00 98.88 500 ILE A C 1
ATOM 3740 O O . ILE A 1 500 ? -33.178 4.150 1.787 1.00 98.88 500 ILE A O 1
ATOM 3744 N N . GLU A 1 501 ? -33.987 2.722 0.248 1.00 98.69 501 GLU A N 1
ATOM 3745 C CA . GLU A 1 501 ? -35.370 2.847 0.696 1.00 98.69 501 GLU A CA 1
ATOM 3746 C C . GLU A 1 501 ? -36.151 1.537 0.737 1.00 98.69 501 GLU A C 1
ATOM 3748 O O . GLU A 1 501 ? -35.935 0.615 -0.045 1.00 98.69 501 GLU A O 1
ATOM 3753 N N . ALA A 1 502 ? -37.092 1.493 1.673 1.00 98.25 502 ALA A N 1
ATOM 3754 C CA . ALA A 1 502 ? -38.112 0.466 1.816 1.00 98.25 502 ALA A CA 1
ATOM 3755 C C . ALA A 1 502 ? -39.393 1.128 2.349 1.00 98.25 502 ALA A C 1
ATOM 3757 O O . ALA A 1 502 ? -39.401 2.315 2.681 1.00 98.25 502 ALA A O 1
ATOM 3758 N N . ASP A 1 503 ? -40.479 0.375 2.436 1.00 97.00 503 ASP A N 1
ATOM 3759 C CA . ASP A 1 503 ? -41.780 0.835 2.917 1.00 97.00 503 ASP A CA 1
ATOM 3760 C C . ASP A 1 503 ? -42.419 -0.214 3.830 1.00 97.00 503 ASP A C 1
ATOM 3762 O O . ASP A 1 503 ? -43.531 -0.675 3.608 1.00 97.00 503 ASP A O 1
ATOM 3766 N N . HIS A 1 504 ? -41.696 -0.605 4.878 1.00 96.75 504 HIS A N 1
ATOM 3767 C CA . HIS A 1 504 ? -42.208 -1.510 5.905 1.00 96.75 504 HIS A CA 1
ATOM 3768 C C . HIS A 1 504 ? -42.673 -0.743 7.146 1.00 96.75 504 HIS A C 1
ATOM 3770 O O . HIS A 1 504 ? -42.044 0.228 7.571 1.00 96.75 504 HIS A O 1
ATOM 3776 N N . SER A 1 505 ? -43.745 -1.219 7.767 1.00 97.25 505 SER A N 1
ATOM 3777 C CA . SER A 1 505 ? -44.360 -0.669 8.974 1.00 97.25 505 SER A CA 1
ATOM 3778 C C . SER A 1 505 ? -44.374 -1.668 10.129 1.00 97.25 505 SER A C 1
ATOM 3780 O O . SER A 1 505 ? -44.174 -2.871 9.982 1.00 97.25 505 SER A O 1
ATOM 3782 N N . ALA A 1 506 ? -44.669 -1.201 11.337 1.00 96.31 506 ALA A N 1
ATOM 3783 C CA . ALA A 1 506 ? -44.865 -2.082 12.479 1.00 96.31 506 ALA A CA 1
ATOM 3784 C C . ALA A 1 506 ? -46.011 -3.081 12.248 1.00 96.31 506 ALA A C 1
ATOM 3786 O O . ALA A 1 506 ? -45.923 -4.223 12.711 1.00 96.31 506 ALA A O 1
ATOM 3787 N N . GLY A 1 507 ? -47.071 -2.660 11.553 1.00 94.50 507 GLY A N 1
ATOM 3788 C CA . GLY A 1 507 ? -48.234 -3.485 11.245 1.00 94.50 507 GLY A CA 1
ATOM 3789 C C . GLY A 1 507 ? -47.903 -4.670 10.338 1.00 94.50 507 GLY A C 1
ATOM 3790 O O . GLY A 1 507 ? -48.292 -5.796 10.652 1.00 94.50 507 GLY A O 1
ATOM 3791 N N . ASP A 1 508 ? -47.150 -4.443 9.259 1.00 93.81 508 ASP A N 1
ATOM 3792 C CA . ASP A 1 508 ? -46.749 -5.511 8.330 1.00 93.81 508 ASP A CA 1
ATOM 3793 C C . ASP A 1 508 ? -45.590 -6.368 8.861 1.00 93.81 508 ASP A C 1
ATOM 3795 O O . ASP A 1 508 ? -45.570 -7.584 8.665 1.00 93.81 508 ASP A O 1
ATOM 3799 N N . SER A 1 509 ? -44.667 -5.765 9.608 1.00 93.81 509 SER A N 1
ATOM 3800 C CA . SER A 1 509 ? -43.430 -6.417 10.044 1.00 93.81 509 SER A CA 1
ATOM 3801 C C . SER A 1 509 ? -43.584 -7.155 11.378 1.00 93.81 509 SER A C 1
ATOM 3803 O O . SER A 1 509 ? -42.667 -7.840 11.845 1.00 93.81 509 SER A O 1
ATOM 3805 N N . GLY A 1 510 ? -44.746 -7.040 12.031 1.00 92.56 510 GLY A N 1
ATOM 3806 C CA . GLY A 1 510 ? -45.008 -7.641 13.339 1.00 92.56 510 GLY A CA 1
ATOM 3807 C C . GLY A 1 510 ? -44.241 -6.955 14.473 1.00 92.56 510 GLY A C 1
ATOM 3808 O O . GLY A 1 510 ? -43.735 -7.634 15.376 1.00 92.56 510 GLY A O 1
ATOM 3809 N N . GLY A 1 511 ? -44.133 -5.626 14.398 1.00 94.00 511 GLY A N 1
ATOM 3810 C CA . GLY A 1 511 ? -43.577 -4.733 15.415 1.00 94.00 511 GLY A CA 1
ATOM 3811 C C . GLY A 1 511 ? -42.617 -3.679 14.854 1.00 94.00 511 GLY A C 1
ATOM 3812 O O . GLY A 1 511 ? -41.870 -3.948 13.918 1.00 94.00 511 GLY A O 1
ATOM 3813 N N . THR A 1 512 ? -42.580 -2.497 15.484 1.00 93.75 512 THR A N 1
ATOM 3814 C CA . THR A 1 512 ? -41.748 -1.352 15.062 1.00 93.75 512 THR A CA 1
ATOM 3815 C C . THR A 1 512 ? -40.283 -1.731 14.867 1.00 93.75 512 THR A C 1
ATOM 3817 O O . THR A 1 512 ? -39.701 -1.412 13.838 1.00 93.75 512 THR A O 1
ATOM 3820 N N . ALA A 1 513 ? -39.705 -2.499 15.796 1.00 92.38 513 ALA A N 1
ATOM 3821 C CA . ALA A 1 513 ? -38.299 -2.912 15.753 1.00 92.38 513 ALA A CA 1
ATOM 3822 C C . ALA A 1 513 ? -37.925 -3.805 14.553 1.00 92.38 513 ALA A C 1
ATOM 3824 O O . ALA A 1 513 ? -36.758 -4.144 14.406 1.00 92.38 513 ALA A O 1
ATOM 3825 N N . LYS A 1 514 ? -38.893 -4.225 13.729 1.00 95.25 514 LYS A N 1
ATOM 3826 C CA . LYS A 1 514 ? -38.686 -5.026 12.513 1.00 95.25 514 LYS A CA 1
ATOM 3827 C C . LYS A 1 514 ? -38.986 -4.257 11.223 1.00 95.25 514 LYS A C 1
ATOM 3829 O O . LYS A 1 514 ? -38.821 -4.821 10.153 1.00 95.25 514 LYS A O 1
ATOM 3834 N N . SER A 1 515 ? -39.402 -2.997 11.328 1.00 97.81 515 SER A N 1
ATOM 3835 C CA . SER A 1 515 ? -39.832 -2.175 10.188 1.00 97.81 515 SER A CA 1
ATOM 3836 C C . SER A 1 515 ? -38.693 -1.422 9.489 1.00 97.81 515 SER A C 1
ATOM 3838 O O . SER A 1 515 ? -38.954 -0.636 8.589 1.00 97.81 515 SER A O 1
ATOM 3840 N N . ALA A 1 516 ? -37.437 -1.598 9.921 1.00 98.56 516 ALA A N 1
ATOM 3841 C CA . ALA A 1 516 ? -36.344 -0.747 9.464 1.00 98.56 516 ALA A CA 1
ATOM 3842 C C . ALA A 1 516 ? -35.963 -0.978 7.994 1.00 98.56 516 ALA A C 1
ATOM 3844 O O . ALA A 1 516 ? -35.842 -2.122 7.561 1.00 98.56 516 ALA A O 1
ATOM 3845 N N . THR A 1 517 ? -35.674 0.104 7.265 1.00 98.81 517 THR A N 1
ATOM 3846 C CA . THR A 1 517 ? -34.981 0.026 5.967 1.00 98.81 517 THR A CA 1
ATOM 3847 C C . THR A 1 517 ? -33.541 -0.454 6.159 1.00 98.81 517 THR A C 1
ATOM 3849 O O . THR A 1 517 ? -33.076 -1.347 5.455 1.00 98.81 517 THR A O 1
ATOM 3852 N N . VAL A 1 518 ? -32.826 0.100 7.145 1.00 98.88 518 VAL A N 1
ATOM 3853 C CA . VAL A 1 518 ? -31.454 -0.309 7.478 1.00 98.88 518 VAL A CA 1
ATOM 3854 C C . VAL A 1 518 ? -31.350 -0.723 8.943 1.00 98.88 518 VAL A C 1
ATOM 3856 O O . VAL A 1 518 ? -31.618 0.060 9.856 1.00 98.88 518 VAL A O 1
ATOM 3859 N N . PHE A 1 519 ? -30.890 -1.950 9.172 1.00 98.81 519 PHE A N 1
ATOM 3860 C CA . PHE A 1 519 ? -30.537 -2.502 10.476 1.00 98.81 519 PHE A CA 1
ATOM 3861 C C . PHE A 1 519 ? -29.021 -2.406 10.696 1.00 98.81 519 PHE A C 1
ATOM 3863 O O . PHE A 1 519 ? -28.251 -3.273 10.278 1.00 98.81 519 PHE A O 1
ATOM 3870 N N . ALA A 1 520 ? -28.587 -1.357 11.390 1.00 98.62 520 ALA A N 1
ATOM 3871 C CA . ALA A 1 520 ? -27.198 -1.104 11.763 1.00 98.62 520 ALA A CA 1
ATOM 3872 C C . ALA A 1 520 ? -26.853 -1.818 13.084 1.00 98.62 520 ALA A C 1
ATOM 3874 O O . ALA A 1 520 ? -26.863 -1.221 14.164 1.00 98.62 520 ALA A O 1
ATOM 3875 N N . GLN A 1 521 ? -26.559 -3.117 13.000 1.00 97.88 521 GLN A N 1
ATOM 3876 C CA . GLN A 1 521 ? -26.367 -3.995 14.164 1.00 97.88 521 GLN A CA 1
ATOM 3877 C C . GLN A 1 521 ? -24.898 -4.152 14.582 1.00 97.88 521 GLN A C 1
ATOM 3879 O O . GLN A 1 521 ? -24.628 -4.602 15.691 1.00 97.88 521 GLN A O 1
ATOM 3884 N N . ALA A 1 522 ? -23.962 -3.817 13.695 1.00 97.00 522 ALA A N 1
ATOM 3885 C CA . ALA A 1 522 ? -22.534 -4.017 13.899 1.00 97.00 522 ALA A CA 1
ATOM 3886 C C . ALA A 1 522 ? -21.867 -2.912 14.735 1.00 97.00 522 ALA A C 1
ATOM 3888 O O . ALA A 1 522 ? -22.212 -1.734 14.611 1.00 97.00 522 ALA A O 1
ATOM 3889 N N . ASP A 1 523 ? -20.853 -3.297 15.510 1.00 96.75 523 ASP A N 1
ATOM 3890 C CA . ASP A 1 523 ? -19.980 -2.362 16.222 1.00 96.75 523 ASP A CA 1
ATOM 3891 C C . ASP A 1 523 ? -18.982 -1.678 15.275 1.00 96.75 523 ASP A C 1
ATOM 3893 O O . ASP A 1 523 ? -18.616 -2.225 14.228 1.00 96.75 523 ASP A O 1
ATOM 3897 N N . ASP A 1 524 ? -18.490 -0.502 15.673 1.00 96.88 524 ASP A N 1
ATOM 3898 C CA . ASP A 1 524 ? -17.488 0.280 14.929 1.00 96.88 524 ASP A CA 1
ATOM 3899 C C . ASP A 1 524 ? -17.929 0.637 13.494 1.00 96.88 524 ASP A C 1
ATOM 3901 O O . ASP A 1 524 ? -17.109 0.782 12.587 1.00 96.88 524 ASP A O 1
ATOM 3905 N N . LEU A 1 525 ? -19.237 0.729 13.264 1.00 98.31 525 LEU A N 1
ATOM 3906 C CA . LEU A 1 525 ? -19.823 1.001 11.955 1.00 98.31 525 LEU A CA 1
ATOM 3907 C C . LEU A 1 525 ? -19.776 2.496 11.624 1.00 98.31 525 LEU A C 1
ATOM 3909 O O . LEU A 1 525 ? -20.099 3.335 12.464 1.00 98.31 525 LEU A O 1
ATOM 3913 N N . GLN A 1 526 ? -19.474 2.817 10.367 1.00 98.62 526 GLN A N 1
ATOM 3914 C CA . GLN A 1 526 ? -19.680 4.152 9.812 1.00 98.62 526 GLN A CA 1
ATOM 3915 C C . GLN A 1 526 ? -20.586 4.115 8.578 1.00 98.62 526 GLN A C 1
ATOM 3917 O O . GLN A 1 526 ? -20.355 3.322 7.664 1.00 98.62 526 GLN A O 1
ATOM 3922 N N . ILE A 1 527 ? -21.570 5.013 8.522 1.00 98.81 527 ILE A N 1
ATOM 3923 C CA . ILE A 1 527 ? -22.376 5.284 7.324 1.00 98.81 527 ILE A CA 1
ATOM 3924 C C . ILE A 1 527 ? -22.311 6.783 7.024 1.00 98.81 527 ILE A C 1
ATOM 3926 O O . ILE A 1 527 ? -22.551 7.593 7.920 1.00 98.81 527 ILE A O 1
ATOM 3930 N N . ASP A 1 528 ? -21.974 7.159 5.788 1.00 98.44 528 ASP A N 1
ATOM 3931 C CA . ASP A 1 528 ? -21.842 8.569 5.410 1.00 98.44 528 ASP A CA 1
ATOM 3932 C C . ASP A 1 528 ? -22.298 8.918 3.979 1.00 98.44 528 ASP A C 1
ATOM 3934 O O . ASP A 1 528 ? -22.244 8.086 3.072 1.00 98.44 528 ASP A O 1
ATOM 3938 N N . HIS A 1 529 ? -22.714 10.175 3.781 1.00 98.44 529 HIS A N 1
ATOM 3939 C CA . HIS A 1 529 ? -23.048 10.786 2.480 1.00 98.44 529 HIS A CA 1
ATOM 3940 C C . HIS A 1 529 ? -24.136 10.063 1.660 1.00 98.44 529 HIS A C 1
ATOM 3942 O O . HIS A 1 529 ? -23.996 9.904 0.446 1.00 98.44 529 HIS A O 1
ATOM 3948 N N . LEU A 1 530 ? -25.218 9.608 2.296 1.00 98.75 530 LEU A N 1
ATOM 3949 C CA . LEU A 1 530 ? -26.342 8.960 1.607 1.00 98.75 530 LEU A CA 1
ATOM 3950 C C . LEU A 1 530 ? -27.681 9.202 2.312 1.00 98.75 530 LEU A C 1
ATOM 3952 O O . LEU A 1 530 ? -27.730 9.655 3.456 1.00 98.75 530 LEU A O 1
ATOM 3956 N N . THR A 1 531 ? -28.769 8.856 1.637 1.00 98.94 531 THR A N 1
ATOM 3957 C CA . THR A 1 531 ? -30.131 8.902 2.172 1.00 98.94 531 THR A CA 1
ATOM 3958 C C . THR A 1 531 ? -30.597 7.509 2.577 1.00 98.94 531 THR A C 1
ATOM 3960 O O . THR A 1 531 ? -30.479 6.560 1.801 1.00 98.94 531 THR A O 1
ATOM 3963 N N . ILE A 1 532 ? -31.174 7.393 3.773 1.00 98.94 532 ILE A N 1
ATOM 3964 C CA . ILE A 1 532 ? -31.913 6.210 4.221 1.00 98.94 532 ILE A CA 1
ATOM 3965 C C . ILE A 1 532 ? -33.357 6.637 4.444 1.00 98.94 532 ILE A C 1
ATOM 3967 O O . ILE A 1 532 ? -33.630 7.480 5.301 1.00 98.94 532 ILE A O 1
ATOM 3971 N N . ALA A 1 533 ? -34.281 6.058 3.684 1.00 98.81 533 ALA A N 1
ATOM 3972 C CA . ALA A 1 533 ? -35.689 6.411 3.751 1.00 98.81 533 ALA A CA 1
ATOM 3973 C C . ALA A 1 533 ? -36.563 5.205 4.090 1.00 98.81 533 ALA A C 1
ATOM 3975 O O . ALA A 1 533 ? -36.369 4.107 3.567 1.00 98.81 533 ALA A O 1
ATOM 3976 N N . ASN A 1 534 ? -37.567 5.423 4.932 1.00 98.31 534 ASN A N 1
ATOM 3977 C CA . ASN A 1 534 ? -38.727 4.550 4.992 1.00 98.31 534 ASN A CA 1
ATOM 3978 C C . ASN A 1 534 ? -39.953 5.307 4.477 1.00 98.31 534 ASN A C 1
ATOM 3980 O O . ASN A 1 534 ? -40.406 6.284 5.078 1.00 98.31 534 ASN A O 1
ATOM 3984 N N . ARG A 1 535 ? -40.461 4.860 3.329 1.00 97.12 535 ARG A N 1
ATOM 3985 C CA . ARG A 1 535 ? -41.494 5.535 2.538 1.00 97.12 535 ARG A CA 1
ATOM 3986 C C . ARG A 1 535 ? -42.910 5.086 2.884 1.00 97.12 535 ARG A C 1
ATOM 3988 O O . ARG A 1 535 ? -43.849 5.553 2.245 1.00 97.12 535 ARG A O 1
ATOM 3995 N N . PHE A 1 536 ? -43.096 4.244 3.908 1.00 96.62 536 PHE A N 1
ATOM 3996 C CA . PHE A 1 536 ? -44.399 3.646 4.223 1.00 96.62 536 PHE A CA 1
ATOM 3997 C C . PHE A 1 536 ? -45.540 4.668 4.281 1.00 96.62 536 PHE A C 1
ATOM 3999 O O . PHE A 1 536 ? -46.565 4.478 3.641 1.00 96.62 536 PHE A O 1
ATOM 4006 N N . HIS A 1 537 ? -45.363 5.787 4.988 1.00 91.31 537 HIS A N 1
ATOM 4007 C CA . HIS A 1 537 ? -46.423 6.792 5.117 1.00 91.31 537 HIS A CA 1
ATOM 4008 C C . HIS A 1 537 ? -46.727 7.543 3.808 1.00 91.31 537 HIS A C 1
ATOM 4010 O O . HIS A 1 537 ? -47.867 7.934 3.575 1.00 91.31 537 HIS A O 1
ATOM 4016 N N . GLU A 1 538 ? -45.722 7.729 2.948 1.00 91.25 538 GLU A N 1
ATOM 4017 C CA . GLU A 1 538 ? -45.896 8.351 1.630 1.00 91.25 538 GLU A CA 1
ATOM 4018 C C . GLU A 1 538 ? -46.649 7.414 0.675 1.00 91.25 538 GLU A C 1
ATOM 4020 O O . GLU A 1 538 ? -47.493 7.864 -0.101 1.00 91.25 538 GLU A O 1
ATOM 4025 N N . HIS A 1 539 ? -46.365 6.111 0.750 1.00 94.31 539 HIS A N 1
ATOM 4026 C CA . HIS A 1 539 ? -46.981 5.083 -0.091 1.00 94.31 539 HIS A CA 1
ATOM 4027 C C . HIS A 1 539 ? -48.358 4.623 0.420 1.00 94.31 539 HIS A C 1
ATOM 4029 O O . HIS A 1 539 ? -49.202 4.227 -0.385 1.00 94.31 539 HIS A O 1
ATOM 4035 N N . HIS A 1 540 ? -48.598 4.711 1.732 1.00 93.44 540 HIS A N 1
ATOM 4036 C CA . HIS A 1 540 ? -49.801 4.224 2.420 1.00 93.44 540 HIS A CA 1
ATOM 4037 C C . HIS A 1 540 ? -50.425 5.286 3.350 1.00 93.44 540 HIS A C 1
ATOM 4039 O O . HIS A 1 540 ? -50.582 5.050 4.555 1.00 93.44 540 HIS A O 1
ATOM 4045 N N . PRO A 1 541 ? -50.794 6.477 2.837 1.00 90.56 541 PRO A N 1
ATOM 4046 C CA . PRO A 1 541 ? -51.317 7.576 3.656 1.00 90.56 541 PRO A CA 1
ATOM 4047 C C . PRO A 1 541 ? -52.651 7.250 4.352 1.00 90.56 541 PRO A C 1
ATOM 4049 O O . PRO A 1 541 ? -53.047 7.931 5.299 1.00 90.56 541 PRO A O 1
ATOM 4052 N N . GLU A 1 542 ? -53.367 6.226 3.890 1.00 92.38 542 GLU A N 1
ATOM 4053 C CA . GLU A 1 542 ? -54.612 5.732 4.475 1.00 92.38 542 GLU A CA 1
ATOM 4054 C C . GLU A 1 542 ? -54.418 4.889 5.745 1.00 92.38 542 GLU A C 1
ATOM 4056 O O . GLU A 1 542 ? -55.386 4.671 6.479 1.00 92.38 542 GLU A O 1
ATOM 4061 N N . VAL A 1 543 ? -53.199 4.410 6.016 1.00 90.19 543 VAL A N 1
ATOM 4062 C CA . VAL A 1 543 ? -52.905 3.521 7.145 1.00 90.19 543 VAL A CA 1
ATOM 4063 C C . VAL A 1 543 ? -52.418 4.338 8.339 1.00 90.19 543 VAL A C 1
ATOM 4065 O O . VAL A 1 543 ? -51.330 4.910 8.325 1.00 90.19 543 VAL A O 1
ATOM 4068 N N . SER A 1 544 ? -53.224 4.381 9.403 1.00 84.88 544 SER A N 1
ATOM 4069 C CA . SER A 1 544 ? -52.865 5.038 10.670 1.00 84.88 544 SER A CA 1
ATOM 4070 C C . SER A 1 544 ? -52.453 4.061 11.771 1.00 84.88 544 SER A C 1
ATOM 4072 O O . SER A 1 544 ? -51.598 4.381 12.598 1.00 84.88 544 SER A O 1
ATOM 4074 N N . ASP A 1 545 ? -53.060 2.875 11.801 1.00 90.44 545 ASP A N 1
ATOM 4075 C CA . ASP A 1 545 ? -52.817 1.874 12.838 1.00 90.44 545 ASP A CA 1
ATOM 4076 C C . ASP A 1 545 ? -51.608 1.016 12.459 1.00 90.44 545 ASP A C 1
ATOM 4078 O O . ASP A 1 545 ? -51.584 0.395 11.400 1.00 90.44 545 ASP A O 1
ATOM 4082 N N . GLY A 1 546 ? -50.596 0.973 13.330 1.00 91.50 546 GLY A N 1
ATOM 4083 C CA . GLY A 1 546 ? -49.365 0.218 13.068 1.00 91.50 546 GLY A CA 1
ATOM 4084 C C . GLY A 1 546 ? -48.421 0.870 12.049 1.00 91.50 546 GLY A C 1
ATOM 4085 O O . GLY A 1 546 ? -47.508 0.202 11.577 1.00 91.50 546 GLY A O 1
ATOM 4086 N N . ALA A 1 547 ? -48.618 2.150 11.716 1.00 93.75 547 ALA A N 1
ATOM 4087 C CA . ALA A 1 547 ? -47.875 2.863 10.673 1.00 93.75 547 ALA A CA 1
ATOM 4088 C C . ALA A 1 547 ? -46.453 3.317 11.070 1.00 93.75 547 ALA A C 1
ATOM 4090 O O . ALA A 1 547 ? -45.819 4.065 10.328 1.00 93.75 547 ALA A O 1
ATOM 4091 N N . GLN A 1 548 ? -45.953 2.918 12.245 1.00 96.31 548 GLN A N 1
ATOM 4092 C CA . GLN A 1 548 ? -44.582 3.220 12.667 1.00 96.31 548 GLN A CA 1
ATOM 4093 C C . GLN A 1 548 ? -43.588 2.567 11.712 1.00 96.31 548 GLN A C 1
ATOM 4095 O O . GLN A 1 548 ? -43.719 1.377 11.434 1.00 96.31 548 GLN A O 1
ATOM 4100 N N . ALA A 1 549 ? -42.610 3.324 11.226 1.00 97.50 549 ALA A N 1
ATOM 4101 C CA . ALA A 1 549 ? -41.788 2.900 10.102 1.00 97.50 549 ALA A CA 1
ATOM 4102 C C . ALA A 1 549 ? -40.370 3.468 10.239 1.00 97.50 549 ALA A C 1
ATOM 4104 O O . ALA A 1 549 ? -40.132 4.660 10.029 1.00 97.50 549 ALA A O 1
ATOM 4105 N N . ILE A 1 550 ? -39.430 2.603 10.625 1.00 98.75 550 ILE A N 1
ATOM 4106 C CA . ILE A 1 550 ? -38.046 2.997 10.890 1.00 98.75 550 ILE A CA 1
ATOM 4107 C C . ILE A 1 550 ? -37.286 3.156 9.564 1.00 98.75 550 ILE A C 1
ATOM 4109 O O . ILE A 1 550 ? -37.271 2.251 8.734 1.00 98.75 550 ILE A O 1
ATOM 4113 N N . ALA A 1 551 ? -36.579 4.269 9.380 1.00 98.81 551 ALA A N 1
ATOM 4114 C CA . ALA A 1 551 ? -35.567 4.399 8.332 1.00 98.81 551 ALA A CA 1
ATOM 4115 C C . ALA A 1 551 ? -34.267 3.705 8.765 1.00 98.81 551 ALA A C 1
ATOM 4117 O O . ALA A 1 551 ? -33.780 2.796 8.094 1.00 98.81 551 ALA A O 1
ATOM 4118 N N . LEU A 1 552 ? -33.747 4.073 9.939 1.00 98.88 552 LEU A N 1
ATOM 4119 C CA . LEU A 1 552 ? -32.511 3.521 10.494 1.00 98.88 552 LEU A CA 1
ATOM 4120 C C . LEU A 1 552 ? -32.736 2.951 11.899 1.00 98.88 552 LEU A C 1
ATOM 4122 O O . LEU A 1 552 ? -33.143 3.660 12.818 1.00 98.88 552 LEU A O 1
ATOM 4126 N N . SER A 1 553 ? -32.426 1.665 12.073 1.00 98.75 553 SER A N 1
ATOM 4127 C CA . SER A 1 553 ? -32.347 1.002 13.376 1.00 98.75 553 SER A CA 1
ATOM 4128 C C . SER A 1 553 ? -30.886 0.815 13.773 1.00 98.75 553 SER A C 1
ATOM 4130 O O . SER A 1 553 ? -30.246 -0.142 13.333 1.00 98.75 553 SER A O 1
ATOM 4132 N N . ALA A 1 554 ? -30.371 1.700 14.625 1.00 98.69 554 ALA A N 1
ATOM 4133 C CA . ALA A 1 554 ? -29.006 1.669 15.138 1.00 98.69 554 ALA A CA 1
ATOM 4134 C C . ALA A 1 554 ? -28.961 0.965 16.499 1.00 98.69 554 ALA A C 1
ATOM 4136 O O . ALA A 1 554 ? -29.574 1.426 17.465 1.00 98.69 554 ALA A O 1
ATOM 4137 N N . THR A 1 555 ? -28.254 -0.167 16.574 1.00 98.44 555 THR A N 1
ATOM 4138 C CA . THR A 1 555 ? -28.158 -0.976 17.803 1.00 98.44 555 THR A CA 1
ATOM 4139 C C . THR A 1 555 ? -26.749 -1.457 18.139 1.00 98.44 555 THR A C 1
ATOM 4141 O O . THR A 1 555 ? -26.603 -2.182 19.119 1.00 98.44 555 THR A O 1
ATOM 4144 N N . GLY A 1 556 ? -25.730 -1.117 17.348 1.00 97.81 556 GLY A N 1
ATOM 4145 C CA . GLY A 1 556 ? -24.327 -1.451 17.637 1.00 97.81 556 GLY A CA 1
ATOM 4146 C C . GLY A 1 556 ? -23.646 -0.389 18.504 1.00 97.81 556 GLY A C 1
ATOM 4147 O O . GLY A 1 556 ? -24.168 0.716 18.662 1.00 97.81 556 GLY A O 1
ATOM 4148 N N . ASP A 1 557 ? -22.481 -0.713 19.063 1.00 98.06 557 ASP A N 1
ATOM 4149 C CA . ASP A 1 557 ? -21.643 0.236 19.806 1.00 98.06 557 ASP A CA 1
ATOM 4150 C C . ASP A 1 557 ? -20.627 0.941 18.891 1.00 98.06 557 ASP A C 1
ATOM 4152 O O . ASP A 1 557 ? -20.180 0.395 17.882 1.00 98.06 557 ASP A O 1
ATOM 4156 N N . ARG A 1 558 ? -20.223 2.160 19.262 1.00 97.81 558 ARG A N 1
ATOM 4157 C CA . ARG A 1 558 ? -19.245 2.984 18.527 1.00 97.81 558 ARG A CA 1
ATOM 4158 C C . ARG A 1 558 ? -19.646 3.243 17.069 1.00 97.81 558 ARG A C 1
ATOM 4160 O O . ARG A 1 558 ? -18.826 3.127 16.160 1.00 97.81 558 ARG A O 1
ATOM 4167 N N . GLN A 1 559 ? -20.911 3.591 16.845 1.00 98.62 559 GLN A N 1
ATOM 4168 C CA . GLN A 1 559 ? -21.440 3.852 15.503 1.00 98.62 559 GLN A CA 1
ATOM 4169 C C . GLN A 1 559 ? -21.366 5.338 15.137 1.00 98.62 559 GLN A C 1
ATOM 4171 O O . GLN A 1 559 ? -21.608 6.207 15.982 1.00 98.62 559 GLN A O 1
ATOM 4176 N N . ARG A 1 560 ? -21.041 5.625 13.872 1.00 98.75 560 ARG A N 1
ATOM 4177 C CA . ARG A 1 560 ? -20.951 6.978 13.305 1.00 98.75 560 ARG A CA 1
ATOM 4178 C C . ARG A 1 560 ? -21.868 7.116 12.093 1.00 98.75 560 ARG A C 1
ATOM 4180 O O . ARG A 1 560 ? -21.775 6.331 11.149 1.00 98.75 560 ARG A O 1
ATOM 4187 N N . PHE A 1 561 ? -22.687 8.154 12.101 1.00 98.81 561 PHE A N 1
ATOM 4188 C CA . PHE A 1 561 ? -23.605 8.524 11.031 1.00 98.81 561 PHE A CA 1
ATOM 4189 C C . PHE A 1 561 ? -23.312 9.984 10.672 1.00 98.81 561 PHE A C 1
ATOM 4191 O O . PHE A 1 561 ? -23.295 10.829 11.565 1.00 98.81 561 PHE A O 1
ATOM 4198 N N . ILE A 1 562 ? -22.904 10.245 9.425 1.00 98.62 562 ILE A N 1
ATOM 4199 C CA . ILE A 1 562 ? -22.344 11.552 9.041 1.00 98.62 562 ILE A CA 1
ATOM 4200 C C . ILE A 1 562 ? -22.894 12.010 7.693 1.00 98.62 562 ILE A C 1
ATOM 4202 O O . ILE A 1 562 ? -22.680 11.346 6.673 1.00 98.62 562 ILE A O 1
ATOM 4206 N N . GLY A 1 563 ? -23.515 13.185 7.664 1.00 98.25 563 GLY A N 1
ATOM 4207 C CA . GLY A 1 563 ? -24.043 13.770 6.434 1.00 98.25 563 GLY A CA 1
ATOM 4208 C C . GLY A 1 563 ? -25.115 12.890 5.794 1.00 98.25 563 GLY A C 1
ATOM 4209 O O . GLY A 1 563 ? -25.101 12.687 4.578 1.00 98.25 563 GLY A O 1
ATOM 4210 N N . LEU A 1 564 ? -25.982 12.293 6.611 1.00 98.81 564 LEU A N 1
ATOM 4211 C CA . LEU A 1 564 ? -27.095 11.460 6.176 1.00 98.81 564 LEU A CA 1
ATOM 4212 C C . LEU A 1 564 ? -28.390 12.257 6.076 1.00 98.81 564 LEU A C 1
ATOM 4214 O O . LEU A 1 564 ? -28.648 13.177 6.851 1.00 98.81 564 LEU A O 1
ATOM 4218 N N . HIS A 1 565 ? -29.264 11.824 5.173 1.00 98.81 565 HIS A N 1
ATOM 4219 C CA . HIS A 1 565 ? -30.685 12.156 5.231 1.00 98.81 565 HIS A CA 1
ATOM 4220 C C . HIS A 1 565 ? -31.456 10.934 5.742 1.00 98.81 565 HIS A C 1
ATOM 4222 O O . HIS A 1 565 ? -31.544 9.916 5.058 1.00 98.81 565 HIS A O 1
ATOM 4228 N N . LEU A 1 566 ? -32.006 11.023 6.953 1.00 98.81 566 LEU A N 1
ATOM 4229 C CA . LEU A 1 566 ? -32.864 10.005 7.557 1.00 98.81 566 LEU A CA 1
ATOM 4230 C C . LEU A 1 566 ? -34.326 10.425 7.387 1.00 98.81 566 LEU A C 1
ATOM 4232 O O . LEU A 1 566 ? -34.821 11.343 8.054 1.00 98.81 566 LEU A O 1
ATOM 4236 N N . LEU A 1 567 ? -35.009 9.775 6.446 1.00 98.56 567 LEU A N 1
ATOM 4237 C CA . LEU A 1 567 ? -36.335 10.180 5.991 1.00 98.56 567 LEU A CA 1
ATOM 4238 C C . LEU A 1 567 ? -37.405 9.192 6.450 1.00 98.56 567 LEU A C 1
ATOM 4240 O O . LEU A 1 567 ? -37.338 8.005 6.146 1.00 98.56 567 LEU A O 1
ATOM 4244 N N . GLY A 1 568 ? -38.404 9.682 7.174 1.00 96.19 568 GLY A N 1
ATOM 4245 C CA . GLY A 1 568 ? -39.487 8.857 7.695 1.00 96.19 568 GLY A CA 1
ATOM 4246 C C . GLY A 1 568 ? -40.591 9.708 8.306 1.00 96.19 568 GLY A C 1
ATOM 4247 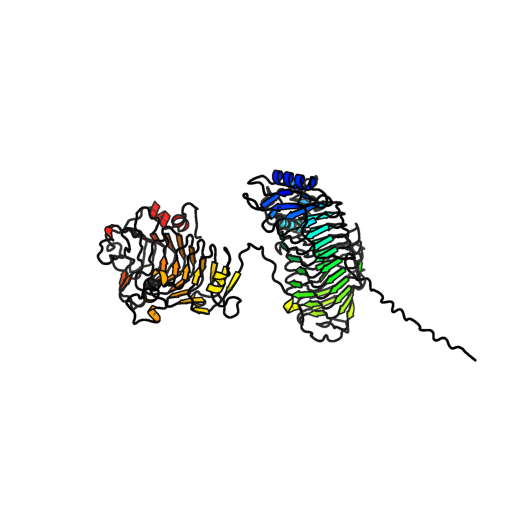O O . GLY A 1 568 ? -40.557 10.936 8.248 1.00 96.19 568 GLY A O 1
ATOM 4248 N N . SER A 1 569 ? -41.597 9.050 8.878 1.00 94.00 569 SER A N 1
ATOM 4249 C CA . SER A 1 569 ? -42.731 9.718 9.523 1.00 94.00 569 SER A CA 1
ATOM 4250 C C . SER A 1 569 ? -42.769 9.433 11.021 1.00 94.00 569 SER A C 1
ATOM 4252 O O . SER A 1 569 ? -42.163 10.163 11.800 1.00 94.00 569 SER A O 1
ATOM 4254 N N . GLN A 1 570 ? -43.521 8.430 11.465 1.00 94.81 570 GLN A N 1
ATOM 4255 C CA . GLN A 1 570 ? -43.504 8.031 12.868 1.00 94.81 570 GLN A CA 1
ATOM 4256 C C . GLN A 1 570 ? -42.372 7.025 13.097 1.00 94.81 570 GLN A C 1
ATOM 4258 O O . GLN A 1 570 ? -42.269 6.064 12.336 1.00 94.81 570 GLN A O 1
ATOM 4263 N N . ASP A 1 571 ? -41.582 7.229 14.155 1.00 96.81 571 ASP A N 1
ATOM 4264 C CA . ASP A 1 571 ? -40.485 6.345 14.575 1.00 96.81 571 ASP A CA 1
ATOM 4265 C C . ASP A 1 571 ? -39.326 6.247 13.548 1.00 96.81 571 ASP A C 1
ATOM 4267 O O . ASP A 1 571 ? -38.796 5.166 13.304 1.00 96.81 571 ASP A O 1
ATOM 4271 N N . THR A 1 572 ? -38.903 7.370 12.946 1.00 98.50 572 THR A N 1
ATOM 4272 C CA . THR A 1 572 ? -37.886 7.416 11.867 1.00 98.50 572 THR A CA 1
ATOM 4273 C C . THR A 1 572 ? -36.528 6.800 12.240 1.00 98.50 572 THR A C 1
ATOM 4275 O O . THR A 1 572 ? -35.947 6.051 11.452 1.00 98.50 572 THR A O 1
ATOM 4278 N N . LEU A 1 573 ? -35.989 7.123 13.416 1.00 98.75 573 LEU A N 1
ATOM 4279 C CA . LEU A 1 573 ? -34.684 6.675 13.898 1.00 98.75 573 LEU A CA 1
ATOM 4280 C C . LEU A 1 573 ? -34.844 5.954 15.234 1.00 98.75 573 LEU A C 1
ATOM 4282 O O . LEU A 1 573 ? -35.194 6.559 16.251 1.00 98.75 573 LEU A O 1
ATOM 4286 N N . TYR A 1 574 ? -34.491 4.672 15.246 1.00 98.69 574 TYR A N 1
ATOM 4287 C CA . TYR A 1 574 ? -34.314 3.929 16.485 1.00 98.69 574 TYR A CA 1
ATOM 4288 C C . TYR A 1 574 ? -32.851 4.001 16.933 1.00 98.69 574 TYR A C 1
ATOM 4290 O O . TYR A 1 574 ? -32.001 3.261 16.439 1.00 98.69 574 TYR A O 1
ATOM 4298 N N . ALA A 1 575 ? -32.571 4.898 17.880 1.00 98.38 575 ALA A N 1
ATOM 4299 C CA . ALA A 1 575 ? -31.286 5.029 18.561 1.00 98.38 575 ALA A CA 1
ATOM 4300 C C . ALA A 1 575 ? -31.287 4.132 19.809 1.00 98.38 575 ALA A C 1
ATOM 4302 O O . ALA A 1 575 ? -31.560 4.577 20.932 1.00 98.38 575 ALA A O 1
ATOM 4303 N N . GLY A 1 576 ? -31.058 2.835 19.595 1.00 95.44 576 GLY A N 1
ATOM 4304 C CA . GLY A 1 576 ? -31.190 1.793 20.612 1.00 95.44 576 GLY A CA 1
ATOM 4305 C C . GLY A 1 576 ? -29.890 1.070 20.949 1.00 95.44 576 GLY A C 1
ATOM 4306 O O . GLY A 1 576 ? -28.846 1.281 20.342 1.00 95.44 576 GLY A O 1
ATOM 4307 N N . GLY A 1 577 ? -29.970 0.173 21.926 1.00 89.56 577 GLY A N 1
ATOM 4308 C CA . GLY A 1 577 ? -28.814 -0.578 22.410 1.00 89.56 577 GLY A CA 1
ATOM 4309 C C . GLY A 1 577 ? -28.366 0.021 23.727 1.00 89.56 577 GLY A C 1
ATOM 4310 O O . GLY A 1 577 ? -27.615 0.989 23.766 1.00 89.56 577 GLY A O 1
ATOM 4311 N N . ASN A 1 578 ? -28.880 -0.539 24.816 1.00 87.56 578 ASN A N 1
ATOM 4312 C CA . ASN A 1 578 ? -28.644 -0.058 26.167 1.00 87.56 578 ASN A CA 1
ATOM 4313 C C . ASN A 1 578 ? -27.144 0.166 26.454 1.00 87.56 578 ASN A C 1
ATOM 4315 O O . ASN A 1 578 ? -26.392 -0.790 26.638 1.00 87.56 578 ASN A O 1
ATOM 4319 N N . GLY A 1 579 ? -26.730 1.433 26.535 1.00 83.12 579 GLY A N 1
ATOM 4320 C CA . GLY A 1 579 ? -25.338 1.819 26.788 1.00 83.12 579 GLY A CA 1
ATOM 4321 C C . GLY A 1 579 ? -24.421 1.797 25.565 1.00 83.12 579 GLY A C 1
ATOM 4322 O O . GLY A 1 579 ? -23.256 2.172 25.684 1.00 83.12 579 GLY A O 1
ATOM 4323 N N . HIS A 1 580 ? -24.931 1.400 24.401 1.00 96.44 580 HIS A N 1
ATOM 4324 C CA . HIS A 1 580 ? -24.225 1.503 23.133 1.00 96.44 580 HIS A CA 1
ATOM 4325 C C . HIS A 1 580 ? -24.179 2.955 22.669 1.00 96.44 580 HIS A C 1
ATOM 4327 O O . HIS A 1 580 ? -25.107 3.741 22.891 1.00 96.44 580 HIS A O 1
ATOM 4333 N N . ARG A 1 581 ? -23.059 3.311 22.050 1.00 98.38 581 ARG A N 1
ATOM 4334 C CA . ARG A 1 581 ? -22.688 4.693 21.775 1.00 98.38 581 ARG A CA 1
ATOM 4335 C C . ARG A 1 581 ? -22.826 5.017 20.303 1.00 98.38 581 ARG A C 1
ATOM 4337 O O . ARG A 1 581 ? -22.333 4.282 19.449 1.00 98.38 581 ARG A O 1
ATOM 4344 N N . GLN A 1 582 ? -23.480 6.136 20.026 1.00 98.69 582 GLN A N 1
ATOM 4345 C CA . GLN A 1 582 ? -23.839 6.536 18.671 1.00 98.69 582 GLN A CA 1
ATOM 4346 C C . GLN A 1 582 ? -23.574 8.027 18.481 1.00 98.69 582 GLN A C 1
ATOM 4348 O O . GLN A 1 582 ? -23.922 8.841 19.340 1.00 98.69 582 GLN A O 1
ATOM 4353 N N . TYR A 1 583 ? -22.952 8.378 17.361 1.00 98.81 583 TYR A N 1
ATOM 4354 C CA . TYR A 1 583 ? -22.647 9.753 16.987 1.00 98.81 583 TYR A CA 1
ATOM 4355 C C . TYR A 1 583 ? -23.270 10.074 15.630 1.00 98.81 583 TYR A C 1
ATOM 4357 O O . TYR A 1 583 ? -23.018 9.364 14.657 1.00 98.81 583 TYR A O 1
ATOM 4365 N N . TYR A 1 584 ? -24.068 11.134 15.603 1.00 98.88 584 TYR A N 1
ATOM 4366 C CA . TYR A 1 584 ? -24.804 11.650 14.451 1.00 98.88 584 TYR A CA 1
ATOM 4367 C C . TYR A 1 584 ? -24.310 13.070 14.182 1.00 98.88 584 TYR A C 1
ATOM 4369 O O . TYR A 1 584 ? -24.303 13.889 15.109 1.00 98.88 584 TYR A O 1
ATOM 4377 N N . GLN A 1 585 ? -23.861 13.357 12.963 1.00 98.62 585 GLN A N 1
ATOM 4378 C CA . GLN A 1 585 ? -23.211 14.623 12.633 1.00 98.62 585 GLN A CA 1
ATOM 4379 C C . GLN A 1 585 ? -23.646 15.149 11.269 1.00 98.62 585 GLN A C 1
ATOM 4381 O O . GLN A 1 585 ? -23.533 14.445 10.270 1.00 98.62 585 GLN A O 1
ATOM 4386 N N . ASP A 1 586 ? -24.048 16.422 11.219 1.00 98.44 586 ASP A N 1
ATOM 4387 C CA . ASP A 1 586 ? -24.423 17.109 9.974 1.00 98.44 586 ASP A CA 1
ATOM 4388 C C . ASP A 1 586 ? -25.565 16.382 9.219 1.00 98.44 586 ASP A C 1
ATOM 4390 O O . ASP A 1 586 ? -25.654 16.426 7.992 1.00 98.44 586 ASP A O 1
ATOM 4394 N N . ASP A 1 587 ? -26.433 15.688 9.965 1.00 98.75 587 ASP A N 1
ATOM 4395 C CA . ASP A 1 587 ? -27.537 14.882 9.437 1.00 98.75 587 ASP A CA 1
ATOM 4396 C C . ASP A 1 587 ? -28.854 15.680 9.355 1.00 98.75 587 ASP A C 1
ATOM 4398 O O . ASP A 1 587 ? -29.156 16.511 10.218 1.00 98.75 587 ASP A O 1
ATOM 4402 N N . LEU A 1 588 ? -29.699 15.356 8.373 1.00 98.81 588 LEU A N 1
ATOM 4403 C CA . LEU A 1 588 ? -31.110 15.754 8.323 1.00 98.81 588 LEU A CA 1
ATOM 4404 C C . LEU A 1 588 ? -31.982 14.588 8.791 1.00 98.81 588 LEU A C 1
ATOM 4406 O O . LEU A 1 588 ? -31.958 13.517 8.188 1.00 98.81 588 LEU A O 1
ATOM 4410 N N . ILE A 1 589 ? -32.810 14.805 9.812 1.00 98.75 589 ILE A N 1
ATOM 4411 C CA . ILE A 1 589 ? -33.752 13.805 10.327 1.00 98.75 589 ILE A CA 1
ATOM 4412 C C . ILE A 1 589 ? -35.169 14.368 10.244 1.00 98.75 589 ILE A C 1
ATOM 4414 O O . ILE A 1 589 ? -35.484 15.389 10.861 1.00 98.75 589 ILE A O 1
ATOM 4418 N N . THR A 1 590 ? -36.038 13.692 9.493 1.00 98.25 590 THR A N 1
ATOM 4419 C CA . THR A 1 590 ? -37.442 14.101 9.313 1.00 98.25 590 THR A CA 1
ATOM 4420 C C . THR A 1 590 ? -38.405 13.176 10.055 1.00 98.25 590 THR A C 1
ATOM 4422 O O . THR A 1 590 ? -38.103 12.001 10.276 1.00 98.25 590 THR A O 1
ATOM 4425 N N . GLY A 1 591 ? -39.564 13.690 10.470 1.00 96.81 591 GLY A N 1
ATOM 4426 C CA . GLY A 1 591 ? -40.579 12.855 11.114 1.00 96.81 591 GLY A CA 1
ATOM 4427 C C . GLY A 1 591 ? -41.854 13.581 11.538 1.00 96.81 591 GLY A C 1
ATOM 4428 O O . GLY A 1 591 ? -42.032 14.782 11.312 1.00 96.81 591 GLY A O 1
ATOM 4429 N N . THR A 1 592 ? -42.758 12.832 12.177 1.00 95.06 592 THR A N 1
ATOM 4430 C CA . THR A 1 592 ? -44.040 13.333 12.705 1.00 95.06 592 THR A CA 1
ATOM 4431 C C . THR A 1 592 ? -44.268 13.031 14.185 1.00 95.06 592 THR A C 1
ATOM 4433 O O . THR A 1 592 ? -44.690 13.916 14.923 1.00 95.06 592 THR A O 1
ATOM 4436 N N . VAL A 1 593 ? -43.971 11.828 14.674 1.00 94.44 593 VAL A N 1
ATOM 4437 C CA . VAL A 1 593 ? -44.142 11.450 16.085 1.00 94.44 593 VAL A CA 1
ATOM 4438 C C . VAL A 1 593 ? -42.986 10.551 16.480 1.00 94.44 593 VAL A C 1
ATOM 4440 O O . VAL A 1 593 ? -42.654 9.639 15.734 1.00 94.44 593 VAL A O 1
ATOM 4443 N N . ASP A 1 594 ? -42.388 10.840 17.635 1.00 94.88 594 ASP A N 1
ATOM 4444 C CA . ASP A 1 594 ? -41.289 10.082 18.232 1.00 94.88 594 ASP A CA 1
ATOM 4445 C C . ASP A 1 594 ? -40.153 9.813 17.229 1.00 94.88 594 ASP A C 1
ATOM 4447 O O . ASP A 1 594 ? -39.694 8.686 17.075 1.00 94.88 594 ASP A O 1
ATOM 4451 N N . PHE A 1 595 ? -39.712 10.867 16.524 1.00 90.25 595 PHE A N 1
ATOM 4452 C CA . PHE A 1 595 ? -38.806 10.769 15.365 1.00 90.25 595 PHE A CA 1
ATOM 4453 C C . PHE A 1 595 ? -37.550 9.991 15.732 1.00 90.25 595 PHE A C 1
ATOM 4455 O O . PHE A 1 595 ? -37.051 9.203 14.939 1.00 90.25 595 PHE A O 1
ATOM 4462 N N . ILE A 1 596 ? -37.045 10.262 16.936 1.00 98.69 596 ILE A N 1
ATOM 4463 C CA . ILE A 1 596 ? -35.858 9.653 17.512 1.00 98.69 596 ILE A CA 1
ATOM 4464 C C . ILE A 1 596 ? -36.262 9.011 18.834 1.00 98.69 596 ILE A C 1
ATOM 4466 O O . ILE A 1 596 ? -36.625 9.695 19.800 1.00 98.69 596 ILE A O 1
ATOM 4470 N N . PHE A 1 597 ? -36.178 7.691 18.903 1.00 98.44 597 PHE A N 1
ATOM 4471 C CA . PHE A 1 597 ? -36.604 6.929 20.073 1.00 98.44 597 PHE A CA 1
ATOM 4472 C C . PHE A 1 597 ? -35.615 5.812 20.404 1.00 98.44 597 PHE A C 1
ATOM 4474 O O . PHE A 1 597 ? -34.829 5.391 19.559 1.00 98.44 597 PHE A O 1
ATOM 4481 N N . GLY A 1 598 ? -35.641 5.346 21.653 1.00 97.75 598 GLY A N 1
ATOM 4482 C CA . GLY A 1 598 ? -34.755 4.285 22.139 1.00 97.75 598 GLY A CA 1
ATOM 4483 C C . GLY A 1 598 ? -33.911 4.676 23.352 1.00 97.75 598 GLY A C 1
ATOM 4484 O O . GLY A 1 598 ? -34.185 5.660 24.049 1.00 97.75 598 GLY A O 1
ATOM 4485 N N . ASP A 1 599 ? -32.910 3.848 23.645 1.00 97.38 599 ASP A N 1
ATOM 4486 C CA . ASP A 1 599 ? -32.129 3.867 24.883 1.00 97.38 599 ASP A CA 1
ATOM 4487 C C . ASP A 1 599 ? -30.603 3.871 24.692 1.00 97.38 599 ASP A C 1
ATOM 4489 O O . ASP A 1 599 ? -29.867 3.546 25.630 1.00 97.38 599 ASP A O 1
ATOM 4493 N N . ALA A 1 600 ? -30.113 4.272 23.519 1.00 97.81 600 ALA A N 1
ATOM 4494 C CA . ALA A 1 600 ? -28.684 4.471 23.294 1.00 97.81 600 ALA A CA 1
ATOM 4495 C C . ALA A 1 600 ? -28.109 5.635 24.129 1.00 97.81 600 ALA A C 1
ATOM 4497 O O . ALA A 1 600 ? -28.827 6.496 24.661 1.00 97.81 600 ALA A O 1
ATOM 4498 N N . LEU A 1 601 ? -26.779 5.676 24.213 1.00 98.12 601 LEU A N 1
ATOM 4499 C CA . LEU A 1 601 ? -26.025 6.883 24.535 1.00 98.12 601 LEU A CA 1
ATOM 4500 C C . LEU A 1 601 ? -25.700 7.598 23.217 1.00 98.12 601 LEU A C 1
ATOM 4502 O O . LEU A 1 601 ? -24.695 7.296 22.572 1.00 98.12 601 LEU A O 1
ATOM 4506 N N . ALA A 1 602 ? -26.582 8.502 22.790 1.00 98.62 602 ALA A N 1
ATOM 4507 C CA . ALA A 1 602 ? -26.521 9.105 21.460 1.00 98.62 602 ALA A CA 1
ATOM 4508 C C . ALA A 1 602 ? -26.222 10.605 21.515 1.00 98.62 602 ALA A C 1
ATOM 4510 O O . ALA A 1 602 ? -26.798 11.348 22.316 1.00 98.62 602 ALA A O 1
ATOM 4511 N N . TYR A 1 603 ? -25.320 11.040 20.642 1.00 98.81 603 TYR A N 1
ATOM 4512 C CA . TYR A 1 603 ? -24.914 12.430 20.499 1.00 98.81 603 TYR A CA 1
ATOM 4513 C C . TYR A 1 603 ? -25.213 12.915 19.084 1.00 98.81 603 TYR A C 1
ATOM 4515 O O . TYR A 1 603 ? -24.760 12.307 18.119 1.00 98.81 603 TYR A O 1
ATOM 4523 N N . PHE A 1 604 ? -25.957 14.008 18.982 1.00 98.88 604 PHE A N 1
ATOM 4524 C CA . PHE A 1 604 ? -26.413 14.612 17.740 1.00 98.88 604 PHE A CA 1
ATOM 4525 C C . PHE A 1 604 ? -25.799 16.004 17.615 1.00 98.88 604 PHE A C 1
ATOM 4527 O O . PHE A 1 604 ? -26.174 16.913 18.356 1.00 98.88 604 PHE A O 1
ATOM 4534 N N . GLU A 1 605 ? -24.849 16.172 16.704 1.00 98.38 605 GLU A N 1
ATOM 4535 C CA . GLU A 1 605 ? -24.112 17.416 16.484 1.00 98.38 605 GLU A CA 1
ATOM 4536 C C . GLU A 1 605 ? -24.471 18.027 15.128 1.00 98.38 605 GLU A C 1
ATOM 4538 O O . GLU A 1 605 ? -24.433 17.341 14.110 1.00 98.38 605 GLU A O 1
ATOM 4543 N N . HIS A 1 606 ? -24.833 19.312 15.106 1.00 98.38 606 HIS A N 1
ATOM 4544 C CA . HIS A 1 606 ? -25.202 20.029 13.872 1.00 98.38 606 HIS A CA 1
ATOM 4545 C C . HIS A 1 606 ? -26.315 19.362 13.045 1.00 98.38 606 HIS A C 1
ATOM 4547 O O . HIS A 1 606 ? -26.398 19.545 11.833 1.00 98.38 606 HIS A O 1
ATOM 4553 N N . VAL A 1 607 ? -27.195 18.600 13.696 1.00 98.75 607 VAL A N 1
ATOM 4554 C CA . VAL A 1 607 ? -28.316 17.946 13.013 1.00 98.75 607 VAL A CA 1
ATOM 4555 C C . VAL A 1 607 ? -29.468 18.922 12.771 1.00 98.75 607 VAL A C 1
ATOM 4557 O O . VAL A 1 607 ? -29.766 19.770 13.621 1.00 98.75 607 VAL A O 1
ATOM 4560 N N . GLU A 1 608 ? -30.170 18.768 11.650 1.00 98.69 608 GLU A N 1
ATOM 4561 C CA . GLU A 1 608 ? -31.481 19.380 11.432 1.00 98.69 608 GLU A CA 1
ATOM 4562 C C . GLU A 1 608 ? -32.588 18.368 11.757 1.00 98.69 608 GLU A C 1
ATOM 4564 O O . GLU A 1 608 ? -32.701 17.318 11.128 1.00 98.69 608 GLU A O 1
ATOM 4569 N N . LEU A 1 609 ? -33.441 18.704 12.723 1.00 98.69 609 LEU A N 1
ATOM 4570 C CA . LEU A 1 609 ? -34.652 17.961 13.059 1.00 98.69 609 LEU A CA 1
ATOM 4571 C C . LEU A 1 609 ? -35.848 18.665 12.419 1.00 98.69 609 LEU A C 1
ATOM 4573 O O . LEU A 1 609 ? -36.287 19.707 12.917 1.00 98.69 609 LEU A O 1
ATOM 4577 N N . ARG A 1 610 ? -36.381 18.104 11.329 1.00 98.31 610 ARG A N 1
ATOM 4578 C CA . ARG A 1 610 ? -37.460 18.730 10.554 1.00 98.31 610 ARG A CA 1
ATOM 4579 C C . ARG A 1 610 ? -38.790 18.009 10.722 1.00 98.31 610 ARG A C 1
ATOM 4581 O O . ARG A 1 610 ? -38.974 16.866 10.308 1.00 98.31 610 ARG A O 1
ATOM 4588 N N . GLY A 1 611 ? -39.754 18.720 11.292 1.00 96.81 611 GLY A N 1
ATOM 4589 C CA . GLY A 1 611 ? -41.139 18.279 11.375 1.00 96.81 611 GLY A CA 1
ATOM 4590 C C . GLY A 1 611 ? -41.863 18.283 10.039 1.00 96.81 611 GLY A C 1
ATOM 4591 O O . GLY A 1 611 ? -41.913 19.329 9.398 1.00 96.81 611 GLY A O 1
ATOM 4592 N N . ILE A 1 612 ? -42.501 17.172 9.670 1.00 94.00 612 ILE A N 1
ATOM 4593 C CA . ILE A 1 612 ? -43.236 17.048 8.402 1.00 94.00 612 ILE A CA 1
ATOM 4594 C C . ILE A 1 612 ? -44.720 16.715 8.617 1.00 94.00 612 ILE A C 1
ATOM 4596 O O . ILE A 1 612 ? -45.116 16.217 9.668 1.00 94.00 612 ILE A O 1
ATOM 4600 N N . GLN A 1 613 ? -45.548 17.050 7.623 1.00 83.50 613 GLN A N 1
ATOM 4601 C CA . GLN A 1 613 ? -46.880 16.488 7.307 1.00 83.50 613 GLN A CA 1
ATOM 4602 C C . GLN A 1 613 ? -47.840 16.098 8.465 1.00 83.50 613 GLN A C 1
ATOM 4604 O O . GLN A 1 613 ? -48.667 15.201 8.327 1.00 83.50 613 GLN A O 1
ATOM 4609 N N . ARG A 1 614 ? -47.817 16.803 9.606 1.00 85.94 614 ARG A N 1
ATOM 4610 C CA . ARG A 1 614 ? -48.758 16.609 10.728 1.00 85.94 614 ARG A CA 1
ATOM 4611 C C . ARG A 1 614 ? -48.985 17.915 11.482 1.00 85.94 614 ARG A C 1
ATOM 4613 O O . ARG A 1 614 ? -48.080 18.729 11.586 1.00 85.94 614 ARG A O 1
ATOM 4620 N N . ASN A 1 615 ? -50.178 18.125 12.044 1.00 91.94 615 ASN A N 1
ATOM 4621 C CA . ASN A 1 615 ? -50.487 19.359 12.784 1.00 91.94 615 ASN A CA 1
ATOM 4622 C C . ASN A 1 615 ? -49.648 19.520 14.069 1.00 91.94 615 ASN A C 1
ATOM 4624 O O . ASN A 1 615 ? -49.190 20.618 14.383 1.00 91.94 615 ASN A O 1
ATOM 4628 N N . SER A 1 616 ? -49.447 18.429 14.805 1.00 94.06 616 SER A N 1
ATOM 4629 C CA . SER A 1 616 ? -48.665 18.397 16.040 1.00 94.06 616 SER A CA 1
ATOM 4630 C C . SER A 1 616 ? -47.640 17.280 15.955 1.00 94.06 616 SER A C 1
ATOM 4632 O O . SER A 1 616 ? -47.999 16.165 15.564 1.00 94.06 616 SER A O 1
ATOM 4634 N N . ILE A 1 617 ? -46.393 17.592 16.303 1.00 95.62 617 ILE A N 1
ATOM 4635 C CA . ILE A 1 617 ? -45.273 16.658 16.218 1.00 95.62 617 ILE A CA 1
ATOM 4636 C C . ILE A 1 617 ? -44.548 16.481 17.550 1.00 95.62 617 ILE A C 1
ATOM 4638 O O . ILE A 1 617 ? -44.620 17.327 18.445 1.00 95.62 617 ILE A O 1
ATOM 4642 N N . THR A 1 618 ? -43.810 15.383 17.680 1.00 97.19 618 THR A N 1
ATOM 4643 C CA . THR A 1 618 ? -42.948 15.114 18.840 1.00 97.19 618 THR A CA 1
ATOM 4644 C C . THR A 1 618 ? -41.602 14.578 18.382 1.00 97.19 618 THR A C 1
ATOM 4646 O O . THR A 1 618 ? -41.565 13.568 17.691 1.00 97.19 618 THR A O 1
ATOM 4649 N N . LEU A 1 619 ? -40.511 15.247 18.762 1.00 98.19 619 LEU A N 1
ATOM 4650 C CA . LEU A 1 619 ? -39.174 14.924 18.257 1.00 98.19 619 LEU A CA 1
ATOM 4651 C C . LEU A 1 619 ? -38.592 13.658 18.890 1.00 98.19 619 LEU A C 1
ATOM 4653 O O . LEU A 1 619 ? -38.105 12.790 18.176 1.00 98.19 619 LEU A O 1
ATOM 4657 N N . THR A 1 620 ? -38.624 13.546 20.222 1.00 98.50 620 THR A N 1
ATOM 4658 C CA . THR A 1 620 ? -37.902 12.475 20.928 1.00 98.50 620 THR A CA 1
ATOM 4659 C C . THR A 1 620 ? -38.777 11.655 21.871 1.00 98.50 620 THR A C 1
ATOM 4661 O O . THR A 1 620 ? -39.646 12.192 22.560 1.00 98.50 620 THR A O 1
ATOM 4664 N N . ALA A 1 621 ? -38.491 10.355 21.949 1.00 98.12 621 ALA A N 1
ATOM 4665 C CA . ALA A 1 621 ? -39.077 9.420 22.907 1.00 98.12 621 ALA A CA 1
ATOM 4666 C C . ALA A 1 621 ? -37.994 8.511 23.517 1.00 98.12 621 ALA A C 1
ATOM 4668 O O . ALA A 1 621 ? -37.822 7.350 23.146 1.00 98.12 621 ALA A O 1
ATOM 4669 N N . GLN A 1 622 ? -37.218 9.059 24.456 1.00 97.94 622 GLN A N 1
ATOM 4670 C CA . GLN A 1 622 ? -36.092 8.350 25.076 1.00 97.94 622 GLN A CA 1
ATOM 4671 C C . GLN A 1 622 ? -36.577 7.373 26.166 1.00 97.94 622 GLN A C 1
ATOM 4673 O O . GLN A 1 622 ? -37.494 7.689 26.932 1.00 97.94 622 GLN A O 1
ATOM 4678 N N . SER A 1 623 ? -35.975 6.181 26.242 1.00 96.75 623 SER A N 1
ATOM 4679 C CA . SER A 1 623 ? -36.463 5.058 27.060 1.00 96.75 623 SER A CA 1
ATOM 4680 C C . SER A 1 623 ? -35.534 4.580 28.169 1.00 96.75 623 SER A C 1
ATOM 4682 O O . SER A 1 623 ? -35.520 3.394 28.497 1.00 96.75 623 SER A O 1
ATOM 4684 N N . ARG A 1 624 ? -34.788 5.481 28.807 1.00 96.81 624 ARG A N 1
ATOM 4685 C CA . ARG A 1 624 ? -34.008 5.135 30.000 1.00 96.81 624 ARG A CA 1
ATOM 4686 C C . ARG A 1 624 ? -34.922 4.665 31.136 1.00 96.81 624 ARG A C 1
ATOM 4688 O O . ARG A 1 624 ? -35.801 5.403 31.584 1.00 96.81 624 ARG A O 1
ATOM 4695 N N . VAL A 1 625 ? -34.679 3.454 31.639 1.00 93.94 625 VAL A N 1
ATOM 4696 C CA . VAL A 1 625 ? -35.505 2.813 32.681 1.00 93.94 625 VAL A CA 1
ATOM 4697 C C . VAL A 1 625 ? -34.917 2.912 34.086 1.00 93.94 625 VAL A C 1
ATOM 4699 O O . VAL A 1 625 ? -35.666 2.920 35.056 1.00 93.94 625 VAL A O 1
ATOM 4702 N N . SER A 1 626 ? -33.588 2.965 34.230 1.00 93.75 626 SER A N 1
ATOM 4703 C CA . SER A 1 626 ? -32.931 2.917 35.546 1.00 93.75 626 SER A CA 1
ATOM 4704 C C . SER A 1 626 ? -31.753 3.888 35.662 1.00 93.75 626 SER A C 1
ATOM 4706 O O . SER A 1 626 ? -31.131 4.273 34.672 1.00 93.75 626 SER A O 1
ATOM 4708 N N . ALA A 1 627 ? -31.427 4.286 36.894 1.00 89.69 627 ALA A N 1
ATOM 4709 C CA . ALA A 1 627 ? -30.323 5.209 37.156 1.00 89.69 627 ALA A CA 1
ATOM 4710 C C . ALA A 1 627 ? -28.954 4.616 36.769 1.00 89.69 627 ALA A C 1
ATOM 4712 O O . ALA A 1 627 ? -28.088 5.353 36.307 1.00 89.69 627 ALA A O 1
ATOM 4713 N N . GLY A 1 628 ? -28.781 3.294 36.896 1.00 87.25 628 GLY A N 1
ATOM 4714 C CA . GLY A 1 628 ? -27.563 2.581 36.483 1.00 87.25 628 GLY A CA 1
ATOM 4715 C C . GLY A 1 628 ? -27.421 2.404 34.968 1.00 87.25 628 GLY A C 1
ATOM 4716 O O . GLY A 1 628 ? -26.393 1.928 34.502 1.00 87.25 628 GLY A O 1
ATOM 4717 N N . GLN A 1 629 ? -28.440 2.782 34.195 1.00 90.62 629 GLN A N 1
ATOM 4718 C CA . GLN A 1 629 ? -28.387 2.746 32.743 1.00 90.62 629 GLN A CA 1
ATOM 4719 C C . GLN A 1 629 ? -27.595 3.944 32.206 1.00 90.62 629 GLN A C 1
ATOM 4721 O O . GLN A 1 629 ? -27.971 5.094 32.451 1.00 90.62 629 GLN A O 1
ATOM 4726 N N . HIS A 1 630 ? -26.521 3.680 31.464 1.00 89.81 630 HIS A N 1
ATOM 4727 C CA . HIS A 1 630 ? -25.681 4.700 30.833 1.00 89.81 630 HIS A CA 1
ATOM 4728 C C . HIS A 1 630 ? -26.246 5.096 29.462 1.00 89.81 630 HIS A C 1
ATOM 4730 O O . HIS A 1 630 ? -25.666 4.787 28.432 1.00 89.81 630 HIS A O 1
ATOM 4736 N N . SER A 1 631 ? -27.404 5.757 29.454 1.00 95.56 631 SER A N 1
ATOM 4737 C CA . SER A 1 631 ? -28.143 6.130 28.238 1.00 95.56 631 SER A CA 1
ATOM 4738 C C . SER A 1 631 ? -28.650 7.567 28.301 1.00 95.56 631 SER A C 1
ATOM 4740 O O . SER A 1 631 ? -28.971 8.058 29.390 1.00 95.56 631 SER A O 1
ATOM 4742 N N . GLY A 1 632 ? -28.841 8.195 27.148 1.00 97.31 632 GLY A N 1
ATOM 4743 C CA . GLY A 1 632 ? -29.422 9.529 27.028 1.00 97.31 632 GLY A CA 1
ATOM 4744 C C . GLY A 1 632 ? -29.087 10.156 25.683 1.00 97.31 632 GLY A C 1
ATOM 4745 O O . GLY A 1 632 ? -28.134 9.736 25.028 1.00 97.31 632 GLY A O 1
ATOM 4746 N N . PHE A 1 633 ? -29.868 11.159 25.289 1.00 98.75 633 PHE A N 1
ATOM 4747 C CA . PHE A 1 633 ? -29.653 11.893 24.043 1.00 98.75 633 PHE A CA 1
ATOM 4748 C C . PHE A 1 633 ? -29.126 13.297 24.328 1.00 98.75 633 PHE A C 1
ATOM 4750 O O . PHE A 1 633 ? -29.668 14.009 25.176 1.00 98.75 633 PHE A O 1
ATOM 4757 N N . VAL A 1 634 ? -28.086 13.707 23.609 1.00 98.75 634 VAL A N 1
ATOM 4758 C CA . VAL A 1 634 ? -27.596 15.090 23.607 1.00 98.75 634 VAL A CA 1
ATOM 4759 C C . VAL A 1 634 ? -27.706 15.635 22.196 1.00 98.75 634 VAL A C 1
ATOM 4761 O O . VAL A 1 634 ? -27.126 15.072 21.278 1.00 98.75 634 VAL A O 1
ATOM 4764 N N . PHE A 1 635 ? -28.422 16.742 22.044 1.00 98.88 635 PHE A N 1
ATOM 4765 C CA . PHE A 1 635 ? -28.466 17.535 20.825 1.00 98.88 635 PHE A CA 1
ATOM 4766 C C . PHE A 1 635 ? -27.612 18.780 21.036 1.00 98.88 635 PHE A C 1
ATOM 4768 O O . PHE A 1 635 ? -27.894 19.566 21.942 1.00 98.88 635 PHE A O 1
ATOM 4775 N N . HIS A 1 636 ? -26.565 18.943 20.236 1.00 98.56 636 HIS A N 1
ATOM 4776 C CA . HIS A 1 636 ? -25.596 20.025 20.340 1.00 98.56 636 HIS A CA 1
ATOM 4777 C C . HIS A 1 636 ? -25.545 20.824 19.037 1.00 98.56 636 HIS A C 1
ATOM 4779 O O . HIS A 1 636 ? -25.344 20.255 17.965 1.00 98.56 636 HIS A O 1
ATOM 4785 N N . ASP A 1 637 ? -25.752 22.138 19.136 1.00 98.44 637 ASP A N 1
ATOM 4786 C CA . ASP A 1 637 ? -25.779 23.073 18.003 1.00 98.44 637 ASP A CA 1
ATOM 4787 C C . ASP A 1 637 ? -26.694 22.599 16.852 1.00 98.44 637 ASP A C 1
ATOM 4789 O O . ASP A 1 637 ? -26.395 22.744 15.670 1.00 98.44 637 ASP A O 1
ATOM 4793 N N . CYS A 1 638 ? -27.833 22.007 17.217 1.00 98.56 638 CYS A N 1
ATOM 4794 C CA . CYS A 1 638 ? -28.833 21.495 16.289 1.00 98.56 638 CYS A CA 1
ATOM 4795 C C . CYS A 1 638 ? -29.799 22.583 15.795 1.00 98.56 638 CYS A C 1
ATOM 4797 O O . CYS A 1 638 ? -29.942 23.642 16.412 1.00 98.56 638 CYS A O 1
ATOM 4799 N N . THR A 1 639 ? -30.532 22.298 14.722 1.00 98.88 639 THR A N 1
ATOM 4800 C CA . THR A 1 639 ? -31.652 23.127 14.252 1.00 98.88 639 THR A CA 1
ATOM 4801 C C . THR A 1 639 ? -32.954 22.346 14.362 1.00 98.88 639 THR A C 1
ATOM 4803 O O . THR A 1 639 ? -33.065 21.251 13.823 1.00 98.88 639 THR A O 1
ATOM 4806 N N . VAL A 1 640 ? -33.958 22.910 15.031 1.00 98.69 640 VAL A N 1
ATOM 4807 C CA . VAL A 1 640 ? -35.333 22.395 15.014 1.00 98.69 640 VAL A CA 1
ATOM 4808 C C . VAL A 1 640 ? -36.141 23.245 14.046 1.00 98.69 640 VAL A C 1
ATOM 4810 O O . VAL A 1 640 ? -36.314 24.441 14.282 1.00 98.69 640 VAL A O 1
ATOM 4813 N N . SER A 1 641 ? -36.652 22.626 12.985 1.00 97.81 641 SER A N 1
ATOM 4814 C CA . SER A 1 641 ? -37.445 23.264 11.932 1.00 97.81 641 SER A CA 1
ATOM 4815 C C . SER A 1 641 ? -38.737 22.479 11.678 1.00 97.81 641 SER A C 1
ATOM 4817 O O . SER A 1 641 ? -38.927 21.367 12.181 1.00 97.81 641 SER A O 1
ATOM 4819 N N . ALA A 1 642 ? -39.669 23.054 10.918 1.00 95.75 642 ALA A N 1
ATOM 4820 C CA . ALA A 1 642 ? -40.868 22.332 10.510 1.00 95.75 642 ALA A CA 1
ATOM 4821 C C . ALA A 1 642 ? -41.519 22.894 9.240 1.00 95.75 642 ALA A C 1
ATOM 4823 O O . ALA A 1 642 ? -41.550 24.110 9.015 1.00 95.75 642 ALA A O 1
ATOM 4824 N N . ASP A 1 643 ? -42.148 22.005 8.477 1.00 94.38 643 ASP A N 1
ATOM 4825 C CA . ASP A 1 643 ? -42.985 22.337 7.329 1.00 94.38 643 ASP A CA 1
ATOM 4826 C C . ASP A 1 643 ? -44.221 23.148 7.739 1.00 94.38 643 ASP A C 1
ATOM 4828 O O . ASP A 1 643 ? -44.672 23.131 8.888 1.00 94.38 643 ASP A O 1
ATOM 4832 N N . SER A 1 644 ? -44.829 23.841 6.772 1.00 93.12 644 SER A N 1
ATOM 4833 C CA . SER A 1 644 ? -45.968 24.741 7.005 1.00 93.12 644 SER A CA 1
ATOM 4834 C C . SER A 1 644 ? -47.218 24.061 7.576 1.00 93.12 644 SER A C 1
ATOM 4836 O O . SER A 1 644 ? -48.077 24.736 8.142 1.00 93.12 644 SER A O 1
ATOM 4838 N N . SER A 1 645 ? -47.356 22.742 7.413 1.00 92.00 645 SER A N 1
ATOM 4839 C CA . SER A 1 645 ? -48.471 21.964 7.970 1.00 92.00 645 SER A CA 1
ATOM 4840 C C . SER A 1 645 ? -48.385 21.795 9.488 1.00 92.00 645 SER A C 1
ATOM 4842 O O . SER A 1 645 ? -49.408 21.570 10.138 1.00 92.00 645 SER A O 1
ATOM 4844 N N . VAL A 1 646 ? -47.183 21.906 10.054 1.00 96.06 646 VAL A N 1
ATOM 4845 C CA . VAL A 1 646 ? -46.938 21.765 11.488 1.00 96.06 646 VAL A CA 1
ATOM 4846 C C . VAL A 1 646 ? -47.321 23.056 12.193 1.00 96.06 646 VAL A C 1
ATOM 4848 O O . VAL A 1 646 ? -46.957 24.145 11.761 1.00 96.06 646 VAL A O 1
ATOM 4851 N N . GLN A 1 647 ? -48.058 22.933 13.293 1.00 96.12 647 GLN A N 1
ATOM 4852 C CA . GLN A 1 647 ? -48.485 24.047 14.141 1.00 96.12 647 GLN A CA 1
ATOM 4853 C C . GLN A 1 647 ? -47.833 23.998 15.520 1.00 96.12 647 GLN A C 1
ATOM 4855 O O . GLN A 1 647 ? -47.595 25.045 16.116 1.00 96.12 647 GLN A O 1
ATOM 4860 N N . THR A 1 648 ? -47.545 22.799 16.036 1.00 97.25 648 THR A N 1
ATOM 4861 C CA . THR A 1 648 ? -46.926 22.626 17.356 1.00 97.25 648 THR A CA 1
ATOM 4862 C C . THR A 1 648 ? -45.831 21.569 17.340 1.00 97.25 648 THR A C 1
ATOM 4864 O O . THR A 1 648 ? -45.979 20.518 16.715 1.00 97.25 648 THR A O 1
ATOM 4867 N N . ILE A 1 649 ? -44.746 21.852 18.062 1.00 98.00 649 ILE A N 1
ATOM 4868 C CA . ILE A 1 649 ? -43.586 20.972 18.206 1.00 98.00 649 ILE A CA 1
ATOM 4869 C C . ILE A 1 649 ? -43.342 20.689 19.688 1.00 98.00 649 ILE A C 1
ATOM 4871 O O . ILE A 1 649 ? -43.118 21.611 20.474 1.00 98.00 649 ILE A O 1
ATOM 4875 N N . SER A 1 650 ? -43.346 19.412 20.070 1.00 97.69 650 SER A N 1
ATOM 4876 C CA . SER A 1 650 ? -42.784 18.965 21.345 1.00 97.69 650 SER A CA 1
ATOM 4877 C C . SER A 1 650 ? -41.346 18.487 21.145 1.00 97.69 650 SER A C 1
ATOM 4879 O O . SER A 1 650 ? -41.088 17.638 20.294 1.00 97.69 650 SER A O 1
ATOM 4881 N N . LEU A 1 651 ? -40.417 18.992 21.962 1.00 98.12 651 LEU A N 1
ATOM 4882 C CA . LEU A 1 651 ? -39.010 18.568 21.981 1.00 98.12 651 LEU A CA 1
ATOM 4883 C C . LEU A 1 651 ? -38.845 17.104 22.418 1.00 98.12 651 LEU A C 1
ATOM 4885 O O . LEU A 1 651 ? -37.823 16.473 22.142 1.00 98.12 651 LEU A O 1
ATOM 4889 N N . GLY A 1 652 ? -39.851 16.545 23.086 1.00 97.44 652 GLY A N 1
ATOM 4890 C CA . GLY A 1 652 ? -39.883 15.137 23.430 1.00 97.44 652 GLY A CA 1
ATOM 4891 C C . GLY A 1 652 ? -40.885 14.790 24.514 1.00 97.44 652 GLY A C 1
ATOM 4892 O O . GLY A 1 652 ? -41.497 15.665 25.136 1.00 97.44 652 GLY A O 1
ATOM 4893 N N . ARG A 1 653 ? -41.000 13.487 24.752 1.00 97.31 653 ARG A N 1
ATOM 4894 C CA . ARG A 1 653 ? -41.809 12.894 25.814 1.00 97.31 653 ARG A CA 1
ATOM 4895 C C . ARG A 1 653 ? -41.150 11.634 26.392 1.00 97.31 653 ARG A C 1
ATOM 4897 O O . ARG A 1 653 ? -40.420 10.939 25.683 1.00 97.31 653 ARG A O 1
ATOM 4904 N N . PRO A 1 654 ? -41.377 11.316 27.676 1.00 97.25 654 PRO A N 1
ATOM 4905 C CA . PRO A 1 654 ? -40.657 10.240 28.355 1.00 97.25 654 PRO A CA 1
ATOM 4906 C C . PRO A 1 654 ? -41.264 8.864 28.058 1.00 97.25 654 PRO A C 1
ATOM 4908 O O . PRO A 1 654 ? -42.220 8.438 28.710 1.00 97.25 654 PRO A O 1
ATOM 4911 N N . TRP A 1 655 ? -40.680 8.108 27.121 1.00 96.25 655 TRP A N 1
ATOM 4912 C CA . TRP A 1 655 ? -41.128 6.729 26.867 1.00 96.25 655 TRP A CA 1
ATOM 4913 C C . TRP A 1 655 ? -40.937 5.823 28.097 1.00 96.25 655 TRP A C 1
ATOM 4915 O O . TRP A 1 655 ? -41.662 4.838 28.280 1.00 96.25 655 TRP A O 1
ATOM 4925 N N . ARG A 1 656 ? -39.988 6.171 28.976 1.00 96.25 656 ARG A N 1
ATOM 4926 C CA . ARG A 1 656 ? -39.750 5.544 30.286 1.00 96.25 656 ARG A CA 1
ATOM 4927 C C . ARG A 1 656 ? -39.422 6.596 31.351 1.00 96.25 656 ARG A C 1
ATOM 4929 O O . ARG A 1 656 ? -39.044 7.717 31.025 1.00 96.25 656 ARG A O 1
ATOM 4936 N N . ASP A 1 657 ? -39.564 6.220 32.620 1.00 94.25 657 ASP A N 1
ATOM 4937 C CA . ASP A 1 657 ? -39.576 7.143 33.766 1.00 94.25 657 ASP A CA 1
ATOM 4938 C C . ASP A 1 657 ? -38.315 8.004 33.906 1.00 94.25 657 ASP A C 1
ATOM 4940 O O . ASP A 1 657 ? -38.408 9.140 34.361 1.00 94.25 657 ASP A O 1
ATOM 4944 N N . LEU A 1 658 ? -37.138 7.502 33.521 1.00 96.50 658 LEU A N 1
ATOM 4945 C CA . LEU A 1 658 ? -35.868 8.222 33.664 1.00 96.50 658 LEU A CA 1
ATOM 4946 C C . LEU A 1 658 ? -35.358 8.794 32.339 1.00 96.50 658 LEU A C 1
ATOM 4948 O O . LEU A 1 658 ? -34.156 9.048 32.207 1.00 96.50 658 LEU A O 1
ATOM 4952 N N . ALA A 1 659 ? -36.255 9.001 31.369 1.00 97.69 659 ALA A N 1
ATOM 4953 C CA . ALA A 1 659 ? -35.916 9.511 30.047 1.00 97.69 659 ALA A CA 1
ATOM 4954 C C . ALA A 1 659 ? -34.966 10.716 30.127 1.00 97.69 659 ALA A C 1
ATOM 4956 O O . ALA A 1 659 ? -35.248 11.678 30.839 1.00 97.69 659 ALA A O 1
ATOM 4957 N N . THR A 1 660 ? -33.825 10.656 29.437 1.00 97.69 660 THR A N 1
ATOM 4958 C CA . THR A 1 660 ? -32.760 11.669 29.543 1.00 97.69 660 THR A CA 1
ATOM 4959 C C . THR A 1 660 ? -32.477 12.301 28.183 1.00 97.69 660 THR A C 1
ATOM 4961 O O . THR A 1 660 ? -32.027 11.603 27.274 1.00 97.69 660 THR A O 1
ATOM 4964 N N . VAL A 1 661 ? -32.732 13.607 28.045 1.00 98.50 661 VAL A N 1
ATOM 4965 C CA . VAL A 1 661 ? -32.516 14.371 26.800 1.00 98.50 661 VAL A CA 1
ATOM 4966 C C . VAL A 1 661 ? -32.023 15.785 27.120 1.00 98.50 661 VAL A C 1
ATOM 4968 O O . VAL A 1 661 ? -32.640 16.487 27.920 1.00 98.50 661 VAL A O 1
ATOM 4971 N N . SER A 1 662 ? -30.955 16.230 26.464 1.00 98.56 662 SER A N 1
ATOM 4972 C CA . SER A 1 662 ? -30.418 17.591 26.589 1.00 98.56 662 SER A CA 1
ATOM 4973 C C . SER A 1 662 ? -30.367 18.293 25.235 1.00 98.56 662 SER A C 1
ATOM 4975 O O . SER A 1 662 ? -29.852 17.726 24.277 1.00 98.56 662 SER A O 1
ATOM 4977 N N . TYR A 1 663 ? -30.822 19.546 25.179 1.00 98.69 663 TYR A N 1
ATOM 4978 C CA . TYR A 1 663 ? -30.644 20.448 24.036 1.00 98.69 663 TYR A CA 1
ATOM 4979 C C . TYR A 1 663 ? -29.660 21.564 24.397 1.00 98.69 663 TYR A C 1
ATOM 4981 O O . TYR A 1 663 ? -29.926 22.379 25.287 1.00 98.69 663 TYR A O 1
ATOM 4989 N N . LEU A 1 664 ? -28.519 21.603 23.716 1.00 98.50 664 LEU A N 1
ATOM 4990 C CA . LEU A 1 664 ? -27.397 22.494 23.987 1.00 98.50 664 LEU A CA 1
ATOM 4991 C C . LEU A 1 664 ? -27.134 23.362 22.753 1.00 98.50 664 LEU A C 1
ATOM 4993 O O . LEU A 1 664 ? -26.814 22.849 21.690 1.00 98.50 664 LEU A O 1
ATOM 4997 N N . GLY A 1 665 ? -27.299 24.679 22.874 1.00 98.06 665 GLY A N 1
ATOM 4998 C CA . GLY A 1 665 ? -26.962 25.620 21.797 1.00 98.06 665 GLY A CA 1
ATOM 4999 C C . GLY A 1 665 ? -27.878 25.607 20.564 1.00 98.06 665 GLY A C 1
ATOM 5000 O O . GLY A 1 665 ? -27.612 26.359 19.632 1.00 98.06 665 GLY A O 1
ATOM 5001 N N . CYS A 1 666 ? -28.961 24.824 20.559 1.00 98.62 666 CYS A N 1
ATOM 5002 C CA . CYS A 1 666 ? -29.807 24.638 19.377 1.00 98.62 666 CYS A CA 1
ATOM 5003 C C . CYS A 1 666 ? -30.641 25.873 18.982 1.00 98.62 666 CYS A C 1
ATOM 5005 O O . CYS A 1 666 ? -31.077 26.650 19.835 1.00 98.62 666 CYS A O 1
ATOM 5007 N N . GLU A 1 667 ? -30.939 26.012 17.690 1.00 98.75 667 GLU A N 1
ATOM 5008 C CA . GLU A 1 667 ? -31.891 26.988 17.142 1.00 98.75 667 GLU A CA 1
ATOM 5009 C C . GLU A 1 667 ? -33.302 26.377 17.095 1.00 98.75 667 GLU A C 1
ATOM 5011 O O . GLU A 1 667 ? -33.507 25.327 16.485 1.00 98.75 667 GLU A O 1
ATOM 5016 N N . LEU A 1 668 ? -34.278 27.011 17.756 1.00 98.62 668 LEU A N 1
ATOM 5017 C CA . LEU A 1 668 ? -35.631 26.468 17.930 1.00 98.62 668 LEU A CA 1
ATOM 5018 C C . LEU A 1 668 ? -36.690 27.247 17.132 1.00 98.62 668 LEU A C 1
ATOM 5020 O O . LEU A 1 668 ? -36.880 28.451 17.350 1.00 98.62 668 LEU A O 1
ATOM 5024 N N . ASP A 1 669 ? -37.450 26.546 16.284 1.00 97.62 669 ASP A N 1
ATOM 5025 C CA . ASP A 1 669 ? -38.617 27.088 15.569 1.00 97.62 669 ASP A CA 1
ATOM 5026 C C . ASP A 1 669 ? -39.685 27.657 16.526 1.00 97.62 669 ASP A C 1
ATOM 5028 O O . ASP A 1 669 ? -39.943 27.116 17.602 1.00 97.62 669 ASP A O 1
ATOM 5032 N N . GLY A 1 670 ? -40.355 28.742 16.120 1.00 92.94 670 GLY A N 1
ATOM 5033 C CA . GLY A 1 670 ? -41.388 29.427 16.913 1.00 92.94 670 GLY A CA 1
ATOM 5034 C C . GLY A 1 670 ? -42.601 28.574 17.295 1.00 92.94 670 GLY A C 1
ATOM 5035 O O . GLY A 1 670 ? -43.366 28.967 18.174 1.00 92.94 670 GLY A O 1
ATOM 5036 N N . ARG A 1 671 ? -42.780 27.413 16.662 1.00 96.88 671 ARG A N 1
ATOM 5037 C CA . ARG A 1 671 ? -43.852 26.448 16.940 1.00 96.88 671 ARG A CA 1
ATOM 5038 C C . ARG A 1 671 ? -43.507 25.473 18.067 1.00 96.88 671 ARG A C 1
ATOM 5040 O O . ARG A 1 671 ? -44.360 24.662 18.437 1.00 96.88 671 ARG A O 1
ATOM 5047 N N . VAL A 1 672 ? -42.293 25.526 18.625 1.00 98.31 672 VAL A N 1
ATOM 5048 C CA . VAL A 1 672 ? -41.952 24.777 19.842 1.00 98.31 672 VAL A CA 1
ATOM 5049 C C . VAL A 1 672 ? -42.859 25.219 20.984 1.00 98.31 672 VAL A C 1
ATOM 5051 O O . VAL A 1 672 ? -42.982 26.407 21.286 1.00 98.31 672 VAL A O 1
ATOM 5054 N N . LEU A 1 673 ? -43.505 24.243 21.624 1.00 97.81 673 LEU A N 1
ATOM 5055 C CA . LEU A 1 673 ? -44.411 24.481 22.740 1.00 97.81 673 LEU A CA 1
ATOM 5056 C C . LEU A 1 673 ? -43.703 25.283 23.847 1.00 97.81 673 LEU A C 1
ATOM 5058 O O . LEU A 1 673 ? -42.538 25.002 24.145 1.00 97.81 673 LEU A O 1
ATOM 5062 N N . PRO A 1 674 ? -44.382 26.235 24.517 1.00 97.44 674 PRO A N 1
ATOM 5063 C CA . PRO A 1 674 ? -43.783 27.004 25.608 1.00 97.44 674 PRO A CA 1
ATOM 5064 C C . PRO A 1 674 ? -43.147 26.119 26.685 1.00 97.44 674 PRO A C 1
ATOM 5066 O O . PRO A 1 674 ? -42.018 26.385 27.094 1.00 97.44 674 PRO A O 1
ATOM 5069 N N . GLN A 1 675 ? -43.812 25.020 27.046 1.00 96.50 675 GLN A N 1
ATOM 5070 C CA . GLN A 1 675 ? -43.317 24.023 27.992 1.00 96.50 675 GLN A CA 1
ATOM 5071 C C . GLN A 1 675 ? -42.176 23.141 27.450 1.00 96.50 675 GLN A C 1
ATOM 5073 O O . GLN A 1 675 ? -41.393 22.592 28.224 1.00 96.50 675 GLN A O 1
ATOM 5078 N N . GLY A 1 676 ? -42.007 23.065 26.127 1.00 97.25 676 GLY A N 1
ATOM 5079 C CA . GLY A 1 676 ? -40.974 22.290 25.434 1.00 97.25 676 GLY A CA 1
ATOM 5080 C C . GLY A 1 676 ? -41.284 20.794 25.366 1.00 97.25 676 GLY A C 1
ATOM 5081 O O . GLY A 1 676 ? -41.411 20.237 24.275 1.00 97.25 676 GLY A O 1
ATOM 5082 N N . PHE A 1 677 ? -41.451 20.148 26.516 1.00 96.75 677 PHE A N 1
ATOM 5083 C CA . PHE A 1 677 ? -41.678 18.704 26.636 1.00 96.75 677 PHE A CA 1
ATOM 5084 C C . PHE A 1 677 ? -43.139 18.392 26.963 1.00 96.75 677 PHE A C 1
ATOM 5086 O O . PHE A 1 677 ? -43.866 19.249 27.456 1.00 96.75 677 PHE A O 1
ATOM 5093 N N . THR A 1 678 ? -43.588 17.180 26.642 1.00 95.62 678 THR A N 1
ATOM 5094 C CA . THR A 1 678 ? -44.962 16.727 26.909 1.00 95.62 678 THR A CA 1
ATOM 5095 C C . THR A 1 678 ? -44.981 15.395 27.651 1.00 95.62 678 THR A C 1
ATOM 5097 O O . THR A 1 678 ? -44.001 14.652 27.664 1.00 95.62 678 THR A O 1
ATOM 5100 N N . GLU A 1 679 ? -46.099 15.105 28.317 1.00 94.81 679 GLU A N 1
ATOM 5101 C CA . GLU A 1 679 ? -46.271 13.880 29.097 1.00 94.81 679 GLU A CA 1
ATOM 5102 C C . GLU A 1 679 ? -46.507 12.654 28.201 1.00 94.81 679 GLU A C 1
ATOM 5104 O O . GLU A 1 679 ? -47.132 12.743 27.140 1.00 94.81 679 GLU A O 1
ATOM 5109 N N . TRP A 1 680 ? -46.064 11.481 28.655 1.00 91.94 680 TRP A N 1
ATOM 5110 C CA . TRP A 1 680 ? -46.339 10.221 27.974 1.00 91.94 680 TRP A CA 1
ATOM 5111 C C . TRP A 1 680 ? -47.729 9.702 28.345 1.00 91.94 680 TRP A C 1
ATOM 5113 O O . TRP A 1 680 ? -47.913 9.196 29.444 1.00 91.94 680 TRP A O 1
ATOM 5123 N N . ASN A 1 681 ? -48.714 9.830 27.450 1.00 85.06 681 ASN A N 1
ATOM 5124 C CA . ASN A 1 681 ? -50.059 9.237 27.578 1.00 85.06 681 ASN A CA 1
ATOM 5125 C C . ASN A 1 681 ? -50.708 9.354 28.980 1.00 85.06 681 ASN A C 1
ATOM 5127 O O . ASN A 1 681 ? -51.377 8.432 29.432 1.00 85.06 681 ASN A O 1
ATOM 5131 N N . GLN A 1 682 ? -50.537 10.499 29.654 1.00 79.75 682 GLN A N 1
ATOM 5132 C CA . GLN A 1 682 ? -51.052 10.772 31.011 1.00 79.75 682 GLN A CA 1
ATOM 5133 C C . GLN A 1 682 ? -50.421 9.929 32.146 1.00 79.75 682 GLN A C 1
ATOM 5135 O O . GLN A 1 682 ? -50.962 9.887 33.248 1.00 79.75 682 GLN A O 1
ATOM 5140 N N . GLU A 1 683 ? -49.259 9.308 31.928 1.00 85.56 683 GLU A N 1
ATOM 5141 C CA . GLU A 1 683 ? -48.575 8.431 32.897 1.00 85.56 683 GLU A CA 1
ATOM 5142 C C . GLU A 1 683 ? -47.723 9.178 33.950 1.00 85.56 683 GLU A C 1
ATOM 5144 O O . GLU A 1 683 ? -47.095 8.545 34.793 1.00 85.56 683 GLU A O 1
ATOM 5149 N N . HIS A 1 684 ? -47.723 10.517 33.942 1.00 91.19 684 HIS A N 1
ATOM 5150 C CA . HIS A 1 684 ? -47.046 11.378 34.928 1.00 91.19 684 HIS A CA 1
ATOM 5151 C C . HIS A 1 684 ? -45.547 11.064 35.143 1.00 91.19 684 HIS A C 1
ATOM 5153 O O . HIS A 1 684 ? -45.070 10.969 36.276 1.00 91.19 684 HIS A O 1
ATOM 5159 N N . ARG A 1 685 ? -44.791 10.908 34.052 1.00 94.62 685 ARG A N 1
ATOM 5160 C CA . ARG A 1 685 ? -43.354 10.585 34.025 1.00 94.62 685 ARG A CA 1
ATOM 5161 C C . ARG A 1 685 ? -42.435 11.802 33.956 1.00 94.62 685 ARG A C 1
ATOM 5163 O O . ARG A 1 685 ? -41.251 11.682 34.273 1.00 94.62 685 ARG A O 1
ATOM 5170 N N . LEU A 1 686 ? -42.936 12.980 33.576 1.00 95.25 686 LEU A N 1
ATOM 5171 C CA . LEU A 1 686 ? -42.126 14.207 33.554 1.00 95.25 686 LEU A CA 1
ATOM 5172 C C . LEU A 1 686 ? -41.396 14.517 34.881 1.00 95.25 686 LEU A C 1
ATOM 5174 O O . LEU A 1 686 ? -40.249 14.959 34.807 1.00 95.25 686 LEU A O 1
ATOM 5178 N N . PRO A 1 687 ? -41.957 14.253 36.084 1.00 96.00 687 PRO A N 1
ATOM 5179 C CA . PRO A 1 687 ? -41.247 14.488 37.346 1.00 96.00 687 PRO A CA 1
ATOM 5180 C C . PRO A 1 687 ? -39.951 13.684 37.523 1.00 96.00 687 PRO A C 1
ATOM 5182 O O . PRO A 1 687 ? -39.043 14.108 38.245 1.00 96.00 687 PRO A O 1
ATOM 5185 N N . THR A 1 688 ? -39.857 12.505 36.908 1.00 96.00 688 THR A N 1
ATOM 5186 C CA . THR A 1 688 ? -38.695 11.610 37.023 1.00 96.00 688 THR A CA 1
ATOM 5187 C C . THR A 1 688 ? -37.758 11.700 35.822 1.00 96.00 688 THR A C 1
ATOM 5189 O O . THR A 1 688 ? -36.581 11.349 35.952 1.00 96.00 688 THR A O 1
ATOM 5192 N N . ALA A 1 689 ? -38.236 12.240 34.698 1.00 97.06 689 ALA A N 1
ATOM 5193 C CA . ALA A 1 689 ? -37.427 12.513 33.521 1.00 97.06 689 ALA A CA 1
ATOM 5194 C C . ALA A 1 689 ? -36.274 13.492 33.826 1.00 97.06 689 ALA A C 1
ATOM 5196 O O . ALA A 1 689 ? -36.234 14.202 34.840 1.00 97.06 689 ALA A O 1
ATOM 5197 N N . ARG A 1 690 ? -35.277 13.498 32.945 1.00 96.62 690 ARG A N 1
ATOM 5198 C CA . ARG A 1 690 ? -34.068 14.320 33.031 1.00 96.62 690 ARG A CA 1
ATOM 5199 C C . ARG A 1 690 ? -33.904 15.093 31.732 1.00 96.62 690 ARG A C 1
ATOM 5201 O O . ARG A 1 690 ? -33.096 14.733 30.880 1.00 96.62 690 ARG A O 1
ATOM 5208 N N . TYR A 1 691 ? -34.707 16.143 31.594 1.00 98.19 691 TYR A N 1
ATOM 5209 C CA . TYR A 1 691 ? -34.670 17.032 30.438 1.00 98.19 691 TYR A CA 1
ATOM 5210 C C . TYR A 1 691 ? -33.942 18.329 30.740 1.00 98.19 691 TYR A C 1
ATOM 5212 O O . TYR A 1 691 ? -34.143 18.914 31.801 1.00 98.19 691 TYR A O 1
ATOM 5220 N N . ALA A 1 692 ? -33.095 18.774 29.817 1.00 97.88 692 ALA A N 1
ATOM 5221 C CA . ALA A 1 692 ? -32.332 20.006 29.952 1.00 97.88 692 ALA A CA 1
ATOM 5222 C C . ALA A 1 692 ? -32.324 20.808 28.646 1.00 97.88 692 ALA A C 1
ATOM 5224 O O . ALA A 1 692 ? -32.295 20.255 27.549 1.00 97.88 692 ALA A O 1
ATOM 5225 N N . GLU A 1 693 ? -32.322 22.133 28.779 1.00 97.69 693 GLU A N 1
ATOM 5226 C CA . GLU A 1 693 ? -32.120 23.078 27.681 1.00 97.69 693 GLU A CA 1
ATOM 5227 C C . GLU A 1 693 ? -31.117 24.132 28.156 1.00 97.69 693 GLU A C 1
ATOM 5229 O O . GLU A 1 693 ? -31.350 24.807 29.163 1.00 97.69 693 GLU A O 1
ATOM 5234 N N . VAL A 1 694 ? -29.995 24.278 27.451 1.00 97.44 694 VAL A N 1
ATOM 5235 C CA . VAL A 1 694 ? -28.948 25.253 27.784 1.00 97.44 694 VAL A CA 1
ATOM 5236 C C . VAL A 1 694 ? -28.534 26.000 26.526 1.00 97.44 694 VAL A C 1
ATOM 5238 O O . VAL A 1 694 ? -28.193 25.399 25.517 1.00 97.44 694 VAL A O 1
ATOM 5241 N N . GLY A 1 695 ? -28.556 27.332 26.574 1.00 96.00 695 GLY A N 1
ATOM 5242 C CA . GLY A 1 695 ? -28.017 28.165 25.492 1.00 96.00 695 GLY A CA 1
ATOM 5243 C C . GLY A 1 695 ? -28.775 28.111 24.159 1.00 96.00 695 GLY A C 1
ATOM 5244 O O . GLY A 1 695 ? -28.275 28.670 23.188 1.00 96.00 695 GLY A O 1
ATOM 5245 N N . SER A 1 696 ? -29.957 27.486 24.105 1.00 97.62 696 SER A N 1
ATOM 5246 C CA . SER A 1 696 ? -30.786 27.461 22.894 1.00 97.62 696 SER A CA 1
ATOM 5247 C C . SER A 1 696 ? -31.293 28.859 22.511 1.00 97.62 696 SER A C 1
ATOM 5249 O O . SER A 1 696 ? -31.437 29.752 23.360 1.00 97.62 696 SER A O 1
ATOM 5251 N N . ARG A 1 697 ? -31.549 29.041 21.217 1.00 97.88 697 ARG A N 1
ATOM 5252 C CA . ARG A 1 697 ? -31.878 30.299 20.532 1.00 97.88 697 ARG A CA 1
ATOM 5253 C C . ARG A 1 697 ? -33.143 30.125 19.670 1.00 97.88 697 ARG A C 1
ATOM 5255 O O . ARG A 1 697 ? -33.814 29.099 19.759 1.00 97.88 697 ARG A O 1
ATOM 5262 N N . GLY A 1 698 ? -33.508 31.147 18.899 1.00 97.25 698 GLY A N 1
ATOM 5263 C CA . GLY A 1 698 ? -34.697 31.135 18.042 1.00 97.25 698 GLY A CA 1
ATOM 5264 C C . GLY A 1 698 ? -36.014 31.489 18.736 1.00 97.25 698 GLY A C 1
ATOM 5265 O O . GLY A 1 698 ? -36.080 31.718 19.947 1.00 97.25 698 GLY A O 1
ATOM 5266 N N . ALA A 1 699 ? -37.082 31.575 17.940 1.00 96.81 699 ALA A N 1
ATOM 5267 C CA . ALA A 1 699 ? -38.405 32.011 18.392 1.00 96.81 699 ALA A CA 1
ATOM 5268 C C . ALA A 1 699 ? -39.090 31.003 19.335 1.00 96.81 699 ALA A C 1
ATOM 5270 O O . ALA A 1 699 ? -39.926 31.398 20.145 1.00 96.81 699 ALA A O 1
ATOM 5271 N N . GLY A 1 700 ? -38.720 29.721 19.264 1.00 96.62 700 GLY A N 1
ATOM 5272 C CA . GLY A 1 700 ? -39.240 28.655 20.129 1.00 96.62 700 GLY A CA 1
ATOM 5273 C C . GLY A 1 700 ? -38.643 28.626 21.534 1.00 96.62 700 GLY A C 1
ATOM 5274 O O . GLY A 1 700 ? -39.082 27.857 22.399 1.00 96.62 700 GLY A O 1
ATOM 5275 N N . ARG A 1 701 ? -37.616 29.440 21.790 1.00 96.25 701 ARG A N 1
ATOM 5276 C CA . ARG A 1 701 ? -36.930 29.510 23.080 1.00 96.25 701 ARG A CA 1
ATOM 5277 C C . ARG A 1 701 ? -37.787 30.247 24.112 1.00 96.25 701 ARG A C 1
ATOM 5279 O O . ARG A 1 701 ? -37.971 31.460 24.027 1.00 96.25 701 ARG A O 1
ATOM 5286 N N . ASN A 1 702 ? -38.230 29.541 25.153 1.00 95.44 702 ASN A N 1
ATOM 5287 C CA . ASN A 1 702 ? -39.055 30.126 26.213 1.00 95.44 702 ASN A CA 1
ATOM 5288 C C . ASN A 1 702 ? -38.692 29.608 27.621 1.00 95.44 702 ASN A C 1
ATOM 5290 O O . ASN A 1 702 ? -39.450 28.845 28.216 1.00 95.44 702 ASN A O 1
ATOM 5294 N N . PRO A 1 703 ? -37.557 30.041 28.206 1.00 91.88 703 PRO A N 1
ATOM 5295 C CA . PRO A 1 703 ? -37.061 29.510 29.481 1.00 91.88 703 PRO A CA 1
ATOM 5296 C C . PRO A 1 703 ? -37.981 29.786 30.680 1.00 91.88 703 PRO A C 1
ATOM 5298 O O . PRO A 1 703 ? -37.831 29.145 31.713 1.00 91.88 703 PRO A O 1
ATOM 5301 N N . GLN A 1 704 ? -38.901 30.749 30.574 1.00 93.12 704 GLN A N 1
ATOM 5302 C CA . GLN A 1 704 ? -39.831 31.097 31.653 1.00 93.12 704 GLN A CA 1
ATOM 5303 C C . GLN A 1 704 ? -41.059 30.181 31.691 1.00 93.12 704 GLN A C 1
ATOM 5305 O O . GLN A 1 704 ? -41.690 30.074 32.738 1.00 93.12 704 GLN A O 1
ATOM 5310 N N . ALA A 1 705 ? -41.394 29.546 30.565 1.00 95.69 705 ALA A N 1
ATOM 5311 C CA . ALA A 1 705 ? -42.568 28.689 30.429 1.00 95.69 705 ALA A CA 1
ATOM 5312 C C . ALA A 1 705 ? -42.230 27.199 30.291 1.00 95.69 705 ALA A C 1
ATOM 5314 O O . ALA A 1 705 ? -43.160 26.401 30.211 1.00 95.69 705 ALA A O 1
ATOM 5315 N N . ARG A 1 706 ? -40.938 26.826 30.249 1.00 95.94 706 ARG A N 1
ATOM 5316 C CA . ARG A 1 706 ? -40.506 25.420 30.201 1.00 95.94 706 ARG A CA 1
ATOM 5317 C C . ARG A 1 706 ? -41.071 24.613 31.364 1.00 95.94 706 ARG A C 1
ATOM 5319 O O . ARG A 1 706 ? -41.320 25.156 32.439 1.00 95.94 706 ARG A O 1
ATOM 5326 N N . GLU A 1 707 ? -41.221 23.309 31.134 1.00 92.94 707 GLU A N 1
ATOM 5327 C CA . GLU A 1 707 ? -41.670 22.357 32.148 1.00 92.94 707 GLU A CA 1
ATOM 5328 C C . GLU A 1 707 ? -40.937 22.538 33.486 1.00 92.94 707 GLU A C 1
ATOM 5330 O O . GLU A 1 707 ? -39.714 22.693 33.545 1.00 92.94 707 GLU A O 1
ATOM 5335 N N . ALA A 1 708 ? -41.684 22.485 34.590 1.00 92.94 708 ALA A N 1
ATOM 5336 C CA . ALA A 1 708 ? -41.143 22.776 35.921 1.00 92.94 708 ALA A CA 1
ATOM 5337 C C . ALA A 1 708 ? -40.078 21.759 36.382 1.00 92.94 708 ALA A C 1
ATOM 5339 O O . ALA A 1 708 ? -39.255 22.072 37.242 1.00 92.94 708 ALA A O 1
ATOM 5340 N N . PHE A 1 709 ? -40.088 20.554 35.805 1.00 93.31 709 PHE A N 1
ATOM 5341 C CA . PHE A 1 709 ? -39.162 19.461 36.119 1.00 93.31 709 PHE A CA 1
ATOM 5342 C C . PHE A 1 709 ? -37.867 19.483 35.293 1.00 93.31 709 PHE A C 1
ATOM 5344 O O . PHE A 1 709 ? -37.059 18.560 35.395 1.00 93.31 709 PHE A O 1
ATOM 5351 N N . MET A 1 710 ? -37.641 20.532 34.496 1.00 94.56 710 MET A N 1
ATOM 5352 C CA . MET A 1 710 ? -36.390 20.703 33.758 1.00 94.56 710 MET A CA 1
ATOM 5353 C C . MET A 1 710 ? -35.181 20.730 34.701 1.00 94.56 710 MET A C 1
ATOM 5355 O O . MET A 1 710 ? -35.124 21.468 35.689 1.00 94.56 710 MET A O 1
ATOM 5359 N N . VAL A 1 711 ? -34.175 19.935 34.356 1.00 94.38 711 VAL A N 1
ATOM 5360 C CA . VAL A 1 711 ? -32.914 19.817 35.079 1.00 94.38 711 VAL A CA 1
ATOM 5361 C C . VAL A 1 711 ? -32.000 20.976 34.700 1.00 94.38 711 VAL A C 1
ATOM 5363 O O . VAL A 1 711 ? -31.784 21.275 33.525 1.00 94.38 711 VAL A O 1
ATOM 5366 N N . LYS A 1 712 ? -31.399 21.606 35.712 1.00 93.81 712 LYS A N 1
ATOM 5367 C CA . LYS A 1 712 ? -30.276 22.527 35.520 1.00 93.81 712 LYS A CA 1
ATOM 5368 C C . LYS A 1 712 ? -28.981 21.727 35.539 1.00 93.81 712 LYS A C 1
ATOM 5370 O O . LYS A 1 712 ? -28.666 21.112 36.555 1.00 93.81 712 LYS A O 1
ATOM 5375 N N . LEU A 1 713 ? -28.245 21.743 34.433 1.00 95.19 713 LEU A N 1
ATOM 5376 C CA . LEU A 1 713 ? -26.938 21.097 34.357 1.00 95.19 713 LEU A CA 1
ATOM 5377 C C . LEU A 1 713 ? -25.915 21.906 35.160 1.00 95.19 713 LEU A C 1
ATOM 5379 O O . LEU A 1 713 ? -25.847 23.131 35.030 1.00 95.19 713 LEU A O 1
ATOM 5383 N N . ASP A 1 714 ? -25.121 21.231 35.988 1.00 95.81 714 ASP A N 1
ATOM 5384 C CA . ASP A 1 714 ? -23.949 21.853 36.599 1.00 95.81 714 ASP A CA 1
ATOM 5385 C C . ASP A 1 714 ? -22.818 22.028 35.569 1.00 95.81 714 ASP A C 1
ATOM 5387 O O . ASP A 1 714 ? -22.866 21.502 34.454 1.00 95.81 714 ASP A O 1
ATOM 5391 N N . ALA A 1 715 ? -21.790 22.798 35.932 1.00 94.88 715 ALA A N 1
ATOM 5392 C CA . ALA A 1 715 ? -20.694 23.115 35.018 1.00 94.88 715 ALA A CA 1
ATOM 5393 C C . ALA A 1 715 ? -19.931 21.867 34.538 1.00 94.88 715 ALA A C 1
ATOM 5395 O O . ALA A 1 715 ? -19.465 21.841 33.401 1.00 94.88 715 ALA A O 1
ATOM 5396 N N . ALA A 1 716 ? -19.812 20.836 35.381 1.00 95.44 716 ALA A N 1
ATOM 5397 C CA . AL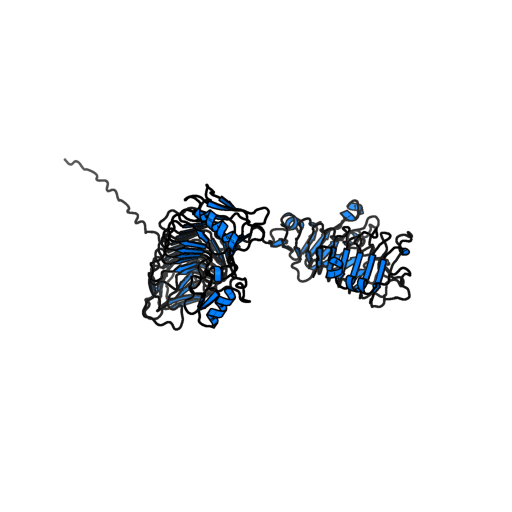A A 1 716 ? -19.104 19.606 35.040 1.00 95.44 716 ALA A CA 1
ATOM 5398 C C . ALA A 1 716 ? -19.897 18.764 34.031 1.00 95.44 716 ALA A C 1
ATOM 5400 O O . ALA A 1 716 ? -19.347 18.335 33.019 1.00 95.44 716 ALA A O 1
ATOM 5401 N N . THR A 1 717 ? -21.197 18.594 34.267 1.00 95.19 717 THR A N 1
ATOM 5402 C CA . THR A 1 717 ? -22.115 17.867 33.384 1.00 95.19 717 THR A CA 1
ATOM 5403 C C . THR A 1 717 ? -22.261 18.587 32.051 1.00 95.19 717 THR A C 1
ATOM 5405 O O . THR A 1 717 ? -22.201 17.947 31.005 1.00 95.19 717 THR A O 1
ATOM 5408 N N . LEU A 1 718 ? -22.386 19.918 32.065 1.00 96.75 718 LEU A N 1
ATOM 5409 C CA . LEU A 1 718 ? -22.416 20.712 30.838 1.00 96.75 718 LEU A CA 1
ATOM 5410 C C . LEU A 1 718 ? -21.112 20.546 30.047 1.00 96.75 718 LEU A C 1
ATOM 5412 O O . LEU A 1 718 ? -21.162 20.241 28.866 1.00 96.75 718 LEU A O 1
ATOM 5416 N N . ALA A 1 719 ? -19.947 20.651 30.693 1.00 94.56 719 ALA A N 1
ATOM 5417 C CA . ALA A 1 719 ? -18.661 20.449 30.023 1.00 94.56 719 ALA A CA 1
ATOM 5418 C C . ALA A 1 719 ? -18.457 19.014 29.499 1.00 94.56 719 ALA A C 1
ATOM 5420 O O . ALA A 1 719 ? -17.687 18.819 28.562 1.00 94.56 719 ALA A O 1
ATOM 5421 N N . GLN A 1 720 ? -19.104 18.014 30.105 1.00 94.38 720 GLN A N 1
ATOM 5422 C CA . GLN A 1 720 ? -19.114 16.641 29.599 1.00 94.38 720 GLN A CA 1
ATOM 5423 C C . GLN A 1 720 ? -20.033 16.499 28.380 1.00 94.38 720 GLN A C 1
ATOM 5425 O O . GLN A 1 720 ? -19.644 15.864 27.408 1.00 94.38 720 GLN A O 1
ATOM 5430 N N . GLN A 1 721 ? -21.236 17.079 28.419 1.00 96.81 721 GLN A N 1
ATOM 5431 C CA . GLN A 1 721 ? -22.213 16.998 27.327 1.00 96.81 721 GLN A CA 1
ATOM 5432 C C . GLN A 1 721 ? -21.909 17.960 26.163 1.00 96.81 721 GLN A C 1
ATOM 5434 O O . GLN A 1 721 ? -22.415 17.765 25.067 1.00 96.81 721 GLN A O 1
ATOM 5439 N N . SER A 1 722 ? -21.071 18.978 26.347 1.00 96.44 722 SER A N 1
ATOM 5440 C CA . SER A 1 722 ? -20.628 19.871 25.262 1.00 96.44 722 SER A CA 1
ATOM 5441 C C . SER A 1 722 ? -19.454 19.327 24.438 1.00 96.44 722 SER A C 1
ATOM 5443 O O . SER A 1 722 ? -18.987 20.006 23.531 1.00 96.44 722 SER A O 1
ATOM 5445 N N . ASP A 1 723 ? -18.939 18.137 24.756 1.00 94.94 723 ASP A N 1
ATOM 5446 C CA . ASP A 1 723 ? -17.834 17.515 24.024 1.00 94.94 723 ASP A CA 1
ATOM 5447 C C . ASP A 1 723 ? -18.173 16.044 23.731 1.00 94.94 723 ASP A C 1
ATOM 5449 O O . ASP A 1 723 ? -18.196 15.229 24.664 1.00 94.94 723 ASP A O 1
ATOM 5453 N N . PRO A 1 724 ? -18.425 15.665 22.463 1.00 95.81 724 PRO A N 1
ATOM 5454 C CA . PRO A 1 724 ? -18.785 14.291 22.126 1.00 95.81 724 PRO A CA 1
ATOM 5455 C C . PRO A 1 724 ? -17.698 13.285 22.526 1.00 95.81 724 PRO A C 1
ATOM 5457 O O . PRO A 1 724 ? -18.030 12.168 22.923 1.00 95.81 724 PRO A O 1
ATOM 5460 N N . ALA A 1 725 ? -16.417 13.675 22.528 1.00 92.38 725 ALA A N 1
ATOM 5461 C CA . ALA A 1 725 ? -15.320 12.802 22.949 1.00 92.38 725 ALA A CA 1
ATOM 5462 C C . ALA A 1 725 ? -15.332 12.516 24.460 1.00 92.38 725 ALA A C 1
ATOM 5464 O O . ALA A 1 725 ? -14.780 11.512 24.897 1.00 92.38 725 ALA A O 1
ATOM 5465 N N . ARG A 1 726 ? -15.974 13.365 25.273 1.00 93.88 726 ARG A N 1
ATOM 5466 C CA . ARG A 1 726 ? -16.156 13.134 26.719 1.00 93.88 726 ARG A CA 1
ATOM 5467 C C . ARG A 1 726 ? -17.459 12.426 27.028 1.00 93.88 726 ARG A C 1
ATOM 5469 O O . ARG A 1 726 ? -17.495 11.586 27.927 1.00 93.88 726 ARG A O 1
ATOM 5476 N N . PHE A 1 727 ? -18.525 12.783 26.318 1.00 95.62 727 PHE A N 1
ATOM 5477 C CA . PHE A 1 727 ? -19.830 12.160 26.497 1.00 95.62 727 PHE A CA 1
ATOM 5478 C C . PHE A 1 727 ? -19.799 10.679 26.102 1.00 95.62 727 PHE A C 1
ATOM 5480 O O . PHE A 1 727 ? -20.352 9.849 26.820 1.00 95.62 727 PHE A O 1
ATOM 5487 N N . LEU A 1 728 ? -19.099 10.343 25.013 1.00 96.12 728 LEU A N 1
ATOM 5488 C CA . LEU A 1 728 ? -19.052 8.993 24.447 1.00 96.12 728 LEU A CA 1
ATOM 5489 C C . LEU A 1 728 ? -17.795 8.184 24.837 1.00 96.12 728 LEU A C 1
ATOM 5491 O O . LEU A 1 728 ? -17.691 7.016 24.465 1.00 96.12 728 LEU A O 1
ATOM 5495 N N . ALA A 1 729 ? -16.878 8.748 25.634 1.00 87.75 729 ALA A N 1
ATOM 5496 C CA . ALA A 1 729 ? -15.592 8.130 25.991 1.00 87.75 729 ALA A CA 1
ATOM 5497 C C . ALA A 1 729 ? -15.692 6.669 26.454 1.00 87.75 729 ALA A C 1
ATOM 5499 O O . ALA A 1 729 ? -14.853 5.854 26.093 1.00 87.75 729 ALA A O 1
ATOM 5500 N N . GLY A 1 730 ? -16.693 6.318 27.268 1.00 84.81 730 GLY A N 1
ATOM 5501 C CA . GLY A 1 730 ? -16.748 4.997 27.901 1.00 84.81 730 GLY A CA 1
ATOM 5502 C C . GLY A 1 730 ? -15.485 4.679 28.721 1.00 84.81 730 GLY A C 1
ATOM 5503 O O . GLY A 1 730 ? -14.728 5.569 29.107 1.00 84.81 730 GLY A O 1
ATOM 5504 N N . ALA A 1 731 ? -15.258 3.396 29.015 1.00 81.12 731 ALA A N 1
ATOM 5505 C CA . ALA A 1 731 ? -14.042 2.939 29.703 1.00 81.12 731 ALA A CA 1
ATOM 5506 C C . ALA A 1 731 ? -12.843 2.746 28.752 1.00 81.12 731 ALA A C 1
ATOM 5508 O O . ALA A 1 731 ? -11.701 2.680 29.201 1.00 81.12 731 ALA A O 1
ATOM 5509 N N . ASP A 1 732 ? -13.109 2.635 27.453 1.00 84.88 732 ASP A N 1
ATOM 5510 C CA . ASP A 1 732 ? -12.143 2.438 26.368 1.00 84.88 732 ASP A CA 1
ATOM 5511 C C . ASP A 1 732 ? -11.617 3.759 25.775 1.00 84.88 732 ASP A C 1
ATOM 5513 O O . ASP A 1 732 ? -10.693 3.738 24.966 1.00 84.88 732 ASP A O 1
ATOM 5517 N N . GLY A 1 733 ? -12.159 4.906 26.194 1.00 87.44 733 GLY A N 1
ATOM 5518 C CA . GLY A 1 733 ? -11.728 6.229 25.739 1.00 87.44 733 GLY A CA 1
ATOM 5519 C C . GLY A 1 733 ? -12.136 6.549 24.300 1.00 87.44 733 GLY A C 1
ATOM 5520 O O . GLY A 1 733 ? -11.447 7.324 23.640 1.00 87.44 733 GLY A O 1
ATOM 5521 N N . TRP A 1 734 ? -13.217 5.944 23.797 1.00 88.56 734 TRP A N 1
ATOM 5522 C CA . TRP A 1 734 ? -13.689 6.148 22.429 1.00 88.56 734 TRP A CA 1
ATOM 5523 C C . TRP A 1 734 ? -13.980 7.625 22.131 1.00 88.56 734 TRP A C 1
ATOM 5525 O O . TRP A 1 734 ? -14.769 8.274 22.815 1.00 88.56 734 TRP A O 1
ATOM 5535 N N . SER A 1 735 ? -13.372 8.134 21.061 1.00 89.81 735 SER A N 1
ATOM 5536 C CA . SER A 1 735 ? -13.675 9.446 20.491 1.00 89.81 735 SER A CA 1
ATOM 5537 C C . SER A 1 735 ? -14.324 9.254 19.121 1.00 89.81 735 SER A C 1
ATOM 5539 O O . SER A 1 735 ? -13.756 8.541 18.291 1.00 89.81 735 SER A O 1
ATOM 5541 N N . PRO A 1 736 ? -15.472 9.896 18.846 1.00 87.00 736 PRO A N 1
ATOM 5542 C CA . PRO A 1 736 ? -16.112 9.831 17.536 1.00 87.00 736 PRO A CA 1
ATOM 5543 C C . PRO A 1 736 ? -15.525 10.824 16.513 1.00 87.00 736 PRO A C 1
ATOM 5545 O O . PRO A 1 736 ? -15.975 10.828 15.365 1.00 87.00 736 PRO A O 1
ATOM 5548 N N . ARG A 1 737 ? -14.570 11.677 16.913 1.00 79.56 737 ARG A N 1
ATOM 5549 C CA . ARG A 1 737 ? -13.878 12.655 16.055 1.00 79.56 737 ARG A CA 1
ATOM 5550 C C . ARG A 1 737 ? -12.499 12.186 15.631 1.00 79.56 737 ARG A C 1
ATOM 5552 O O . ARG A 1 737 ? -11.801 11.619 16.506 1.00 79.56 737 ARG A O 1
#

Foldseek 3Di:
DDDDDDDDDPPPPPPPPPPALAQPDPDDADDDQPAAQEEDEADAPDDQDVLQVVVQVSQVPDDASHEHEYDHDPRGAEREHFAHEHAARYEYEYEQRHEDEYALAQVSFAPPPPQRQHWAAPLAGGEANYEYEAHENYEYEYQEEYAQQQVDDRPPDPAGLQNQCVVCVVVVTHHNFHEHYEYYLYEQYEYYNYEYYNGSAEHYEHANYEHYEYENYAYDEDLQRPRHEHYEDEQYGSYEYEAYEAAYNEHPYEYAYAPPHEYGRHHAYQYEAERYQEHEYDQQQQRHYTSEEHENYEYHQYQEYYYYHYEQVHAHEYAHYEYYLYEYENYQEPAYYEHHRDPPDDHHHEHEAEHYEYELAEYEAHEHEDDDDDPYAAHYYEYELAYYHQNHYYDDYRHDYHYDPQWHPPDHPPYDTPPHDCDPRPNVVSDDDRDDRPPDAEEAEEDPPGPHPAPQVVLVVGAAQHEYEYEFDEHAAAHEHAHANYEYEYPDPAQDRAEQEYAFFCVRQVGLLRQESYEAAYANYEYERHEQEHCNCVVCVVDDPRRRHESYAHAYANYEYERYEQYDEHQHYEQEHFAGEYEAYCYEFEYAEQSYEYWYLYEHEQYEYEYEDAQEGEHHAYEDADPPTLGAYEYEQYEYYYDPSYQAYAPHEYNYLAHHYEYYQYEYELRQDLQRHDYDVPPPSLLNYEYEYYNYHYNNDHPPRHHPNYDDDDPVRCVQSNAQQNSRLPPVSDDSD

Organism: NCBI:txid53407

pLDDT: mean 93.42, std 11.13, range [33.66, 98.94]

Secondary structure (DSSP, 8-state):
--------------------SS-SS--------S-EEEEEPPPTT--HHHHHHHHHHHHHHSPTT-EEEE--BTTBSEEEES-EEPPTT-EEEE-TT-EEEE---HHHHB-SSS-TTSEESS---B--SEEEES-BS-EEEES-EEE--TTSBPTTSS-BHHHHHHHHHHTT-EE----SEEEES-EEEEEES-EEE--SS-SEEEES-EEEEEES-EEE--TT-TT--SEEEES-EEEEEES-EEE-SS-SEEEB--TT--EEEEEEES-EE-SSS-EEE-S--TT-EEEEEEES-EEES-SEEEEEE--TTT-EEE-SEEEEEEEEES-SEEEEEES--STT------EEE-SEEEEEEEE-SSEEEEE--TTPPPEEEEEEEEEE-TT-EEEEESEEEEE-TT-EESPPTT--------PPPGGGGT--PPPPPTTS--EEEESTTSSBSSHHHHHHH--TT-EEEE-SEEEE--EEE--TT-EEEE-SSSGGGEEEEE---HHHHTSGGG--SEEE-STT-EEES-EEEE-HHHH-TT--TT----SEEE-SSSEEEES-EEE-SBT-EEE-STT-EEEEES-EEEESEEEEEES-EEEEES-EEEE-SSSEEEEEEE----TT---EEEEES-EEEE-TT--EEESB--SSTT-EEEEES-EE-TTB-TT-B--STT---TTT-EEEEES-BSTT--TTTS-TTPPPPPHHHHHHHT-HHHHS-TTTT----

Radius of gyration: 34.91 Å; Cα contacts (8 Å, |Δi|>4): 2292; chains: 1; bounding box: 91×89×104 Å

Mean predicted aligned error: 12.8 Å

Solvent-accessible surface area (backbone atoms only — not comparable to full-atom values): 34579 Å² total; per-residue (Å²): 136,89,85,84,80,84,80,83,82,80,80,78,78,77,76,76,73,72,81,70,36,30,33,82,64,95,80,73,88,83,75,83,74,92,40,70,68,42,78,44,55,38,72,70,89,62,61,33,68,62,47,27,53,53,54,41,51,50,42,73,70,37,52,68,73,21,20,40,34,38,38,63,40,101,60,41,30,58,39,48,19,48,58,40,64,53,46,53,16,21,26,46,31,30,34,63,78,18,33,43,31,42,57,46,48,36,76,65,27,35,69,79,79,81,37,25,71,36,69,43,93,75,42,74,25,30,38,37,39,32,34,33,61,70,20,46,52,23,35,42,36,40,46,10,35,40,33,33,49,10,81,41,46,30,61,96,51,94,46,20,38,33,55,41,36,55,47,13,60,75,69,75,42,23,35,9,46,35,28,33,32,36,33,35,55,25,29,49,34,40,39,34,39,29,32,42,32,30,36,26,13,33,35,33,37,34,34,45,24,45,34,38,36,42,32,44,32,38,38,46,37,59,57,83,36,47,61,23,28,39,41,28,44,30,20,19,33,30,30,39,41,32,50,29,37,31,28,13,27,20,31,35,28,29,42,24,3,41,94,86,29,43,21,34,19,27,28,38,34,48,28,41,37,29,35,17,43,16,51,29,36,33,50,41,20,43,48,16,37,36,25,28,27,38,34,48,34,36,37,50,44,12,46,24,31,50,29,37,36,17,22,29,74,39,4,27,40,39,32,44,33,37,41,32,49,32,31,40,35,74,23,57,21,44,30,39,36,32,35,61,64,59,83,94,63,72,60,85,37,49,33,40,46,33,65,31,37,40,32,46,34,36,36,39,53,32,39,38,33,38,38,40,50,87,88,28,58,57,36,30,37,36,36,22,29,30,39,36,34,84,78,34,41,78,45,78,36,54,58,48,72,42,59,36,94,46,3,42,35,53,80,53,91,94,52,90,48,52,82,42,73,87,66,83,70,71,48,81,80,65,73,74,79,84,86,69,62,94,85,55,63,48,79,47,48,26,24,100,87,42,91,22,70,45,67,50,61,44,54,76,69,52,54,69,48,17,33,41,40,31,43,63,45,80,42,85,46,70,34,73,40,69,56,34,38,26,33,40,34,34,64,37,98,47,25,82,39,15,32,41,26,33,60,41,19,13,58,81,49,76,34,50,94,59,8,37,15,29,35,40,54,17,36,49,26,36,42,33,33,24,23,32,27,16,44,31,57,80,77,38,73,86,54,74,77,47,47,34,15,12,7,37,34,39,45,19,35,59,27,38,37,35,37,28,35,41,35,25,38,31,35,10,30,35,46,25,34,82,51,19,29,38,40,37,33,54,23,40,40,29,15,26,37,32,20,38,24,37,25,14,27,33,40,34,36,49,26,38,42,34,39,41,91,32,54,63,34,28,44,26,25,29,41,26,75,50,90,88,52,61,39,31,41,37,35,35,53,22,36,40,48,63,41,91,61,41,63,36,33,28,68,20,31,40,68,23,47,43,11,28,41,36,39,33,48,22,39,28,38,63,40,34,36,53,34,34,57,48,66,40,91,82,68,74,27,56,81,56,23,42,35,34,77,43,76,54,36,58,71,21,55,37,88,88,50,38,49,88,50,55,46,82,74,50,74,69,57,44,60,30,69,76,30,67,49,60,61,52,13,74,96,84,62,44,55,92,118

Nearest PDB structures (foldseek):
  1bhe-assembly1_A  TM=9.820E-01  e=4.486E-28  Pectobacterium carotovorum subsp. carotovorum
  1xg2-assembly1_A  TM=8.987E-01  e=9.698E-19  Solanum lycopersicum
  1gq8-assembly1_A  TM=8.822E-01  e=1.213E-17  Daucus carota
  7b8b-assembly2_B  TM=8.189E-01  e=1.285E-10  Arabidopsis thaliana
  8ikx-assembly1_A  TM=7.598E-01  e=1.468E-10  Arabidopsis thaliana

InterPro domains:
  IPR000070 Pectinesterase, catalytic [PF01095] (449-707)
  IPR000743 Glycoside hydrolase, family 28 [PF00295] (62-389)
  IPR000743 Glycoside hydrolase, family 28 [PS00502] (270-283)
  IPR006626 Parallel beta-helix repeat [SM00710] (186-216)
  IPR006626 Parallel beta-helix repeat [SM00710] (236-257)
  IPR006626 Parallel beta-helix repeat [SM00710] (263-283)
  IPR006626 Parallel beta-helix repeat [SM00710] (289-310)
  IPR011050 Pectin lyase fold/virulence factor [SSF51126] (50-392)
  IPR011050 Pectin lyase fold/virulence factor [SSF51126] (448-708)
  IPR012334 Pectin lyase fold [G3DSA:2.160.20.10] (22-403)
  IPR012334 Pectin lyase fold [G3DSA:2.160.20.10] (443-737)
  IPR033131 Pectinesterase, Asp active site [PS00503] (589-598)